Protein AF-A0A7W1BWZ9-F1 (afdb_monomer_lite)

Structure (mmCIF, N/CA/C/O backbone):
data_AF-A0A7W1BWZ9-F1
#
_entry.id   AF-A0A7W1BWZ9-F1
#
loop_
_atom_site.group_PDB
_atom_site.id
_atom_site.type_symbol
_atom_site.label_atom_id
_atom_site.label_alt_id
_atom_site.label_comp_id
_atom_site.label_asym_id
_atom_site.label_entity_id
_atom_site.label_seq_id
_atom_site.pdbx_PDB_ins_code
_atom_site.Cartn_x
_atom_site.Cartn_y
_atom_site.Cartn_z
_atom_site.occupancy
_atom_site.B_iso_or_equiv
_atom_site.auth_seq_id
_atom_site.auth_comp_id
_atom_site.auth_asym_id
_atom_site.auth_atom_id
_atom_site.pdbx_PDB_model_num
ATOM 1 N N . MET A 1 1 ? 26.162 -6.348 -38.426 1.00 57.53 1 MET A N 1
ATOM 2 C CA . MET A 1 1 ? 25.636 -4.967 -38.502 1.00 57.53 1 MET A CA 1
ATOM 3 C C . MET A 1 1 ? 26.524 -4.090 -37.637 1.00 57.53 1 MET A C 1
ATOM 5 O O . MET A 1 1 ? 26.933 -4.546 -36.577 1.00 57.53 1 MET A O 1
ATOM 9 N N . THR A 1 2 ? 26.899 -2.898 -38.096 1.00 75.94 2 THR A N 1
ATOM 10 C CA . THR A 1 2 ? 27.676 -1.943 -37.291 1.00 75.94 2 THR A CA 1
ATOM 11 C C . THR A 1 2 ? 26.792 -1.361 -36.195 1.00 75.94 2 THR A C 1
ATOM 13 O O . THR A 1 2 ? 25.717 -0.849 -36.499 1.00 75.94 2 THR A O 1
ATOM 16 N N . LYS A 1 3 ? 27.238 -1.450 -34.939 1.00 79.19 3 LYS A N 1
ATOM 17 C CA . LYS A 1 3 ? 26.547 -0.843 -33.796 1.00 79.19 3 LYS A CA 1
ATOM 18 C C . LYS A 1 3 ? 26.520 0.692 -33.938 1.00 79.19 3 LYS A C 1
ATOM 20 O O . LYS A 1 3 ? 27.533 1.252 -34.378 1.00 79.19 3 LYS A O 1
ATOM 25 N N . PRO A 1 4 ? 25.394 1.362 -33.628 1.00 82.81 4 PRO A N 1
ATOM 26 C CA . PRO A 1 4 ? 25.312 2.824 -33.615 1.00 82.81 4 PRO A CA 1
ATOM 27 C C . PRO A 1 4 ? 26.263 3.427 -32.571 1.00 82.81 4 PRO A C 1
ATOM 29 O O . PRO A 1 4 ? 26.694 2.743 -31.649 1.00 82.81 4 PRO A O 1
ATOM 32 N N . HIS A 1 5 ? 26.614 4.705 -32.736 1.00 83.88 5 HIS A N 1
ATOM 33 C CA . HIS A 1 5 ? 27.436 5.428 -31.761 1.00 83.88 5 HIS A CA 1
ATOM 34 C C . HIS A 1 5 ? 26.614 5.739 -30.491 1.00 83.88 5 HIS A C 1
ATOM 36 O O . HIS A 1 5 ? 25.438 6.074 -30.645 1.00 83.88 5 HIS A O 1
ATOM 42 N N . PRO A 1 6 ? 27.195 5.709 -29.273 1.00 82.12 6 PRO A N 1
ATOM 43 C CA . PRO A 1 6 ? 26.489 6.018 -28.018 1.00 82.12 6 PRO A CA 1
ATOM 44 C C . PRO A 1 6 ? 25.794 7.384 -27.970 1.00 82.12 6 PRO A C 1
ATOM 46 O O . PRO A 1 6 ? 24.805 7.552 -27.268 1.00 82.12 6 PRO A O 1
ATOM 49 N N . GLU A 1 7 ? 26.282 8.357 -28.739 1.00 85.75 7 GLU A N 1
ATOM 50 C CA . GLU A 1 7 ? 25.677 9.695 -28.839 1.00 85.75 7 GLU A CA 1
ATOM 51 C C . GLU A 1 7 ? 24.391 9.720 -29.682 1.00 85.75 7 GLU A C 1
ATOM 53 O O . GLU A 1 7 ? 23.628 10.683 -29.631 1.00 85.75 7 GLU A O 1
ATOM 58 N N . ILE A 1 8 ? 24.138 8.673 -30.474 1.00 90.00 8 ILE A N 1
ATOM 59 C CA . ILE A 1 8 ? 23.005 8.584 -31.397 1.00 90.00 8 ILE A CA 1
ATOM 60 C C . ILE A 1 8 ? 22.022 7.543 -30.854 1.00 90.00 8 ILE A C 1
ATOM 62 O O . ILE A 1 8 ? 21.956 6.406 -31.325 1.00 90.00 8 ILE A O 1
ATOM 66 N N . LEU A 1 9 ? 21.260 7.945 -29.836 1.00 94.12 9 LEU A N 1
ATOM 67 C CA . LEU A 1 9 ? 20.207 7.125 -29.237 1.00 94.12 9 LEU A CA 1
ATOM 68 C C . LEU A 1 9 ? 18.851 7.363 -29.931 1.00 94.12 9 LEU A C 1
ATOM 70 O O . LEU A 1 9 ? 18.511 8.513 -30.224 1.00 94.12 9 LEU A O 1
ATOM 74 N N . PRO A 1 10 ? 18.045 6.314 -30.170 1.00 95.44 10 PRO A N 1
ATOM 75 C CA . PRO A 1 10 ? 16.705 6.457 -30.741 1.00 95.44 10 PRO A CA 1
ATOM 76 C C . PRO A 1 10 ? 15.727 7.165 -29.783 1.00 95.44 10 PRO A C 1
ATOM 78 O O . PRO A 1 10 ? 15.871 7.085 -28.563 1.00 95.44 10 PRO A O 1
ATOM 81 N N . GLY A 1 11 ? 14.729 7.854 -30.346 1.00 95.25 11 GLY A N 1
ATOM 82 C CA . GLY A 1 11 ? 13.686 8.597 -29.618 1.00 95.25 11 GLY A CA 1
ATOM 83 C C . GLY A 1 11 ? 14.192 9.768 -28.778 1.00 95.25 11 GLY A C 1
ATOM 84 O O . GLY A 1 11 ? 15.311 10.243 -28.967 1.00 95.25 11 GLY A O 1
ATOM 85 N N . THR A 1 12 ? 13.363 10.245 -27.852 1.00 96.12 12 THR A N 1
ATOM 86 C CA . THR A 1 12 ? 13.671 11.322 -26.894 1.00 96.12 12 THR A CA 1
ATOM 87 C C . THR A 1 12 ? 14.001 10.763 -25.507 1.00 96.12 12 THR A C 1
ATOM 89 O O . THR A 1 12 ? 13.770 9.586 -25.234 1.00 96.12 12 THR A O 1
ATOM 92 N N . LYS A 1 13 ? 14.531 11.598 -24.598 1.00 95.00 13 LYS A N 1
ATOM 93 C CA . LYS A 1 13 ? 14.836 11.182 -23.214 1.00 95.00 13 LYS A CA 1
ATOM 94 C C . LYS A 1 13 ? 13.627 10.534 -22.527 1.00 95.00 13 LYS A C 1
ATOM 96 O O . LYS A 1 13 ? 13.782 9.466 -21.945 1.00 95.00 13 LYS A O 1
ATOM 101 N N . ASP A 1 14 ? 12.444 11.131 -22.667 1.00 94.56 14 ASP A N 1
ATOM 102 C CA . ASP A 1 14 ? 11.202 10.679 -22.020 1.00 94.56 14 ASP A CA 1
ATOM 103 C C . ASP A 1 14 ? 10.696 9.320 -22.521 1.00 94.56 14 ASP A C 1
ATOM 105 O O . ASP A 1 14 ? 9.980 8.625 -21.805 1.00 94.56 14 ASP A O 1
ATOM 109 N N . GLN A 1 15 ? 11.113 8.911 -23.720 1.00 96.12 15 GLN A N 1
ATOM 110 C CA . GLN A 1 15 ? 10.751 7.621 -24.309 1.00 96.12 15 GLN A CA 1
ATOM 111 C C . GLN A 1 15 ? 11.726 6.505 -23.917 1.00 96.12 15 GLN A C 1
ATOM 113 O O . GLN A 1 15 ? 11.396 5.325 -24.001 1.00 96.12 15 GLN A O 1
ATOM 118 N N . ARG A 1 16 ? 12.959 6.841 -23.532 1.00 97.81 16 ARG A N 1
ATOM 119 C CA . ARG A 1 16 ? 14.038 5.858 -23.386 1.00 97.81 16 ARG A CA 1
ATOM 120 C C . ARG A 1 16 ? 14.027 5.195 -22.012 1.00 97.81 16 ARG A C 1
ATOM 122 O O . ARG A 1 16 ? 13.988 5.867 -20.977 1.00 97.81 16 ARG A O 1
ATOM 129 N N . VAL A 1 17 ? 14.153 3.870 -22.031 1.00 97.88 17 VAL A N 1
ATOM 130 C CA . VAL A 1 17 ? 14.282 3.015 -20.849 1.00 97.88 17 VAL A CA 1
ATOM 131 C C . VAL A 1 17 ? 15.647 2.341 -20.882 1.00 97.88 17 VAL A C 1
ATOM 133 O O . VAL A 1 17 ? 15.885 1.457 -21.703 1.00 97.88 17 VAL A O 1
ATOM 136 N N . PHE A 1 18 ? 16.543 2.751 -19.993 1.00 97.94 18 PHE A N 1
ATOM 137 C CA . PHE A 1 18 ? 17.836 2.107 -19.799 1.00 97.94 18 PHE A CA 1
ATOM 138 C C . PHE A 1 18 ? 17.639 0.703 -19.221 1.00 97.94 18 PHE A C 1
ATOM 140 O O . PHE A 1 18 ? 16.903 0.533 -18.250 1.00 97.94 18 PHE A O 1
ATOM 147 N N . ILE A 1 19 ? 18.290 -0.305 -19.798 1.00 97.94 19 ILE A N 1
ATOM 148 C CA . ILE A 1 19 ? 18.244 -1.689 -19.316 1.00 97.94 19 ILE A CA 1
ATOM 149 C C . ILE A 1 19 ? 19.665 -2.113 -18.965 1.00 97.94 19 ILE A C 1
ATOM 151 O O . ILE A 1 19 ? 20.452 -2.483 -19.839 1.00 97.94 19 ILE A O 1
ATOM 155 N N . GLY A 1 20 ? 19.966 -2.023 -17.672 1.00 96.12 20 GLY A N 1
ATOM 156 C CA . GLY A 1 20 ? 21.257 -2.345 -17.081 1.00 96.12 20 GLY A CA 1
ATOM 157 C C . GLY A 1 20 ? 21.262 -3.712 -16.412 1.00 96.12 20 GLY A C 1
ATOM 158 O O . GLY A 1 20 ? 20.227 -4.243 -16.006 1.00 96.12 20 GLY A O 1
ATOM 159 N N . GLY A 1 21 ? 22.449 -4.283 -16.283 1.00 94.56 21 GLY A N 1
ATOM 160 C CA . GLY A 1 21 ? 22.674 -5.569 -15.637 1.00 94.56 21 GLY A CA 1
ATOM 161 C C . GLY A 1 21 ? 23.931 -6.234 -16.173 1.00 94.56 21 GLY A C 1
ATOM 162 O O . GLY A 1 21 ? 24.600 -5.724 -17.071 1.00 94.56 21 GLY A O 1
ATOM 163 N N . GLN A 1 22 ? 24.265 -7.398 -15.629 1.00 92.19 22 GLN A N 1
ATOM 164 C CA . GLN A 1 22 ? 25.461 -8.113 -16.053 1.00 92.19 22 GLN A CA 1
ATOM 165 C C . GLN A 1 22 ? 25.251 -8.758 -17.429 1.00 92.19 22 GLN A C 1
ATOM 167 O O . GLN A 1 22 ? 24.334 -9.558 -17.623 1.00 92.19 22 GLN A O 1
ATOM 172 N N . TYR A 1 23 ? 26.121 -8.436 -18.389 1.00 91.88 23 TYR A N 1
ATOM 173 C CA . TYR A 1 23 ? 25.973 -8.880 -19.780 1.00 91.88 23 TYR A CA 1
ATOM 174 C C . TYR A 1 23 ? 26.127 -10.397 -19.982 1.00 91.88 23 TYR A C 1
ATOM 176 O O . TYR A 1 23 ? 25.677 -10.921 -20.998 1.00 91.88 23 TYR A O 1
ATOM 184 N N . ASP A 1 24 ? 26.638 -11.147 -19.002 1.00 91.44 24 ASP A N 1
ATOM 185 C CA . ASP A 1 24 ? 26.559 -12.618 -19.025 1.00 91.44 24 ASP A CA 1
ATOM 186 C C . ASP A 1 24 ? 25.101 -13.118 -19.051 1.00 91.44 24 ASP A C 1
ATOM 188 O O . ASP A 1 24 ? 24.805 -14.190 -19.580 1.00 91.44 24 ASP A O 1
ATOM 192 N N . PHE A 1 25 ? 24.168 -12.303 -18.549 1.00 92.38 25 PHE A N 1
ATOM 193 C CA . PHE A 1 25 ? 22.728 -12.552 -18.538 1.00 92.38 25 PHE A CA 1
ATOM 194 C C . PHE A 1 25 ? 21.996 -11.785 -19.647 1.00 92.38 25 PHE A C 1
ATOM 196 O O . PHE A 1 25 ? 20.817 -11.448 -19.507 1.00 92.38 25 PHE A O 1
ATOM 203 N N . MET A 1 26 ? 22.654 -11.557 -20.793 1.00 94.81 26 MET A N 1
ATOM 204 C CA . MET A 1 26 ? 22.028 -10.940 -21.969 1.00 94.81 26 MET A CA 1
ATOM 205 C C . MET A 1 26 ? 20.629 -11.496 -22.310 1.00 94.81 26 MET A C 1
ATOM 207 O O . MET A 1 26 ? 19.775 -10.684 -22.660 1.00 94.81 26 MET A O 1
ATOM 211 N N . PRO A 1 27 ? 20.327 -12.810 -22.213 1.00 95.06 27 PRO A N 1
ATOM 212 C CA . PRO A 1 27 ? 18.971 -13.307 -22.459 1.00 95.06 27 PRO A CA 1
ATOM 213 C C . PRO A 1 27 ? 17.895 -12.615 -21.609 1.00 95.06 27 PRO A C 1
ATOM 215 O O . PRO A 1 27 ? 16.870 -12.207 -22.152 1.00 95.06 27 PRO A O 1
ATOM 218 N N . THR A 1 28 ? 18.151 -12.402 -20.316 1.00 94.25 28 THR A N 1
ATOM 219 C CA . THR A 1 28 ? 17.242 -11.687 -19.406 1.00 94.25 28 THR A CA 1
ATOM 220 C C . THR A 1 28 ? 17.101 -10.221 -19.809 1.00 94.25 28 THR A C 1
ATOM 222 O O . THR A 1 28 ? 15.986 -9.713 -19.901 1.00 94.25 28 THR A O 1
ATOM 225 N N . LEU A 1 29 ? 18.211 -9.549 -20.136 1.00 96.69 29 LEU A N 1
ATOM 226 C CA . LEU A 1 29 ? 18.191 -8.146 -20.573 1.00 96.69 29 LEU A CA 1
ATOM 227 C C . LEU A 1 29 ? 17.414 -7.964 -21.888 1.00 96.69 29 LEU A C 1
ATOM 229 O O . LEU A 1 29 ? 16.673 -6.998 -22.058 1.00 96.69 29 LEU A O 1
ATOM 233 N N . ARG A 1 30 ? 17.526 -8.919 -22.819 1.00 97.12 30 ARG A N 1
ATOM 234 C CA . ARG A 1 30 ? 16.735 -8.936 -24.062 1.00 97.12 30 ARG A CA 1
ATOM 235 C C . ARG A 1 30 ? 15.259 -9.183 -23.810 1.00 97.12 30 ARG A C 1
ATOM 237 O O . ARG A 1 30 ? 14.431 -8.610 -24.515 1.00 97.12 30 ARG A O 1
ATOM 244 N N . GLU A 1 31 ? 14.931 -10.035 -22.847 1.00 95.75 31 GLU A N 1
ATOM 245 C CA . GLU A 1 31 ? 13.549 -10.273 -22.445 1.00 95.75 31 GLU A CA 1
ATOM 246 C C . GLU A 1 31 ? 12.933 -8.996 -21.855 1.00 95.75 31 GLU A C 1
ATOM 248 O O . GLU A 1 31 ? 11.861 -8.581 -22.289 1.00 95.75 31 GLU A O 1
ATOM 253 N N . LEU A 1 32 ? 13.658 -8.303 -20.968 1.00 97.06 32 LEU A N 1
ATOM 254 C CA . LEU A 1 32 ? 13.272 -6.986 -20.455 1.00 97.06 32 LEU A CA 1
ATOM 255 C C . LEU A 1 32 ? 13.043 -5.981 -21.587 1.00 97.06 32 LEU A C 1
ATOM 257 O O . LEU A 1 32 ? 11.998 -5.334 -21.625 1.00 97.06 32 LEU A O 1
ATOM 261 N N . ALA A 1 33 ? 13.972 -5.888 -22.543 1.00 97.69 33 ALA A N 1
ATOM 262 C CA . ALA A 1 33 ? 13.829 -4.996 -23.692 1.00 97.69 33 ALA A CA 1
ATOM 263 C C . ALA A 1 33 ? 12.576 -5.310 -24.511 1.00 97.69 33 ALA A C 1
ATOM 265 O O . ALA A 1 33 ? 11.831 -4.404 -24.885 1.00 97.69 33 ALA A O 1
ATOM 266 N N . ARG A 1 34 ? 12.300 -6.597 -24.743 1.00 97.06 34 ARG A N 1
ATOM 267 C CA . ARG A 1 34 ? 11.080 -7.025 -25.427 1.00 97.06 34 ARG A CA 1
ATOM 268 C C . ARG A 1 34 ? 9.837 -6.601 -24.655 1.00 97.06 34 ARG A C 1
ATOM 270 O O . ARG A 1 34 ? 8.929 -6.054 -25.264 1.00 97.06 34 ARG A O 1
ATOM 277 N N . PHE A 1 35 ? 9.803 -6.791 -23.337 1.00 94.62 35 PHE A N 1
ATOM 278 C CA . PHE A 1 35 ? 8.660 -6.389 -22.517 1.00 94.62 35 PHE A CA 1
ATOM 279 C C . PHE A 1 35 ? 8.410 -4.891 -22.563 1.00 94.62 35 PHE A C 1
ATOM 281 O O . PHE A 1 35 ? 7.267 -4.497 -22.758 1.00 94.62 35 PHE A O 1
ATOM 288 N N . VAL A 1 36 ? 9.458 -4.071 -22.442 1.00 96.38 36 VAL A N 1
ATOM 289 C CA . VAL A 1 36 ? 9.359 -2.610 -22.580 1.00 96.38 36 VAL A CA 1
ATOM 290 C C . VAL A 1 36 ? 8.756 -2.233 -23.933 1.00 96.38 36 VAL A C 1
ATOM 292 O O . VAL A 1 36 ? 7.857 -1.400 -23.996 1.00 96.38 36 VAL A O 1
ATOM 295 N N . HIS A 1 37 ? 9.206 -2.881 -25.008 1.00 94.19 37 HIS A N 1
ATOM 296 C CA . HIS A 1 37 ? 8.663 -2.645 -26.340 1.00 94.19 37 HIS A CA 1
ATOM 297 C C . HIS A 1 37 ? 7.202 -3.107 -26.474 1.00 94.19 37 HIS A C 1
ATOM 299 O O . HIS A 1 37 ? 6.388 -2.396 -27.047 1.00 94.19 37 HIS A O 1
ATOM 305 N N . GLU A 1 38 ? 6.844 -4.267 -25.921 1.00 90.62 38 GLU A N 1
ATOM 306 C CA . GLU A 1 38 ? 5.486 -4.828 -25.980 1.00 90.62 38 GLU A CA 1
ATOM 307 C C . GLU A 1 38 ? 4.448 -4.007 -25.209 1.00 90.62 38 GLU A C 1
ATOM 309 O O . GLU A 1 38 ? 3.276 -4.011 -25.579 1.00 90.62 38 GLU A O 1
ATOM 314 N N . ILE A 1 39 ? 4.848 -3.355 -24.114 1.00 88.06 39 ILE A N 1
ATOM 315 C CA . ILE A 1 39 ? 3.943 -2.499 -23.334 1.00 88.06 39 ILE A CA 1
ATOM 316 C C . ILE A 1 39 ? 3.861 -1.075 -23.896 1.00 88.06 39 ILE A C 1
ATOM 318 O O . ILE A 1 39 ? 2.973 -0.325 -23.499 1.00 88.06 39 ILE A O 1
ATOM 322 N N . SER A 1 40 ? 4.772 -0.703 -24.799 1.00 89.06 40 SER A N 1
ATOM 323 C CA . SER A 1 40 ? 4.734 0.564 -25.528 1.00 89.06 40 SER A CA 1
ATOM 324 C C . SER A 1 40 ? 3.396 0.724 -26.255 1.00 89.06 40 SER A C 1
ATOM 326 O O . SER A 1 40 ? 2.839 -0.237 -26.788 1.00 89.06 40 SER A O 1
ATOM 328 N N . SER A 1 41 ? 2.868 1.943 -26.284 1.00 86.94 41 SER A N 1
ATOM 329 C CA . SER A 1 41 ? 1.606 2.265 -26.955 1.00 86.94 41 SER A CA 1
ATOM 330 C C . SER A 1 41 ? 1.754 3.525 -27.800 1.00 86.94 41 SER A C 1
ATOM 332 O O . SER A 1 41 ? 2.727 4.259 -27.654 1.00 86.94 41 SER A O 1
ATOM 334 N N . GLU A 1 42 ? 0.775 3.807 -28.660 1.00 84.62 42 GLU A N 1
ATOM 335 C CA . GLU A 1 42 ? 0.764 5.043 -29.457 1.00 84.62 42 GLU A CA 1
ATOM 336 C C . GLU A 1 42 ? 0.762 6.307 -28.577 1.00 84.62 42 GLU A C 1
ATOM 338 O O . GLU A 1 42 ? 1.346 7.320 -28.949 1.00 84.62 42 GLU A O 1
ATOM 343 N N . GLU A 1 43 ? 0.142 6.242 -27.393 1.00 83.62 43 GLU A N 1
ATOM 344 C CA . GLU A 1 43 ? 0.072 7.358 -26.437 1.00 83.62 43 GLU A CA 1
ATOM 345 C C . GLU A 1 43 ? 1.343 7.489 -25.585 1.00 83.62 43 GLU A C 1
ATOM 347 O O . GLU A 1 43 ? 1.658 8.573 -25.095 1.00 83.62 43 GLU A O 1
ATOM 352 N N . LYS A 1 44 ? 2.080 6.387 -25.410 1.00 87.06 44 LYS A N 1
ATOM 353 C CA . LYS A 1 44 ? 3.290 6.315 -24.592 1.00 87.06 44 LYS A CA 1
ATOM 354 C C . LYS A 1 44 ? 4.298 5.373 -25.231 1.00 87.06 44 LYS A C 1
ATOM 356 O O . LYS A 1 44 ? 4.342 4.179 -24.923 1.00 87.06 44 LYS A O 1
ATOM 361 N N . GLU A 1 45 ? 5.094 5.935 -26.135 1.00 95.44 45 GLU A N 1
ATOM 362 C CA . GLU A 1 45 ? 6.153 5.202 -26.816 1.00 95.44 45 GLU A CA 1
ATOM 363 C C . GLU A 1 45 ? 7.344 4.994 -25.872 1.00 95.44 45 GLU A C 1
ATOM 365 O O . GLU A 1 45 ? 7.929 5.953 -25.367 1.00 95.44 45 GLU A O 1
ATOM 370 N N . LEU A 1 46 ? 7.707 3.732 -25.648 1.00 96.69 46 LEU A N 1
ATOM 371 C CA . LEU A 1 46 ? 8.844 3.324 -24.833 1.00 96.69 46 LEU A CA 1
ATOM 372 C C . LEU A 1 46 ? 9.881 2.596 -25.684 1.00 96.69 46 LEU A C 1
ATOM 374 O O . LEU A 1 46 ? 9.571 1.659 -26.425 1.00 96.69 46 LEU A O 1
ATOM 378 N N . ILE A 1 47 ? 11.135 3.016 -25.542 1.00 97.69 47 ILE A N 1
ATOM 379 C CA . ILE A 1 47 ? 12.263 2.538 -26.333 1.00 97.69 47 ILE A CA 1
ATOM 380 C C . ILE A 1 47 ? 13.312 1.943 -25.390 1.00 97.69 47 ILE A C 1
ATOM 382 O O . ILE A 1 47 ? 13.974 2.688 -24.661 1.00 97.69 47 ILE A O 1
ATOM 386 N N . PRO A 1 48 ? 13.489 0.612 -25.382 1.00 98.19 48 PRO A N 1
ATOM 387 C CA . PRO A 1 48 ? 14.509 -0.023 -24.561 1.00 98.19 48 PRO A CA 1
ATOM 388 C C . PRO A 1 48 ? 15.913 0.273 -25.101 1.00 98.19 48 PRO A C 1
ATOM 390 O O . PRO A 1 48 ? 16.184 0.094 -26.289 1.00 98.19 48 PRO A O 1
ATOM 393 N N . ILE A 1 49 ? 16.823 0.669 -24.214 1.00 97.88 49 ILE A N 1
ATOM 394 C CA . ILE A 1 49 ? 18.229 0.942 -24.508 1.00 97.88 49 ILE A CA 1
ATOM 395 C C . ILE A 1 49 ? 19.089 -0.001 -23.668 1.00 97.88 49 ILE A C 1
ATOM 397 O O . ILE A 1 49 ? 19.214 0.176 -22.459 1.00 97.88 49 ILE A O 1
ATOM 401 N N . ILE A 1 50 ? 19.695 -1.000 -24.310 1.00 97.25 50 ILE A N 1
ATOM 402 C CA . ILE A 1 50 ? 20.740 -1.823 -23.691 1.00 97.25 50 ILE A CA 1
ATOM 403 C C . ILE A 1 50 ? 22.087 -1.217 -24.107 1.00 97.25 50 ILE A C 1
ATOM 405 O O . ILE A 1 50 ? 22.400 -1.256 -25.301 1.00 97.25 50 ILE A O 1
ATOM 409 N N . PRO A 1 51 ? 22.903 -0.675 -23.186 1.00 95.25 51 PRO A N 1
ATOM 410 C CA . PRO A 1 51 ? 24.115 0.070 -23.553 1.00 95.25 51 PRO A CA 1
ATOM 411 C C . PRO A 1 51 ? 25.097 -0.741 -24.399 1.00 95.25 51 PRO A C 1
ATOM 413 O O . PRO A 1 51 ? 25.667 -0.230 -25.366 1.00 95.25 51 PRO A O 1
ATOM 416 N N . TYR A 1 52 ? 25.188 -2.048 -24.133 1.00 93.44 52 TYR A N 1
ATOM 417 C CA . TYR A 1 52 ? 25.956 -2.999 -24.935 1.00 93.44 52 TYR A CA 1
ATOM 418 C C . TYR A 1 52 ? 25.708 -2.884 -26.450 1.00 93.44 52 TYR A C 1
ATOM 420 O O . TYR A 1 52 ? 26.631 -3.103 -27.239 1.00 93.44 52 TYR A O 1
ATOM 428 N N . ASP A 1 53 ? 24.502 -2.523 -26.895 1.00 93.44 53 ASP A N 1
ATOM 429 C CA . ASP A 1 53 ? 24.168 -2.394 -28.322 1.00 93.44 53 ASP A CA 1
ATOM 430 C C . ASP A 1 53 ? 24.750 -1.161 -28.998 1.00 93.44 53 ASP A C 1
ATOM 432 O O . ASP A 1 53 ? 24.873 -1.138 -30.222 1.00 93.44 53 ASP A O 1
ATOM 436 N N . PHE A 1 54 ? 25.146 -0.170 -28.210 1.00 88.81 54 PHE A N 1
ATOM 437 C CA . PHE A 1 54 ? 25.708 1.096 -28.667 1.00 88.81 54 PHE A CA 1
ATOM 438 C C . PHE A 1 54 ? 27.228 1.139 -28.482 1.00 88.81 54 PHE A C 1
ATOM 440 O O . PHE A 1 54 ? 27.912 2.011 -29.015 1.00 88.81 54 PHE A O 1
ATOM 447 N N . MET A 1 55 ? 27.797 0.154 -27.786 1.00 83.12 55 MET A N 1
ATOM 448 C CA . MET A 1 55 ? 29.241 0.023 -27.656 1.00 83.12 55 MET A CA 1
ATOM 449 C C . MET A 1 55 ? 29.870 -0.476 -28.957 1.00 83.12 55 MET A C 1
ATOM 451 O O . MET A 1 55 ? 29.895 -1.676 -29.257 1.00 83.12 55 MET A O 1
ATOM 455 N N . LYS A 1 56 ? 30.377 0.460 -29.760 1.00 75.62 56 LYS A N 1
ATOM 456 C CA . LYS A 1 56 ? 31.097 0.172 -31.002 1.00 75.62 56 LYS A CA 1
ATOM 457 C C . LYS A 1 56 ? 32.389 -0.602 -30.717 1.00 75.62 56 LYS A C 1
ATOM 459 O O . LYS A 1 56 ? 33.128 -0.294 -29.786 1.00 75.62 56 LYS A O 1
ATOM 464 N N . SER A 1 57 ? 32.715 -1.561 -31.586 1.00 66.06 57 SER A N 1
ATOM 465 C CA . SER A 1 57 ? 34.039 -2.189 -31.606 1.00 66.06 57 SER A CA 1
ATOM 466 C C . SER A 1 57 ? 35.123 -1.112 -31.753 1.00 66.06 57 SER A C 1
ATOM 468 O O . SER A 1 57 ? 35.144 -0.396 -32.756 1.00 66.06 57 SER A O 1
ATOM 470 N N . GLY A 1 58 ? 35.995 -0.987 -30.749 1.00 71.31 58 GLY A N 1
ATOM 471 C CA . GLY A 1 58 ? 37.072 0.009 -30.707 1.00 71.31 58 GLY A CA 1
ATOM 472 C C . GLY A 1 58 ? 36.943 1.072 -29.611 1.00 71.31 58 GLY A C 1
ATOM 473 O O . GLY A 1 58 ? 37.875 1.856 -29.456 1.00 71.31 58 GLY A O 1
ATOM 474 N N . ILE A 1 59 ? 35.848 1.098 -28.841 1.00 77.81 59 ILE A N 1
ATOM 475 C CA . ILE A 1 59 ? 35.810 1.855 -27.580 1.00 77.81 59 ILE A CA 1
ATOM 476 C C . ILE A 1 59 ? 36.736 1.142 -26.577 1.00 77.81 59 ILE A C 1
ATOM 478 O O . ILE A 1 59 ? 36.569 -0.063 -26.372 1.00 77.81 59 ILE A O 1
ATOM 482 N N . PRO A 1 60 ? 37.724 1.831 -25.974 1.00 83.88 60 PRO A N 1
ATOM 483 C CA . PRO A 1 60 ? 38.551 1.242 -24.926 1.00 83.88 60 PRO A CA 1
ATOM 484 C C . PRO A 1 60 ? 37.693 0.783 -23.743 1.00 83.88 60 PRO A C 1
ATOM 486 O O . PRO A 1 60 ? 36.785 1.502 -23.326 1.00 83.88 60 PRO A O 1
ATOM 489 N N . GLU A 1 61 ? 38.011 -0.369 -23.148 1.00 81.31 61 GLU A N 1
ATOM 490 C CA . GLU A 1 61 ? 37.299 -0.872 -21.957 1.00 81.31 61 GLU A CA 1
ATOM 491 C C . GLU A 1 61 ? 37.259 0.172 -20.830 1.00 81.31 61 GLU A C 1
ATOM 493 O O . GLU A 1 61 ? 36.246 0.327 -20.154 1.00 81.31 61 GLU A O 1
ATOM 498 N N . THR A 1 62 ? 38.318 0.977 -20.698 1.00 84.19 62 THR A N 1
ATOM 499 C CA . THR A 1 62 ? 38.416 2.062 -19.710 1.00 84.19 62 THR A CA 1
ATOM 500 C C . THR A 1 62 ? 37.371 3.167 -19.878 1.00 84.19 62 THR A C 1
ATOM 502 O O . THR A 1 62 ? 37.110 3.883 -18.919 1.00 84.19 62 THR A O 1
ATOM 505 N N . GLN A 1 63 ? 36.768 3.309 -21.062 1.00 88.25 63 GLN A N 1
ATOM 506 C CA . GLN A 1 63 ? 35.736 4.313 -21.353 1.00 88.25 63 GLN A CA 1
ATOM 507 C C . GLN A 1 63 ? 34.318 3.735 -21.325 1.00 88.25 63 GLN A C 1
ATOM 509 O O . GLN A 1 63 ? 33.351 4.482 -21.426 1.00 88.25 63 GLN A O 1
ATOM 514 N N . THR A 1 64 ? 34.170 2.415 -21.189 1.00 88.44 64 THR A N 1
ATOM 515 C CA . THR A 1 64 ? 32.863 1.742 -21.259 1.00 88.44 64 THR A CA 1
ATOM 516 C C . THR A 1 64 ? 31.892 2.279 -20.206 1.00 88.44 64 THR A C 1
ATOM 518 O O . THR A 1 64 ? 30.788 2.686 -20.547 1.00 88.44 64 THR A O 1
ATOM 521 N N . MET A 1 65 ? 32.345 2.405 -18.956 1.00 92.00 65 MET A N 1
ATOM 522 C CA . MET A 1 65 ? 31.529 2.948 -17.864 1.00 92.00 65 MET A CA 1
ATOM 523 C C . MET A 1 65 ? 31.090 4.397 -18.119 1.00 92.00 65 MET A C 1
ATOM 525 O O . MET A 1 65 ? 29.946 4.752 -17.865 1.00 92.00 65 MET A O 1
ATOM 529 N N . GLU A 1 66 ? 31.981 5.251 -18.630 1.00 92.31 66 GLU A N 1
ATOM 530 C CA . GLU A 1 66 ? 31.648 6.652 -18.921 1.00 92.31 66 GLU A CA 1
ATOM 531 C C . GLU A 1 66 ? 30.543 6.747 -19.983 1.00 92.31 66 GLU A C 1
ATOM 533 O O . GLU A 1 66 ? 29.600 7.532 -19.847 1.00 92.31 66 GLU A O 1
ATOM 538 N N . TRP A 1 67 ? 30.610 5.885 -21.000 1.00 92.56 67 TRP A N 1
ATOM 539 C CA . TRP A 1 67 ? 29.572 5.788 -22.018 1.00 92.56 67 TRP A CA 1
ATOM 540 C C . TRP A 1 67 ? 28.258 5.234 -21.472 1.00 92.56 67 TRP A C 1
ATOM 542 O O . TRP A 1 67 ? 27.213 5.820 -21.753 1.00 92.56 67 TRP A O 1
ATOM 552 N N . ASP A 1 68 ? 28.289 4.182 -20.655 1.00 93.75 68 ASP A N 1
ATOM 553 C CA . ASP A 1 68 ? 27.088 3.621 -20.024 1.00 93.75 68 ASP A CA 1
ATOM 554 C C . ASP A 1 68 ? 26.384 4.680 -19.158 1.00 93.75 68 ASP A C 1
ATOM 556 O O . ASP A 1 68 ? 25.177 4.908 -19.280 1.00 93.75 68 ASP A O 1
ATOM 560 N N . LEU A 1 69 ? 27.155 5.442 -18.378 1.00 94.69 69 LEU A N 1
ATOM 561 C CA . LEU A 1 69 ? 26.660 6.550 -17.563 1.00 94.69 69 LEU A CA 1
ATOM 562 C C . LEU A 1 69 ? 26.116 7.726 -18.387 1.00 94.69 69 LEU A C 1
ATOM 564 O O . LEU A 1 69 ? 25.187 8.403 -17.926 1.00 94.69 69 LEU A O 1
ATOM 568 N N . SER A 1 70 ? 26.680 7.984 -19.568 1.00 94.25 70 SER A N 1
ATOM 569 C CA . SER A 1 70 ? 26.187 8.988 -20.517 1.00 94.25 70 SER A CA 1
ATOM 570 C C . SER A 1 70 ? 24.864 8.552 -21.153 1.00 94.25 70 SER A C 1
ATOM 572 O O . SER A 1 70 ? 23.915 9.338 -21.228 1.00 94.25 70 SER A O 1
ATOM 574 N N . ILE A 1 71 ? 24.751 7.279 -21.538 1.00 95.94 71 ILE A N 1
ATOM 575 C CA . ILE A 1 71 ? 23.510 6.693 -22.055 1.00 95.94 71 ILE A CA 1
ATOM 576 C C . ILE A 1 71 ? 22.417 6.736 -20.978 1.00 95.94 71 ILE A C 1
ATOM 578 O O . ILE A 1 71 ? 21.304 7.185 -21.260 1.00 95.94 71 ILE A O 1
ATOM 582 N N . LEU A 1 72 ? 22.742 6.351 -19.739 1.00 96.31 72 LEU A N 1
ATOM 583 C CA . LEU A 1 72 ? 21.832 6.416 -18.594 1.00 96.31 72 LEU A CA 1
ATOM 584 C C . LEU A 1 72 ? 21.276 7.831 -18.386 1.00 96.31 72 LEU A C 1
ATOM 586 O O . LEU A 1 72 ? 20.066 8.004 -18.289 1.00 96.31 72 LEU A O 1
ATOM 590 N N . ALA A 1 73 ? 22.134 8.860 -18.413 1.00 95.44 73 ALA A N 1
ATOM 591 C CA . ALA A 1 73 ? 21.722 10.263 -18.253 1.00 95.44 73 ALA A CA 1
ATOM 592 C C . ALA A 1 73 ? 20.709 10.738 -19.316 1.00 95.44 73 ALA A C 1
ATOM 594 O O . ALA A 1 73 ? 19.953 11.696 -19.101 1.00 95.44 73 ALA A O 1
ATOM 595 N N . ASN A 1 74 ? 20.714 10.073 -20.472 1.00 96.50 74 ASN A N 1
ATOM 596 C CA . ASN A 1 74 ? 19.867 10.345 -21.625 1.00 96.50 74 ASN A CA 1
ATOM 597 C C . ASN A 1 74 ? 18.592 9.488 -21.668 1.00 96.50 74 ASN A C 1
ATOM 599 O O . ASN A 1 74 ? 17.868 9.552 -22.667 1.00 96.50 74 ASN A O 1
ATOM 603 N N . CYS A 1 75 ? 18.309 8.727 -20.610 1.00 96.69 75 CYS A N 1
ATOM 604 C CA . CYS A 1 75 ? 17.079 7.964 -20.425 1.00 96.69 75 CYS A CA 1
ATOM 605 C C . CYS A 1 75 ? 16.209 8.596 -19.331 1.00 96.69 75 CYS A C 1
ATOM 607 O O . CYS A 1 75 ? 16.714 9.268 -18.432 1.00 96.69 75 CYS A O 1
ATOM 609 N N . ARG A 1 76 ? 14.887 8.417 -19.416 1.00 95.56 76 ARG A N 1
ATOM 610 C CA . ARG A 1 76 ? 13.951 8.834 -18.359 1.00 95.56 76 ARG A CA 1
ATOM 611 C C . ARG A 1 76 ? 13.795 7.762 -17.293 1.00 95.56 76 ARG A C 1
ATOM 613 O O . ARG A 1 76 ? 13.680 8.092 -16.116 1.00 95.56 76 ARG A O 1
ATOM 620 N N . TYR A 1 77 ? 13.799 6.507 -17.727 1.00 96.75 77 TYR A N 1
ATOM 621 C CA . TYR A 1 77 ? 13.624 5.340 -16.876 1.00 96.75 77 TYR A CA 1
ATOM 622 C C . TYR A 1 77 ? 14.869 4.455 -16.923 1.00 96.75 77 TYR A C 1
ATOM 624 O O . TYR A 1 77 ? 15.532 4.382 -17.959 1.00 96.75 77 TYR A O 1
ATOM 632 N N . ALA A 1 78 ? 15.143 3.730 -15.843 1.00 97.31 78 ALA A N 1
ATOM 633 C CA . ALA A 1 78 ? 16.164 2.696 -15.782 1.00 97.31 78 ALA A CA 1
ATOM 634 C C . ALA A 1 78 ? 15.647 1.442 -15.071 1.00 97.31 78 ALA A C 1
ATOM 636 O O . ALA A 1 78 ? 14.985 1.516 -14.039 1.00 97.31 78 ALA A O 1
ATOM 637 N N . ILE A 1 79 ? 15.959 0.278 -15.631 1.00 97.06 79 ILE A N 1
ATOM 638 C CA . ILE A 1 79 ? 15.681 -1.032 -15.050 1.00 97.06 79 ILE A CA 1
ATOM 639 C C . ILE A 1 79 ? 17.013 -1.758 -14.916 1.00 97.06 79 ILE A C 1
ATOM 641 O O . ILE A 1 79 ? 17.694 -1.992 -15.913 1.00 97.06 79 ILE A O 1
ATOM 645 N N . PHE A 1 80 ? 17.365 -2.124 -13.689 1.00 95.50 80 PHE A N 1
ATOM 646 C CA . PHE A 1 80 ? 18.594 -2.830 -13.357 1.00 95.50 80 PHE A CA 1
ATOM 647 C C . PHE A 1 80 ? 18.275 -4.268 -12.959 1.00 95.50 80 PHE A C 1
ATOM 649 O O . PHE A 1 80 ? 17.654 -4.504 -11.921 1.00 95.50 80 PHE A O 1
ATOM 656 N N . ASP A 1 81 ? 18.703 -5.233 -13.769 1.00 94.50 81 ASP A N 1
ATOM 657 C CA . ASP A 1 81 ? 18.665 -6.643 -13.391 1.00 94.50 81 ASP A CA 1
ATOM 658 C C . ASP A 1 81 ? 19.898 -7.008 -12.551 1.00 94.50 81 ASP A C 1
ATOM 660 O O . ASP A 1 81 ? 21.046 -6.868 -12.980 1.00 94.50 81 ASP A O 1
ATOM 664 N N . LEU A 1 82 ? 19.643 -7.491 -11.337 1.00 90.94 82 LEU A N 1
ATOM 665 C CA . LEU A 1 82 ? 20.639 -7.961 -10.379 1.00 90.94 82 LEU A CA 1
ATOM 666 C C . LEU A 1 82 ? 20.621 -9.487 -10.261 1.00 90.94 82 LEU A C 1
ATOM 668 O O . LEU A 1 82 ? 20.622 -10.038 -9.158 1.00 90.94 82 LEU A O 1
ATOM 672 N N . SER A 1 83 ? 20.625 -10.185 -11.400 1.00 86.88 83 SER A N 1
ATOM 673 C CA . SER A 1 83 ? 20.920 -11.626 -11.426 1.00 86.88 83 SER A CA 1
ATOM 674 C C . SER A 1 83 ? 22.309 -11.952 -10.869 1.00 86.88 83 SER A C 1
ATOM 676 O O . SER A 1 83 ? 22.507 -13.026 -10.300 1.00 86.88 83 SER A O 1
ATOM 678 N N . ASP A 1 84 ? 23.251 -11.015 -10.990 1.00 86.88 84 ASP A N 1
ATOM 679 C CA . ASP A 1 84 ? 24.557 -11.030 -10.331 1.00 86.88 84 ASP A CA 1
ATOM 680 C C . ASP A 1 84 ? 25.009 -9.582 -10.054 1.00 86.88 84 ASP A C 1
ATOM 682 O O . ASP A 1 84 ? 24.370 -8.641 -10.528 1.00 86.88 84 ASP A O 1
ATOM 686 N N . LEU A 1 85 ? 26.055 -9.382 -9.244 1.00 83.31 85 LEU A N 1
ATOM 687 C CA . LEU A 1 85 ? 26.572 -8.050 -8.892 1.00 83.31 85 LEU A CA 1
ATOM 688 C C . LEU A 1 85 ? 27.756 -7.659 -9.781 1.00 83.31 85 LEU A C 1
ATOM 690 O O . LEU A 1 85 ? 28.717 -8.413 -9.896 1.00 83.31 85 LEU A O 1
ATOM 694 N N . GLY A 1 86 ? 27.740 -6.437 -10.312 1.00 87.12 86 GLY A N 1
ATOM 695 C CA . GLY A 1 86 ? 28.789 -5.949 -11.204 1.00 87.12 86 GLY A CA 1
ATOM 696 C C . GLY A 1 86 ? 28.794 -4.431 -11.382 1.00 87.12 86 GLY A C 1
ATOM 697 O O . GLY A 1 86 ? 28.442 -3.675 -10.473 1.00 87.12 86 GLY A O 1
ATOM 698 N N . ALA A 1 87 ? 29.213 -3.999 -12.572 1.00 85.44 87 ALA A N 1
ATOM 699 C CA . ALA A 1 87 ? 29.348 -2.598 -12.975 1.00 85.44 87 ALA A CA 1
ATOM 700 C C . ALA A 1 87 ? 28.058 -1.774 -12.786 1.00 85.44 87 ALA A C 1
ATOM 702 O O . ALA A 1 87 ? 28.127 -0.596 -12.439 1.00 85.44 87 ALA A O 1
ATOM 703 N N . GLN A 1 88 ? 26.893 -2.414 -12.896 1.00 87.94 88 GLN A N 1
ATOM 704 C CA . GLN A 1 88 ? 25.585 -1.787 -12.721 1.00 87.94 88 GLN A CA 1
ATOM 705 C C . GLN A 1 88 ? 25.367 -1.160 -11.337 1.00 87.94 88 GLN A C 1
ATOM 707 O O . GLN A 1 88 ? 24.524 -0.285 -11.191 1.00 87.94 88 GLN A O 1
ATOM 712 N N . LEU A 1 89 ? 26.145 -1.533 -10.312 1.00 90.06 89 LEU A N 1
ATOM 713 C CA . LEU A 1 89 ? 26.080 -0.864 -9.007 1.00 90.06 89 LEU A CA 1
ATOM 714 C C . LEU A 1 89 ? 26.479 0.616 -9.087 1.00 90.06 89 LEU A C 1
ATOM 716 O O . LEU A 1 89 ? 25.914 1.437 -8.367 1.00 90.06 89 LEU A O 1
ATOM 720 N N . VAL A 1 90 ? 27.431 0.954 -9.961 1.00 91.38 90 VAL A N 1
ATOM 721 C CA . VAL A 1 90 ? 27.833 2.345 -10.213 1.00 91.38 90 VAL A CA 1
ATOM 722 C C . VAL A 1 90 ? 26.732 3.068 -10.986 1.00 91.38 90 VAL A C 1
ATOM 724 O O . VAL A 1 90 ? 26.365 4.184 -10.639 1.00 91.38 90 VAL A O 1
ATOM 727 N N . GLU A 1 91 ? 26.140 2.410 -11.983 1.00 94.12 91 GLU A N 1
ATOM 728 C CA . GLU A 1 91 ? 25.004 2.957 -12.736 1.00 94.12 91 GLU A CA 1
ATOM 729 C C . GLU A 1 91 ? 23.822 3.285 -11.813 1.00 94.12 91 GLU A C 1
ATOM 731 O O . GLU A 1 91 ? 23.233 4.358 -11.915 1.00 94.12 91 GLU A O 1
ATOM 736 N N . MET A 1 92 ? 23.520 2.400 -10.859 1.00 90.69 92 MET A N 1
ATOM 737 C CA . MET A 1 92 ? 22.463 2.593 -9.866 1.00 90.69 92 MET A CA 1
ATOM 738 C C . MET A 1 92 ? 22.736 3.778 -8.930 1.00 90.69 92 MET A C 1
ATOM 740 O O . MET A 1 92 ? 21.813 4.531 -8.630 1.00 90.69 92 MET A O 1
ATOM 744 N N . GLN A 1 93 ? 23.985 3.965 -8.487 1.00 88.56 93 GLN A N 1
ATOM 745 C CA . GLN A 1 93 ? 24.391 5.129 -7.682 1.00 88.56 93 GLN A CA 1
ATOM 746 C C . GLN A 1 93 ? 24.190 6.445 -8.433 1.00 88.56 93 GLN A C 1
ATOM 748 O O . GLN A 1 93 ? 23.789 7.449 -7.851 1.00 88.56 93 GLN A O 1
ATOM 753 N N . GLU A 1 94 ? 24.458 6.422 -9.733 1.00 91.69 94 GLU A N 1
ATOM 754 C CA . GLU A 1 94 ? 24.426 7.597 -10.593 1.00 91.69 94 GLU A CA 1
ATOM 755 C C . GLU A 1 94 ? 23.027 7.916 -11.141 1.00 91.69 94 GLU A C 1
ATOM 757 O O . GLU A 1 94 ? 22.823 8.992 -11.703 1.00 91.69 94 GLU A O 1
ATOM 762 N N . ALA A 1 95 ? 22.055 7.013 -11.000 1.00 87.50 95 ALA A N 1
ATOM 763 C CA . ALA A 1 95 ? 20.728 7.182 -11.586 1.00 87.50 95 ALA A CA 1
ATOM 764 C C . ALA A 1 95 ? 19.901 8.298 -10.914 1.00 87.50 95 ALA A C 1
ATOM 766 O O . ALA A 1 95 ? 19.251 9.085 -11.611 1.00 87.50 95 ALA A O 1
ATOM 767 N N . ASP A 1 96 ? 19.966 8.409 -9.581 1.00 77.69 96 ASP A N 1
ATOM 768 C CA . ASP A 1 96 ? 19.206 9.400 -8.802 1.00 77.69 96 ASP A CA 1
ATOM 769 C C . ASP A 1 96 ? 19.661 10.853 -9.075 1.00 77.69 96 ASP A C 1
ATOM 771 O O . ASP A 1 96 ? 18.830 11.660 -9.508 1.00 77.69 96 ASP A O 1
ATOM 775 N N . PRO A 1 97 ? 20.970 11.199 -9.017 1.00 77.00 97 PRO A N 1
ATOM 776 C CA . PRO A 1 97 ? 21.452 12.533 -9.404 1.00 77.00 97 PRO A CA 1
ATOM 777 C C . PRO A 1 97 ? 21.094 12.949 -10.839 1.00 77.00 97 PRO A C 1
ATOM 779 O O . PRO A 1 97 ? 21.081 14.137 -11.164 1.00 77.00 97 PRO A O 1
ATOM 782 N N . LYS A 1 98 ? 20.815 11.980 -11.719 1.00 78.50 98 LYS A N 1
ATOM 783 C CA . LYS A 1 98 ? 20.485 12.201 -13.135 1.00 78.50 98 LYS A CA 1
ATOM 784 C C . LYS A 1 98 ? 18.983 12.329 -13.398 1.00 78.50 98 LYS A C 1
ATOM 786 O O . LYS A 1 98 ? 18.588 12.440 -14.566 1.00 78.50 98 LYS A O 1
ATOM 791 N N . TYR A 1 99 ? 18.158 12.336 -12.346 1.00 82.88 99 TYR A N 1
ATOM 792 C CA . TYR A 1 99 ? 16.694 12.360 -12.425 1.00 82.88 99 TYR A CA 1
ATOM 793 C C . TYR A 1 99 ? 16.140 11.220 -13.291 1.00 82.88 99 TYR A C 1
ATOM 795 O O . TYR A 1 99 ? 15.243 11.430 -14.112 1.00 82.88 99 TYR A O 1
ATOM 803 N N . THR A 1 100 ? 16.730 10.029 -13.152 1.00 89.81 100 THR A N 1
ATOM 804 C CA . THR A 1 100 ? 16.301 8.823 -13.864 1.00 89.81 100 THR A CA 1
ATOM 805 C C . THR A 1 100 ? 15.474 7.964 -12.919 1.00 89.81 100 THR A C 1
ATOM 807 O O . THR A 1 100 ? 16.002 7.400 -11.957 1.00 89.81 100 THR A O 1
ATOM 810 N N . ASP A 1 101 ? 14.175 7.847 -13.193 1.00 91.06 101 ASP A N 1
ATOM 811 C CA . ASP A 1 101 ? 13.298 6.969 -12.421 1.00 91.06 101 ASP A CA 1
ATOM 812 C C . ASP A 1 101 ? 13.840 5.545 -12.553 1.00 91.06 101 ASP A C 1
ATOM 814 O O . ASP A 1 101 ? 14.091 5.091 -13.668 1.00 91.06 101 ASP A O 1
ATOM 818 N N . SER A 1 102 ? 14.075 4.851 -11.439 1.00 93.19 102 SER A N 1
ATOM 819 C CA . SER A 1 102 ? 14.847 3.605 -11.449 1.00 93.19 102 SER A CA 1
ATOM 820 C C . SER A 1 102 ? 14.130 2.458 -10.749 1.00 93.19 102 SER A C 1
ATOM 822 O O . SER A 1 102 ? 13.453 2.647 -9.740 1.00 93.19 102 SER A O 1
ATOM 824 N N . LEU A 1 103 ? 14.314 1.256 -11.288 1.00 92.75 103 LEU A N 1
ATOM 825 C CA . LEU A 1 103 ? 13.761 0.001 -10.800 1.00 92.75 103 LEU A CA 1
ATOM 826 C C . LEU A 1 103 ? 14.866 -1.048 -10.726 1.00 92.75 103 LEU A C 1
ATOM 828 O O . LEU A 1 103 ? 15.608 -1.239 -11.685 1.00 92.75 103 LEU A O 1
ATOM 832 N N . ILE A 1 104 ? 14.917 -1.794 -9.631 1.00 91.12 104 ILE A N 1
ATOM 833 C CA . ILE A 1 104 ? 15.784 -2.960 -9.493 1.00 91.12 104 ILE A CA 1
ATOM 834 C C . ILE A 1 104 ? 14.932 -4.228 -9.574 1.00 91.12 104 ILE A C 1
ATOM 836 O O . ILE A 1 104 ? 13.892 -4.348 -8.924 1.00 91.12 104 ILE A O 1
ATOM 840 N N . VAL A 1 105 ? 15.388 -5.214 -10.334 1.00 92.06 105 VAL A N 1
ATOM 841 C CA . VAL A 1 105 ? 14.767 -6.540 -10.411 1.00 92.06 105 VAL A CA 1
ATOM 842 C C . VAL A 1 105 ? 15.812 -7.616 -10.158 1.00 92.06 105 VAL A C 1
ATOM 844 O O . VAL A 1 105 ? 16.973 -7.445 -10.510 1.00 92.06 105 VAL A O 1
ATOM 847 N N . TYR A 1 106 ? 15.438 -8.717 -9.514 1.00 90.81 106 TYR A N 1
ATOM 848 C CA . TYR A 1 106 ? 16.367 -9.821 -9.257 1.00 90.81 106 TYR A CA 1
ATOM 849 C C . TYR A 1 106 ? 15.654 -11.176 -9.241 1.00 90.81 106 TYR A C 1
ATOM 851 O O . TYR A 1 106 ? 14.522 -11.273 -8.760 1.00 90.81 106 TYR A O 1
ATOM 859 N N . PRO A 1 107 ? 16.292 -12.248 -9.733 1.00 88.62 107 PRO A N 1
ATOM 860 C CA . PRO A 1 107 ? 15.722 -13.581 -9.669 1.00 88.62 107 PRO A CA 1
ATOM 861 C C . PRO A 1 107 ? 15.700 -14.090 -8.222 1.00 88.62 107 PRO A C 1
ATOM 863 O O . PRO A 1 107 ? 16.673 -13.964 -7.477 1.00 88.62 107 PRO A O 1
ATOM 866 N N . VAL A 1 108 ? 14.594 -14.711 -7.824 1.00 84.62 108 VAL A N 1
ATOM 867 C CA . VAL A 1 108 ? 14.408 -15.299 -6.493 1.00 84.62 108 VAL A CA 1
ATOM 868 C C . VAL A 1 108 ? 14.542 -16.816 -6.580 1.00 84.62 108 VAL A C 1
ATOM 870 O O . VAL A 1 108 ? 13.792 -17.466 -7.307 1.00 84.62 108 VAL A O 1
ATOM 873 N N . ARG A 1 109 ? 15.480 -17.393 -5.817 1.00 71.25 109 ARG A N 1
ATOM 874 C CA . ARG A 1 109 ? 15.735 -18.848 -5.799 1.00 71.25 109 ARG A CA 1
ATOM 875 C C . ARG A 1 109 ? 14.983 -19.610 -4.702 1.00 71.25 109 ARG A C 1
ATOM 877 O O . ARG A 1 109 ? 14.742 -20.802 -4.859 1.00 71.25 109 ARG A O 1
ATOM 884 N N . GLU A 1 110 ? 14.578 -18.941 -3.620 1.00 66.25 110 GLU A N 1
ATOM 885 C CA . GLU A 1 110 ? 13.915 -19.557 -2.457 1.00 66.25 110 GLU A CA 1
ATOM 886 C C . GLU A 1 110 ? 12.590 -18.855 -2.084 1.00 66.25 110 GLU A C 1
ATOM 888 O O . GLU A 1 110 ? 12.109 -17.970 -2.786 1.00 66.25 110 GLU A O 1
ATOM 893 N N . ARG A 1 111 ? 11.950 -19.235 -0.966 1.00 54.34 111 ARG A N 1
ATOM 894 C CA . ARG A 1 111 ? 10.707 -18.585 -0.497 1.00 54.34 111 ARG A CA 1
ATOM 895 C C . ARG A 1 111 ? 10.890 -17.122 -0.072 1.00 54.34 111 ARG A C 1
ATOM 897 O O . ARG A 1 111 ? 9.892 -16.418 0.040 1.00 54.34 111 ARG A O 1
ATOM 904 N N . ARG A 1 112 ? 12.122 -16.666 0.169 1.00 57.53 112 ARG A N 1
ATOM 905 C CA . ARG A 1 112 ? 12.415 -15.273 0.533 1.00 57.53 112 ARG A CA 1
ATOM 906 C C . ARG A 1 112 ? 12.543 -14.432 -0.731 1.00 57.53 112 ARG A C 1
ATOM 908 O O . ARG A 1 112 ? 13.446 -14.662 -1.524 1.00 57.53 112 ARG A O 1
ATOM 915 N N . ASN A 1 113 ? 11.662 -13.454 -0.907 1.00 64.06 113 ASN A N 1
ATOM 916 C CA . ASN A 1 113 ? 11.762 -12.465 -1.984 1.00 64.06 113 ASN A CA 1
ATOM 917 C C . ASN A 1 113 ? 12.776 -11.374 -1.609 1.00 64.06 113 ASN A C 1
ATOM 919 O O . ASN A 1 113 ? 12.431 -10.212 -1.419 1.00 64.06 113 ASN A O 1
ATOM 923 N N . GLU A 1 114 ? 14.028 -11.776 -1.469 1.00 66.19 114 GLU A N 1
ATOM 924 C CA . GLU A 1 114 ? 15.160 -10.882 -1.258 1.00 66.19 114 GLU A CA 1
ATOM 925 C C . GLU A 1 114 ? 16.286 -11.321 -2.199 1.00 66.19 114 GLU A C 1
ATOM 927 O O . GLU A 1 114 ? 16.371 -12.510 -2.526 1.00 66.19 114 GLU A O 1
ATOM 932 N N . PRO A 1 115 ? 17.153 -10.402 -2.653 1.00 70.00 115 PRO A N 1
ATOM 933 C CA . PRO A 1 115 ? 18.261 -10.779 -3.514 1.00 70.00 115 PRO A CA 1
ATOM 934 C C . PRO A 1 115 ? 19.252 -11.628 -2.710 1.00 70.00 115 PRO A C 1
ATOM 936 O O . PRO A 1 115 ? 19.673 -11.251 -1.614 1.00 70.00 115 PRO A O 1
ATOM 939 N N . GLU A 1 116 ? 19.636 -12.783 -3.260 1.00 68.00 116 GLU A N 1
ATOM 940 C CA . GLU A 1 116 ? 20.541 -13.739 -2.601 1.00 68.00 116 GLU A CA 1
ATOM 941 C C . GLU A 1 116 ? 21.918 -13.111 -2.316 1.00 68.00 116 GLU A C 1
ATOM 943 O O . GLU A 1 116 ? 22.549 -13.377 -1.292 1.00 68.00 116 GLU A O 1
ATOM 948 N N . ARG A 1 117 ? 22.371 -12.226 -3.212 1.00 67.75 117 ARG A N 1
ATOM 949 C CA . ARG A 1 117 ? 23.639 -11.501 -3.115 1.00 67.75 117 ARG A CA 1
ATOM 950 C C . ARG A 1 117 ? 23.396 -10.002 -3.053 1.00 67.75 117 ARG A C 1
ATOM 952 O O . ARG A 1 117 ? 22.519 -9.471 -3.720 1.00 67.75 117 ARG A O 1
ATOM 959 N N . GLY A 1 118 ? 24.204 -9.310 -2.252 1.00 67.31 118 GLY A N 1
ATOM 960 C CA . GLY A 1 118 ? 24.184 -7.848 -2.209 1.00 67.31 118 GLY A CA 1
ATOM 961 C C . GLY A 1 118 ? 22.956 -7.244 -1.537 1.00 67.31 118 GLY A C 1
ATOM 962 O O . GLY A 1 118 ? 22.756 -6.049 -1.683 1.00 67.31 118 GLY A O 1
ATOM 963 N N . ARG A 1 119 ? 22.166 -8.008 -0.764 1.00 70.88 119 ARG A N 1
ATOM 964 C CA . ARG A 1 119 ? 20.968 -7.511 -0.055 1.00 70.88 119 ARG A CA 1
ATOM 965 C C . ARG A 1 119 ? 21.175 -6.157 0.621 1.00 70.88 119 ARG A C 1
ATOM 967 O O . ARG A 1 119 ? 20.412 -5.236 0.370 1.00 70.88 119 ARG A O 1
ATOM 974 N N . ARG A 1 120 ? 22.215 -6.013 1.448 1.00 69.25 120 ARG A N 1
ATOM 975 C CA . ARG A 1 120 ? 22.510 -4.733 2.123 1.00 69.25 120 ARG A CA 1
ATOM 976 C C . ARG A 1 120 ? 22.803 -3.607 1.132 1.00 69.25 120 ARG A C 1
ATOM 978 O O . ARG A 1 120 ? 22.359 -2.490 1.347 1.00 69.25 120 ARG A O 1
ATOM 985 N N . THR A 1 121 ? 23.515 -3.916 0.054 1.00 71.69 121 THR A N 1
ATOM 986 C CA . THR A 1 121 ? 23.858 -2.971 -1.011 1.00 71.69 121 THR A CA 1
ATOM 987 C C . THR A 1 121 ? 22.606 -2.527 -1.770 1.00 71.69 121 THR A C 1
ATOM 989 O O . THR A 1 121 ? 22.360 -1.334 -1.874 1.00 71.69 121 THR A O 1
ATOM 992 N N . VAL A 1 122 ? 21.758 -3.466 -2.198 1.00 69.38 122 VAL A N 1
ATOM 993 C CA . VAL A 1 122 ? 20.483 -3.184 -2.881 1.00 69.38 122 VAL A CA 1
ATOM 994 C C . VAL A 1 122 ? 19.568 -2.318 -2.020 1.00 69.38 122 VAL A C 1
ATOM 996 O O . VAL A 1 122 ? 19.069 -1.301 -2.492 1.00 69.38 122 VAL A O 1
ATOM 999 N N . LEU A 1 123 ? 19.407 -2.678 -0.743 1.00 68.38 123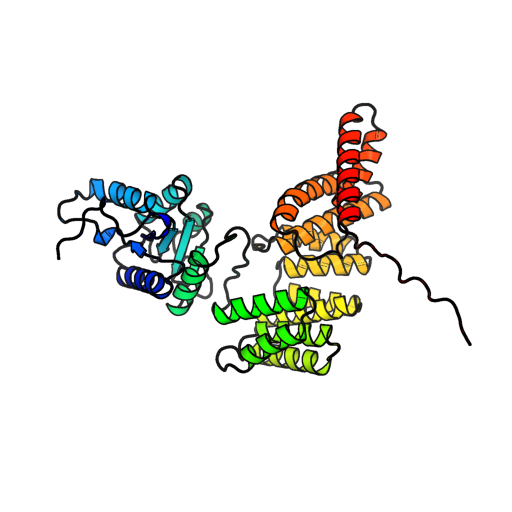 LEU A N 1
ATOM 1000 C CA . LEU A 1 123 ? 18.583 -1.921 0.201 1.00 68.38 123 LEU A CA 1
ATOM 1001 C C . LEU A 1 123 ? 19.135 -0.512 0.460 1.00 68.38 123 LEU A C 1
ATOM 1003 O O . LEU A 1 123 ? 18.358 0.418 0.651 1.00 68.38 123 LEU A O 1
ATOM 1007 N N . SER A 1 124 ? 20.460 -0.334 0.438 1.00 72.12 124 SER A N 1
ATOM 1008 C CA . SER A 1 124 ? 21.088 0.959 0.736 1.00 72.12 124 SER A CA 1
ATOM 1009 C C . SER A 1 124 ? 20.856 2.042 -0.320 1.00 72.12 124 SER A C 1
ATOM 1011 O O . SER A 1 124 ? 21.012 3.216 -0.002 1.00 72.12 124 SER A O 1
ATOM 1013 N N . PHE A 1 125 ? 20.459 1.682 -1.546 1.00 69.94 125 PHE A N 1
ATOM 1014 C CA . PHE A 1 125 ? 20.201 2.664 -2.606 1.00 69.94 125 PHE A CA 1
ATOM 1015 C C . PHE A 1 125 ? 18.844 3.359 -2.490 1.00 69.94 125 PHE A C 1
ATOM 1017 O O . PHE A 1 125 ? 18.614 4.338 -3.189 1.00 69.94 125 PHE A O 1
ATOM 1024 N N . GLY A 1 126 ? 17.925 2.849 -1.663 1.00 72.50 126 GLY A N 1
ATOM 1025 C CA . GLY A 1 126 ? 16.578 3.419 -1.539 1.00 72.50 126 GLY A CA 1
ATOM 1026 C C . GLY A 1 126 ? 15.731 3.334 -2.817 1.00 72.50 126 GLY A C 1
ATOM 1027 O O . GLY A 1 126 ? 14.668 3.945 -2.887 1.00 72.50 126 GLY A O 1
ATOM 1028 N N . LEU A 1 127 ? 16.178 2.577 -3.826 1.00 79.06 127 LEU A N 1
ATOM 1029 C CA . LEU A 1 127 ? 15.454 2.387 -5.079 1.00 79.06 127 LEU A CA 1
ATOM 1030 C C . LEU A 1 127 ? 14.372 1.295 -4.935 1.00 79.06 127 LEU A C 1
ATOM 1032 O O . LEU A 1 127 ? 14.587 0.297 -4.230 1.00 79.06 127 LEU A O 1
ATOM 1036 N N . PRO A 1 128 ? 13.228 1.427 -5.636 1.00 82.06 128 PRO A N 1
ATOM 1037 C CA . PRO A 1 128 ? 12.238 0.360 -5.753 1.00 82.06 128 PRO A CA 1
ATOM 1038 C C . PRO A 1 128 ? 12.875 -0.930 -6.276 1.00 82.06 128 PRO A C 1
ATOM 1040 O O . PRO A 1 128 ? 13.552 -0.915 -7.305 1.00 82.06 128 PRO A O 1
ATOM 1043 N N . HIS A 1 129 ? 12.662 -2.052 -5.585 1.00 83.25 129 HIS A N 1
ATOM 1044 C CA . HIS A 1 129 ? 13.308 -3.316 -5.931 1.00 83.25 129 HIS A CA 1
ATOM 1045 C C . HIS A 1 129 ? 12.382 -4.521 -5.751 1.00 83.25 129 HIS A C 1
ATOM 1047 O O . HIS A 1 129 ? 11.696 -4.635 -4.736 1.00 83.25 129 HIS A O 1
ATOM 1053 N N . PHE A 1 130 ? 12.385 -5.447 -6.716 1.00 83.56 130 PHE A N 1
ATOM 1054 C CA . PHE A 1 130 ? 11.476 -6.596 -6.712 1.00 83.56 130 PHE A CA 1
ATOM 1055 C C . PHE A 1 130 ? 12.136 -7.897 -7.148 1.00 83.56 130 PHE A C 1
ATOM 1057 O O . PHE A 1 130 ? 12.812 -7.980 -8.173 1.00 83.56 130 PHE A O 1
ATOM 1064 N N . GLY A 1 131 ? 11.849 -8.943 -6.381 1.00 84.69 131 GLY A N 1
ATOM 1065 C CA . GLY A 1 131 ? 12.178 -10.305 -6.748 1.00 84.69 131 GLY A CA 1
ATOM 1066 C C . GLY A 1 131 ? 11.196 -10.881 -7.770 1.00 84.69 131 GLY A C 1
ATOM 1067 O O . GLY A 1 131 ? 9.990 -10.673 -7.638 1.00 84.69 131 GLY A O 1
ATOM 1068 N N . TYR A 1 132 ? 11.687 -11.641 -8.746 1.00 84.62 132 TYR A N 1
ATOM 1069 C CA . TYR A 1 132 ? 10.863 -12.404 -9.686 1.00 84.62 132 TYR A CA 1
ATOM 1070 C C . TYR A 1 132 ? 11.289 -13.875 -9.735 1.00 84.62 132 TYR A C 1
ATOM 1072 O O . TYR A 1 132 ? 12.466 -14.209 -9.631 1.00 84.62 132 TYR A O 1
ATOM 1080 N N . ARG A 1 133 ? 10.326 -14.779 -9.902 1.00 81.69 133 ARG A N 1
ATOM 1081 C CA . ARG A 1 133 ? 10.542 -16.224 -10.105 1.00 81.69 133 ARG A CA 1
ATOM 1082 C C . ARG A 1 133 ? 10.266 -16.642 -11.538 1.00 81.69 133 ARG A C 1
ATOM 1084 O O . ARG A 1 133 ? 10.794 -17.645 -12.009 1.00 81.69 133 ARG A O 1
ATOM 1091 N N . THR A 1 134 ? 9.417 -15.885 -12.229 1.00 82.19 134 THR A N 1
ATOM 1092 C CA . THR A 1 134 ? 9.040 -16.143 -13.618 1.00 82.19 134 THR A CA 1
ATOM 1093 C C . THR A 1 134 ? 9.127 -14.872 -14.452 1.00 82.19 134 THR A C 1
ATOM 1095 O O . THR A 1 134 ? 8.987 -13.760 -13.944 1.00 82.19 134 THR A O 1
ATOM 1098 N N . PHE A 1 135 ? 9.298 -15.029 -15.763 1.00 85.25 135 PHE A N 1
ATOM 1099 C CA . PHE A 1 135 ? 9.285 -13.896 -16.687 1.00 85.25 135 PHE A CA 1
ATOM 1100 C C . PHE A 1 135 ? 7.934 -13.169 -16.737 1.00 85.25 135 PHE A C 1
ATOM 1102 O O . PHE A 1 135 ? 7.900 -11.966 -16.976 1.00 85.25 135 PHE A O 1
ATOM 1109 N N . ASN A 1 136 ? 6.827 -13.857 -16.444 1.00 80.06 136 ASN A N 1
ATOM 1110 C CA . ASN A 1 136 ? 5.513 -13.218 -16.346 1.00 80.06 136 ASN A CA 1
ATOM 1111 C C . ASN A 1 136 ? 5.438 -12.258 -15.150 1.00 80.06 136 ASN A C 1
ATOM 1113 O O . ASN A 1 136 ? 4.927 -11.148 -15.289 1.00 80.06 136 ASN A O 1
ATOM 1117 N N . GLU A 1 137 ? 5.986 -12.656 -13.997 1.00 79.69 137 GLU A N 1
ATOM 1118 C CA . GLU A 1 137 ? 6.104 -11.770 -12.832 1.00 79.69 137 GLU A CA 1
ATOM 1119 C C . GLU A 1 137 ? 6.995 -10.569 -13.153 1.00 79.69 137 GLU A C 1
ATOM 1121 O O . GLU A 1 137 ? 6.605 -9.430 -12.893 1.00 79.69 137 GLU A O 1
ATOM 1126 N N . LEU A 1 138 ? 8.150 -10.813 -13.788 1.00 87.50 138 LEU A N 1
ATOM 1127 C CA . LEU A 1 138 ? 9.061 -9.754 -14.221 1.00 87.50 138 LEU A CA 1
ATOM 1128 C C . LEU A 1 138 ? 8.363 -8.749 -15.147 1.00 87.50 138 LEU A C 1
ATOM 1130 O O . LEU A 1 138 ? 8.423 -7.544 -14.911 1.00 87.50 138 LEU A O 1
ATOM 1134 N N . LYS A 1 139 ? 7.630 -9.236 -16.152 1.00 86.88 139 LYS A N 1
ATOM 1135 C CA . LYS A 1 139 ? 6.840 -8.403 -17.067 1.00 86.88 139 LYS A CA 1
ATOM 1136 C C . LYS A 1 139 ? 5.819 -7.541 -16.322 1.00 86.88 139 LYS A C 1
ATOM 1138 O O . LYS A 1 139 ? 5.684 -6.358 -16.624 1.00 86.88 139 LYS A O 1
ATOM 1143 N N . GLY A 1 140 ? 5.125 -8.103 -15.331 1.00 78.50 140 GLY A N 1
ATOM 1144 C CA . GLY A 1 140 ? 4.167 -7.362 -14.505 1.00 78.50 140 GLY A CA 1
ATOM 1145 C C . GLY A 1 140 ? 4.821 -6.280 -13.637 1.00 78.50 140 GLY A C 1
ATOM 1146 O O . GLY A 1 140 ? 4.273 -5.184 -13.496 1.00 78.50 140 GLY A O 1
ATOM 1147 N N . ILE A 1 141 ? 6.005 -6.556 -13.080 1.00 84.25 141 ILE A N 1
ATOM 1148 C CA . ILE A 1 141 ? 6.807 -5.576 -12.332 1.00 84.25 141 ILE A CA 1
ATOM 1149 C C . ILE A 1 141 ? 7.207 -4.405 -13.245 1.00 84.25 141 ILE A C 1
ATOM 1151 O O . ILE A 1 141 ? 6.936 -3.252 -12.911 1.00 84.25 141 ILE A O 1
ATOM 1155 N N . VAL A 1 142 ? 7.781 -4.702 -14.414 1.00 90.31 142 VAL A N 1
ATOM 1156 C CA . VAL A 1 142 ? 8.216 -3.696 -15.399 1.00 90.31 142 VAL A CA 1
ATOM 1157 C C . VAL A 1 142 ? 7.040 -2.864 -15.913 1.00 90.31 142 VAL A C 1
ATOM 1159 O O . VAL A 1 142 ? 7.134 -1.640 -15.990 1.00 90.31 142 VAL A O 1
ATOM 1162 N N . GLY A 1 143 ? 5.909 -3.510 -16.208 1.00 86.12 143 GLY A N 1
ATOM 1163 C CA . GLY A 1 143 ? 4.697 -2.836 -16.670 1.00 86.12 143 GLY A CA 1
ATOM 1164 C C . GLY A 1 143 ? 4.193 -1.782 -15.685 1.00 86.12 143 GLY A C 1
ATOM 1165 O O . GLY A 1 143 ? 3.931 -0.652 -16.086 1.00 86.12 143 GLY A O 1
ATOM 1166 N N . ARG A 1 144 ? 4.121 -2.112 -14.387 1.00 78.00 144 ARG A N 1
ATOM 1167 C CA . ARG A 1 144 ? 3.759 -1.140 -13.337 1.00 78.00 144 ARG A CA 1
ATOM 1168 C C . ARG A 1 144 ? 4.709 0.041 -13.296 1.00 78.00 144 ARG A C 1
ATOM 1170 O O . ARG A 1 144 ? 4.264 1.181 -13.213 1.00 78.00 144 ARG A O 1
ATOM 1177 N N . PHE A 1 145 ? 6.004 -0.257 -13.310 1.00 88.06 145 PHE A N 1
ATOM 1178 C CA . PHE A 1 145 ? 7.042 0.751 -13.193 1.00 88.06 145 PHE A CA 1
ATOM 1179 C C . PHE A 1 145 ? 6.945 1.819 -14.280 1.00 88.06 145 PHE A C 1
ATOM 1181 O O . PHE A 1 145 ? 7.019 3.006 -13.980 1.00 88.06 145 PHE A O 1
ATOM 1188 N N . LEU A 1 146 ? 6.697 1.399 -15.519 1.00 89.75 146 LEU A N 1
ATOM 1189 C CA . LEU A 1 146 ? 6.690 2.300 -16.668 1.00 89.75 146 LEU A CA 1
ATOM 1190 C C . LEU A 1 146 ? 5.319 2.944 -16.942 1.00 89.75 146 LEU A C 1
ATOM 1192 O O . LEU A 1 146 ? 5.262 4.019 -17.541 1.00 89.75 146 LEU A O 1
ATOM 1196 N N . MET A 1 147 ? 4.213 2.327 -16.509 1.00 83.19 147 MET A N 1
ATOM 1197 C CA . MET A 1 147 ? 2.855 2.789 -16.851 1.00 83.19 147 MET A CA 1
ATOM 1198 C C . MET A 1 147 ? 2.142 3.572 -15.750 1.00 83.19 147 MET A C 1
ATOM 1200 O O . MET A 1 147 ? 1.268 4.379 -16.060 1.00 83.19 147 MET A O 1
ATOM 1204 N N . ASP A 1 148 ? 2.500 3.391 -14.479 1.00 74.56 148 ASP A N 1
ATOM 1205 C CA . ASP A 1 148 ? 1.863 4.139 -13.396 1.00 74.56 148 ASP A CA 1
ATOM 1206 C C . ASP A 1 148 ? 2.443 5.569 -13.318 1.00 74.56 148 ASP A C 1
ATOM 1208 O O . ASP A 1 148 ? 3.435 5.815 -12.639 1.00 74.56 148 ASP A O 1
ATOM 1212 N N . GLU A 1 149 ? 1.802 6.535 -13.985 1.00 55.31 149 GLU A N 1
ATOM 1213 C CA . GLU A 1 149 ? 2.277 7.931 -14.119 1.00 55.31 149 GLU A CA 1
ATOM 1214 C C . GLU A 1 149 ? 2.300 8.790 -12.843 1.00 55.31 149 GLU A C 1
ATOM 1216 O O . GLU A 1 149 ? 2.649 9.966 -12.890 1.00 55.31 149 GLU A O 1
ATOM 1221 N N . ALA A 1 150 ? 1.985 8.243 -11.673 1.00 42.34 150 ALA A N 1
ATOM 1222 C CA . ALA A 1 150 ? 2.088 8.997 -10.432 1.00 42.34 150 ALA A CA 1
ATOM 1223 C C . ALA A 1 150 ? 2.334 8.076 -9.232 1.00 42.34 150 ALA A C 1
ATOM 1225 O O . ALA A 1 150 ? 1.642 7.073 -9.037 1.00 42.34 150 ALA A O 1
ATOM 1226 N N . SER A 1 151 ? 3.324 8.474 -8.430 1.00 42.84 151 SER A N 1
ATOM 1227 C CA . SER A 1 151 ? 3.724 7.940 -7.123 1.00 42.84 151 SER A CA 1
ATOM 1228 C C . SER A 1 151 ? 4.203 6.477 -7.103 1.00 42.84 151 SER A C 1
ATOM 1230 O O . SER A 1 151 ? 3.460 5.550 -6.767 1.00 42.84 151 SER A O 1
ATOM 1232 N N . MET A 1 152 ? 5.494 6.287 -7.393 1.00 43.00 152 MET A N 1
ATOM 1233 C CA . MET A 1 152 ? 6.292 5.153 -6.888 1.00 43.00 152 MET A CA 1
ATOM 1234 C C . MET A 1 152 ? 6.588 5.284 -5.378 1.00 43.00 152 MET A C 1
ATOM 1236 O O . MET A 1 152 ? 6.855 4.287 -4.716 1.00 43.00 152 MET A O 1
ATOM 1240 N N . LEU A 1 153 ? 6.471 6.494 -4.816 1.00 39.94 153 LEU A N 1
ATOM 1241 C CA . LEU A 1 153 ? 6.515 6.768 -3.378 1.00 39.94 153 LEU A CA 1
ATOM 1242 C C . LEU A 1 153 ? 5.167 6.384 -2.738 1.00 39.94 153 LEU A C 1
ATOM 1244 O O . LEU A 1 153 ? 4.229 7.179 -2.761 1.00 39.94 153 LEU A O 1
ATOM 1248 N N . GLY A 1 154 ? 5.051 5.162 -2.208 1.00 41.81 154 GLY A N 1
ATOM 1249 C CA . GLY A 1 154 ? 3.919 4.760 -1.355 1.00 41.81 154 GLY A CA 1
ATOM 1250 C C . GLY A 1 154 ? 3.006 3.652 -1.889 1.00 41.81 154 GLY A C 1
ATOM 1251 O O . GLY A 1 154 ? 1.788 3.748 -1.746 1.00 41.81 154 GLY A O 1
ATOM 1252 N N . LYS A 1 155 ? 3.548 2.617 -2.542 1.00 44.53 155 LYS A N 1
ATOM 1253 C CA . LYS A 1 155 ? 2.760 1.445 -2.959 1.00 44.53 155 LYS A CA 1
ATOM 1254 C C . LYS A 1 155 ? 3.203 0.197 -2.197 1.00 44.53 155 LYS A C 1
ATOM 1256 O O . LYS A 1 155 ? 4.394 -0.077 -2.098 1.00 44.53 155 LYS A O 1
ATOM 1261 N N . ASP A 1 156 ? 2.218 -0.532 -1.674 1.00 41.66 156 ASP A N 1
ATOM 1262 C CA . ASP A 1 156 ? 2.370 -1.813 -0.982 1.00 41.66 156 ASP A CA 1
ATOM 1263 C C . ASP A 1 156 ? 2.850 -2.892 -1.962 1.00 41.66 156 ASP A C 1
ATOM 1265 O O . ASP A 1 156 ? 2.176 -3.203 -2.949 1.00 41.66 156 ASP A O 1
ATOM 1269 N N . TYR A 1 157 ? 4.042 -3.428 -1.711 1.00 47.88 157 TYR A N 1
ATOM 1270 C CA . TYR A 1 157 ? 4.653 -4.472 -2.527 1.00 47.88 157 TYR A CA 1
ATOM 1271 C C . TYR A 1 157 ? 5.092 -5.649 -1.663 1.00 47.88 157 TYR A C 1
ATOM 1273 O O . TYR A 1 157 ? 6.248 -6.080 -1.697 1.00 47.88 157 TYR A O 1
ATOM 1281 N N . THR A 1 158 ? 4.157 -6.175 -0.871 1.00 38.72 158 THR A N 1
ATOM 1282 C CA . THR A 1 158 ? 4.453 -7.320 -0.018 1.00 38.72 158 THR A CA 1
ATOM 1283 C C . THR A 1 158 ? 4.853 -8.541 -0.859 1.00 38.72 158 THR A C 1
ATOM 1285 O O . THR A 1 158 ? 4.184 -8.883 -1.844 1.00 38.72 158 THR A O 1
ATOM 1288 N N . PRO A 1 159 ? 5.939 -9.239 -0.501 1.00 33.53 159 PRO A N 1
ATOM 1289 C CA . PRO A 1 159 ? 6.522 -10.235 -1.374 1.00 33.53 159 PRO A CA 1
ATOM 1290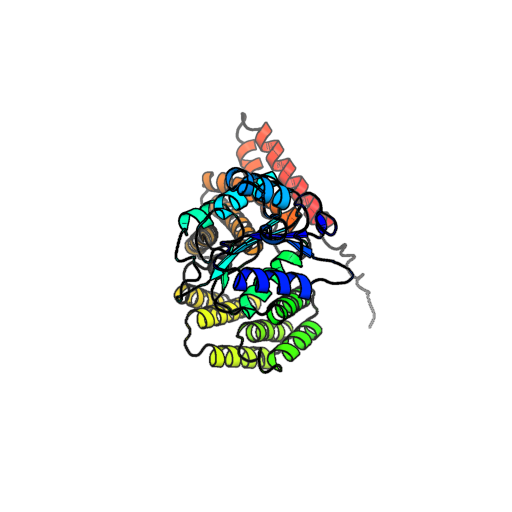 C C . PRO A 1 159 ? 5.868 -11.610 -1.140 1.00 33.53 159 PRO A C 1
ATOM 1292 O O . PRO A 1 159 ? 6.232 -12.335 -0.220 1.00 33.53 159 PRO A O 1
ATOM 1295 N N . GLY A 1 160 ? 4.887 -11.992 -1.960 1.00 36.97 160 GLY A N 1
ATOM 1296 C CA . GLY A 1 160 ? 4.244 -13.311 -1.813 1.00 36.97 160 GLY A CA 1
ATOM 1297 C C . GLY A 1 160 ? 3.117 -13.638 -2.789 1.00 36.97 160 GLY A C 1
ATOM 1298 O O . GLY A 1 160 ? 2.782 -14.807 -2.965 1.00 36.97 160 GLY A O 1
ATOM 1299 N N . ILE A 1 161 ? 2.562 -12.637 -3.469 1.00 44.94 161 ILE A N 1
ATOM 1300 C CA . ILE A 1 161 ? 1.462 -12.821 -4.416 1.00 44.94 161 ILE A CA 1
ATOM 1301 C C . ILE A 1 161 ? 2.044 -12.766 -5.830 1.00 44.94 161 ILE A C 1
ATOM 1303 O O . ILE A 1 161 ? 2.694 -11.782 -6.181 1.00 44.94 161 ILE A O 1
ATOM 1307 N N . ILE A 1 162 ? 1.819 -13.813 -6.636 1.00 44.22 162 ILE A N 1
ATOM 1308 C CA . ILE A 1 162 ? 2.062 -13.773 -8.087 1.00 44.22 162 ILE A CA 1
ATOM 1309 C C . ILE A 1 162 ? 1.339 -12.533 -8.610 1.00 44.22 162 ILE A C 1
ATOM 1311 O O . ILE A 1 162 ? 0.108 -12.463 -8.587 1.00 44.22 162 ILE A O 1
ATOM 1315 N N . TYR A 1 163 ? 2.111 -11.525 -9.000 1.00 53.97 163 TYR A N 1
ATOM 1316 C CA . TYR A 1 163 ? 1.556 -10.245 -9.389 1.00 53.97 163 TYR A CA 1
ATOM 1317 C C . TYR A 1 163 ? 0.957 -10.351 -10.790 1.00 53.97 163 TYR A C 1
ATOM 1319 O O . TYR A 1 163 ? 1.688 -10.423 -11.777 1.00 53.97 163 TYR A O 1
ATOM 1327 N N . ASP A 1 164 ? -0.372 -10.338 -10.872 1.00 64.31 164 ASP A N 1
ATOM 1328 C CA . ASP A 1 164 ? -1.092 -10.163 -12.129 1.00 64.31 164 ASP A CA 1
ATOM 1329 C C . ASP A 1 164 ? -1.602 -8.708 -12.229 1.00 64.31 164 ASP A C 1
ATOM 1331 O O . ASP A 1 164 ? -2.406 -8.278 -11.392 1.00 64.31 164 ASP A O 1
ATOM 1335 N N . PRO A 1 165 ? -1.161 -7.931 -13.238 1.00 61.34 165 PRO A N 1
ATOM 1336 C CA . PRO A 1 165 ? -1.523 -6.520 -13.372 1.00 61.34 165 PRO A CA 1
ATOM 1337 C C . PRO A 1 165 ? -3.014 -6.305 -13.647 1.00 61.34 165 PRO A C 1
ATOM 1339 O O . PRO A 1 165 ? -3.569 -5.280 -13.254 1.00 61.34 165 PRO A O 1
ATOM 1342 N N . THR A 1 166 ? -3.686 -7.258 -14.293 1.00 74.44 166 THR A N 1
ATOM 1343 C CA . THR A 1 166 ? -5.132 -7.193 -14.529 1.00 74.44 166 THR A CA 1
ATOM 1344 C C . THR A 1 166 ? -5.880 -7.413 -13.223 1.00 74.44 166 THR A C 1
ATOM 1346 O O . THR A 1 166 ? -6.771 -6.630 -12.893 1.00 74.44 166 THR A O 1
ATOM 1349 N N . LEU A 1 167 ? -5.495 -8.439 -12.459 1.00 79.44 167 LEU A N 1
ATOM 1350 C CA . LEU A 1 167 ? -6.072 -8.728 -11.148 1.00 79.44 167 LEU A CA 1
ATOM 1351 C C . LEU A 1 167 ? -5.959 -7.516 -10.216 1.00 79.44 167 LEU A C 1
ATOM 1353 O O . LEU A 1 167 ? -6.959 -7.086 -9.642 1.00 79.44 167 LEU A O 1
ATOM 1357 N N . ASP A 1 168 ? -4.763 -6.943 -10.099 1.00 75.62 168 ASP A N 1
ATOM 1358 C CA . ASP A 1 168 ? -4.494 -5.779 -9.253 1.00 75.62 168 ASP A CA 1
ATOM 1359 C C . ASP A 1 168 ? -5.263 -4.536 -9.728 1.00 75.62 168 ASP A C 1
ATOM 1361 O O . ASP A 1 168 ? -5.996 -3.927 -8.945 1.00 75.62 168 ASP A O 1
ATOM 1365 N N . ARG A 1 169 ? -5.190 -4.194 -11.024 1.00 80.56 169 ARG A N 1
ATOM 1366 C CA . ARG A 1 169 ? -5.906 -3.039 -11.591 1.00 80.56 169 ARG A CA 1
ATOM 1367 C C . ARG A 1 169 ? -7.409 -3.128 -11.355 1.00 80.56 169 ARG A C 1
ATOM 1369 O O . ARG A 1 169 ? -8.014 -2.159 -10.893 1.00 80.56 169 ARG A O 1
ATOM 1376 N N . GLU A 1 170 ? -8.023 -4.265 -11.665 1.00 88.19 170 GLU A N 1
ATOM 1377 C CA . GLU A 1 170 ? -9.471 -4.429 -11.526 1.00 88.19 170 GLU A CA 1
ATOM 1378 C C . GLU A 1 170 ? -9.899 -4.508 -10.049 1.00 88.19 170 GLU A C 1
ATOM 1380 O O . GLU A 1 170 ? -10.929 -3.939 -9.685 1.00 88.19 170 GLU A O 1
ATOM 1385 N N . THR A 1 171 ? -9.088 -5.100 -9.165 1.00 86.56 171 THR A N 1
ATOM 1386 C CA . THR A 1 171 ? -9.334 -5.086 -7.710 1.00 86.56 171 THR A CA 1
ATOM 1387 C C . THR A 1 171 ? -9.266 -3.660 -7.155 1.00 86.56 171 THR A C 1
ATOM 1389 O O . THR A 1 171 ? -10.170 -3.224 -6.437 1.00 86.56 171 THR A O 1
ATOM 1392 N N . ARG A 1 172 ? -8.245 -2.873 -7.527 1.00 79.00 172 ARG A N 1
ATOM 1393 C CA . ARG A 1 172 ? -8.142 -1.451 -7.149 1.00 79.00 172 ARG A CA 1
ATOM 1394 C C . ARG A 1 172 ? -9.317 -0.645 -7.683 1.00 79.00 172 ARG A C 1
ATOM 1396 O O . ARG A 1 172 ? -9.901 0.156 -6.952 1.00 79.00 172 ARG A O 1
ATOM 1403 N N . ARG A 1 173 ? -9.691 -0.867 -8.945 1.00 84.44 173 ARG A N 1
ATOM 1404 C CA . ARG A 1 173 ? -10.863 -0.237 -9.558 1.00 84.44 173 ARG A CA 1
ATOM 1405 C C . ARG A 1 173 ? -12.126 -0.549 -8.758 1.00 84.44 173 ARG A C 1
ATOM 1407 O O . ARG A 1 173 ? -12.877 0.377 -8.462 1.00 84.44 173 ARG A O 1
ATOM 1414 N N . ALA A 1 174 ? -12.333 -1.801 -8.351 1.00 87.50 174 ALA A N 1
ATOM 1415 C CA . ALA A 1 174 ? -13.459 -2.193 -7.507 1.00 87.50 174 ALA A CA 1
ATOM 1416 C C . ALA A 1 174 ? -13.438 -1.489 -6.138 1.00 87.50 174 ALA A C 1
ATOM 1418 O O . ALA A 1 174 ? -14.457 -0.935 -5.734 1.00 87.50 174 ALA A O 1
ATOM 1419 N N . ARG A 1 175 ? -12.279 -1.398 -5.466 1.00 84.12 175 ARG A N 1
ATOM 1420 C CA . ARG A 1 175 ? -12.129 -0.641 -4.203 1.00 84.12 175 ARG A CA 1
ATOM 1421 C C . ARG A 1 175 ? -12.494 0.837 -4.361 1.00 84.12 175 ARG A C 1
ATOM 1423 O O . ARG A 1 175 ? -13.166 1.406 -3.504 1.00 84.12 175 ARG A O 1
ATOM 1430 N N . VAL A 1 176 ? -12.076 1.469 -5.461 1.00 76.94 176 VAL A N 1
ATOM 1431 C CA . VAL A 1 176 ? -12.432 2.865 -5.762 1.00 76.94 176 VAL A CA 1
ATOM 1432 C C . VAL A 1 176 ? -13.933 3.017 -6.008 1.00 76.94 176 VAL A C 1
ATOM 1434 O O . VAL A 1 176 ? -14.530 3.977 -5.524 1.00 76.94 176 VAL A O 1
ATOM 1437 N N . LEU A 1 177 ? -14.545 2.082 -6.735 1.00 82.44 177 LEU A N 1
ATOM 1438 C CA . LEU A 1 177 ? -15.988 2.069 -6.971 1.00 82.44 177 LEU A CA 1
ATOM 1439 C C . LEU A 1 177 ? -16.764 1.911 -5.654 1.00 82.44 177 LEU A C 1
ATOM 1441 O O . LEU A 1 177 ? -17.663 2.702 -5.394 1.00 82.44 177 LEU A O 1
ATOM 1445 N N . LEU A 1 178 ? -16.350 0.995 -4.774 1.00 83.38 178 LEU A N 1
ATOM 1446 C CA . LEU A 1 178 ? -16.931 0.850 -3.432 1.00 83.38 178 LEU A CA 1
ATOM 1447 C C . LEU A 1 178 ? -16.807 2.133 -2.611 1.00 83.38 178 LEU A C 1
ATOM 1449 O O . LEU A 1 178 ? -17.787 2.625 -2.068 1.00 83.38 178 LEU A O 1
ATOM 1453 N N . ALA A 1 179 ? -15.617 2.736 -2.576 1.00 75.44 179 ALA A N 1
ATOM 1454 C CA . ALA A 1 179 ? -15.391 3.981 -1.846 1.00 75.44 179 ALA A CA 1
ATOM 1455 C C . ALA A 1 179 ? -16.205 5.175 -2.384 1.00 75.44 179 ALA A C 1
ATOM 1457 O O . ALA A 1 179 ? -16.278 6.202 -1.716 1.00 75.44 179 ALA A O 1
ATOM 1458 N N . THR A 1 180 ? -16.781 5.062 -3.584 1.00 78.38 180 THR A N 1
ATOM 1459 C CA . THR A 1 180 ? -17.594 6.106 -4.226 1.00 78.38 180 THR A CA 1
ATOM 1460 C C . THR A 1 180 ? -19.084 5.759 -4.285 1.00 78.38 180 THR A C 1
ATOM 1462 O O . THR A 1 180 ? -19.820 6.435 -4.999 1.00 78.38 180 THR A O 1
ATOM 1465 N N . GLY A 1 181 ? -19.537 4.740 -3.542 1.00 83.56 181 GLY A N 1
ATOM 1466 C CA . GLY A 1 181 ? -20.951 4.345 -3.498 1.00 83.56 181 GLY A CA 1
ATOM 1467 C C . GLY A 1 181 ? -21.449 3.723 -4.805 1.00 83.56 181 GLY A C 1
ATOM 1468 O O . GLY A 1 181 ? -22.572 3.973 -5.234 1.00 83.56 181 GLY A O 1
ATOM 1469 N N . ARG A 1 182 ? -20.565 3.022 -5.530 1.00 90.00 182 ARG A N 1
ATOM 1470 C CA . ARG A 1 182 ? -20.866 2.347 -6.804 1.00 90.00 182 ARG A CA 1
ATOM 1471 C C . ARG A 1 182 ? -20.749 0.834 -6.657 1.00 90.00 182 ARG A C 1
ATOM 1473 O O . ARG A 1 182 ? -20.027 0.181 -7.417 1.00 90.00 182 ARG A O 1
ATOM 1480 N N . GLU A 1 183 ? -21.447 0.286 -5.671 1.00 95.12 183 GLU A N 1
ATOM 1481 C CA . GLU A 1 183 ? -21.385 -1.118 -5.263 1.00 95.12 183 GLU A CA 1
ATOM 1482 C C . GLU A 1 183 ? -21.738 -2.065 -6.416 1.00 95.12 183 GLU A C 1
ATOM 1484 O O . GLU A 1 183 ? -21.013 -3.029 -6.636 1.00 95.12 183 GLU A O 1
ATOM 1489 N N . ASP A 1 184 ? -22.771 -1.760 -7.213 1.00 95.38 184 ASP A N 1
ATOM 1490 C CA . ASP A 1 184 ? -23.172 -2.583 -8.368 1.00 95.38 184 ASP A CA 1
ATOM 1491 C C . ASP A 1 184 ? -22.043 -2.716 -9.402 1.00 95.38 184 ASP A C 1
ATOM 1493 O O . ASP A 1 184 ? -21.721 -3.808 -9.868 1.00 95.38 184 ASP A O 1
ATOM 1497 N N . THR A 1 185 ? -21.384 -1.598 -9.735 1.00 95.69 185 THR A N 1
ATOM 1498 C CA . THR A 1 185 ? -20.271 -1.614 -10.698 1.00 95.69 185 THR A CA 1
ATOM 1499 C C . THR A 1 185 ? -19.058 -2.346 -10.121 1.00 95.69 185 THR A C 1
ATOM 1501 O O . THR A 1 185 ? -18.357 -3.044 -10.853 1.00 95.69 185 THR A O 1
ATOM 1504 N N . ALA A 1 186 ? -18.788 -2.183 -8.821 1.00 94.62 186 ALA A N 1
ATOM 1505 C CA . ALA A 1 186 ? -17.714 -2.908 -8.150 1.00 94.62 186 ALA A CA 1
ATOM 1506 C C . ALA A 1 186 ? -17.973 -4.421 -8.169 1.00 94.62 186 ALA A C 1
ATOM 1508 O O . ALA A 1 186 ? -17.069 -5.196 -8.489 1.00 94.62 186 ALA A O 1
ATOM 1509 N N . GLU A 1 187 ? -19.214 -4.832 -7.895 1.00 97.38 187 GLU A N 1
ATOM 1510 C CA . GLU A 1 187 ? -19.635 -6.228 -7.947 1.00 97.38 187 GLU A CA 1
ATOM 1511 C C . GLU A 1 187 ? -19.419 -6.833 -9.331 1.00 97.38 187 GLU A C 1
ATOM 1513 O O . GLU A 1 187 ? -18.847 -7.914 -9.440 1.00 97.38 187 GLU A O 1
ATOM 1518 N N . ASP A 1 188 ? -19.829 -6.134 -10.392 1.00 97.62 188 ASP A N 1
ATOM 1519 C CA . ASP A 1 188 ? -19.678 -6.611 -11.767 1.00 97.62 188 ASP A CA 1
ATOM 1520 C C . ASP A 1 188 ? -18.211 -6.822 -12.153 1.00 97.62 188 ASP A C 1
ATOM 1522 O O . ASP A 1 188 ? -17.872 -7.818 -12.802 1.00 97.62 188 ASP A O 1
ATOM 1526 N N . VAL A 1 189 ? -17.326 -5.903 -11.752 1.00 96.19 189 VAL A N 1
ATOM 1527 C CA . VAL A 1 189 ? -15.876 -6.024 -11.976 1.00 96.19 189 VAL A CA 1
ATOM 1528 C C . VAL A 1 189 ? -15.332 -7.263 -11.262 1.00 96.19 189 VAL A C 1
ATOM 1530 O O . VAL A 1 189 ? -14.660 -8.091 -11.880 1.00 96.19 189 VAL A O 1
ATOM 1533 N N . LEU A 1 190 ? -15.679 -7.445 -9.988 1.00 97.25 190 LEU A N 1
ATOM 1534 C CA . LEU A 1 190 ? -15.199 -8.569 -9.182 1.00 97.25 190 LEU A CA 1
ATOM 1535 C C . LEU A 1 190 ? -15.785 -9.907 -9.648 1.00 97.25 190 LEU A C 1
ATOM 1537 O O . LEU A 1 190 ? -15.053 -10.888 -9.756 1.00 97.25 190 LEU A O 1
ATOM 1541 N N . LYS A 1 191 ? -17.070 -9.951 -10.020 1.00 97.44 191 LYS A N 1
ATOM 1542 C CA . LYS A 1 191 ? -17.723 -11.132 -10.608 1.00 97.44 191 LYS A CA 1
ATOM 1543 C C . LYS A 1 191 ? -17.062 -11.560 -11.914 1.00 97.44 191 LYS A C 1
ATOM 1545 O O . LYS A 1 191 ? -16.947 -12.759 -12.160 1.00 97.44 191 LYS A O 1
ATOM 1550 N N . LYS A 1 192 ? -16.615 -10.615 -12.749 1.00 96.62 192 LYS A N 1
ATOM 1551 C CA . LYS A 1 192 ? -15.839 -10.930 -13.961 1.00 96.62 192 LYS A CA 1
ATOM 1552 C C . LYS A 1 192 ? -14.492 -11.562 -13.614 1.00 96.62 192 LYS A C 1
ATOM 1554 O O . LYS A 1 192 ? -14.142 -12.562 -14.235 1.00 96.62 192 LYS A O 1
ATOM 1559 N N . LEU A 1 193 ? -13.787 -11.039 -12.607 1.00 93.00 193 LEU A N 1
ATOM 1560 C CA . LEU A 1 193 ? -12.535 -11.633 -12.131 1.00 93.00 193 LEU A CA 1
ATOM 1561 C C . LEU A 1 193 ? -12.755 -13.058 -11.616 1.00 93.00 193 LEU A C 1
ATOM 1563 O O . LEU A 1 193 ? -12.138 -13.983 -12.124 1.00 93.00 193 LEU A O 1
ATOM 1567 N N . VAL A 1 194 ? -13.684 -13.282 -10.683 1.00 95.50 194 VAL A N 1
ATOM 1568 C CA . VAL A 1 194 ? -13.861 -14.619 -10.078 1.00 95.50 194 VAL A CA 1
ATOM 1569 C C . VAL A 1 194 ? -14.472 -15.668 -11.020 1.00 95.50 194 VAL A C 1
ATOM 1571 O O . VAL A 1 194 ? -14.468 -16.858 -10.702 1.00 95.50 194 VAL A O 1
ATOM 1574 N N . ARG A 1 195 ? -15.008 -15.255 -12.177 1.00 95.94 195 ARG A N 1
ATOM 1575 C CA . ARG A 1 195 ? -15.420 -16.159 -13.267 1.00 95.94 195 ARG A CA 1
ATOM 1576 C C . ARG A 1 195 ? -14.259 -16.576 -14.166 1.00 95.94 195 ARG A C 1
ATOM 1578 O O . ARG A 1 195 ? -14.384 -17.583 -14.852 1.00 95.94 195 ARG A O 1
ATOM 1585 N N . ASN A 1 196 ? -13.168 -15.816 -14.186 1.00 92.00 196 ASN A N 1
ATOM 1586 C CA . ASN A 1 196 ? -11.969 -16.172 -14.929 1.00 92.00 196 ASN A CA 1
ATOM 1587 C C . ASN A 1 196 ? -11.220 -17.285 -14.181 1.00 92.00 196 ASN A C 1
ATOM 1589 O O . ASN A 1 196 ? -10.900 -17.127 -13.003 1.00 92.00 196 ASN A O 1
ATOM 1593 N N . ASP A 1 197 ? -10.918 -18.393 -14.859 1.00 85.06 197 ASP A N 1
ATOM 1594 C CA . ASP A 1 197 ? -10.272 -19.565 -14.252 1.00 85.06 197 ASP A CA 1
ATOM 1595 C C . ASP A 1 197 ? -8.911 -19.256 -13.613 1.00 85.06 197 ASP A C 1
ATOM 1597 O O . ASP A 1 197 ? -8.538 -19.892 -12.624 1.00 85.06 197 ASP A O 1
ATOM 1601 N N . ILE A 1 198 ? -8.198 -18.251 -14.132 1.00 81.19 198 ILE A N 1
ATOM 1602 C CA . ILE A 1 198 ? -6.913 -17.793 -13.596 1.00 81.19 198 ILE A CA 1
ATOM 1603 C C . ILE A 1 198 ? -7.130 -17.114 -12.237 1.00 81.19 198 ILE A C 1
ATOM 1605 O O . ILE A 1 198 ? -6.473 -17.452 -11.254 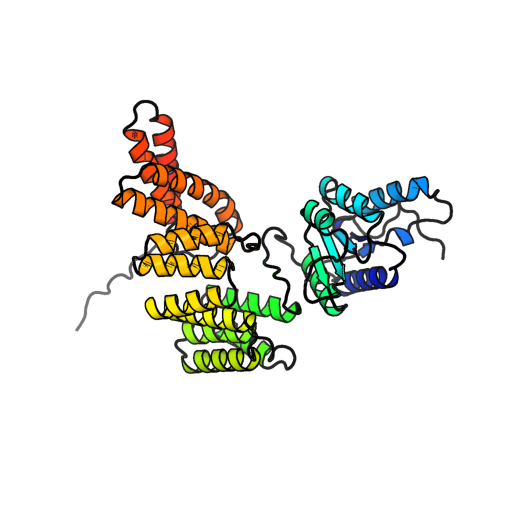1.00 81.19 198 ILE A O 1
ATOM 1609 N N . TYR A 1 199 ? -8.087 -16.185 -12.153 1.00 85.00 199 TYR A N 1
ATOM 1610 C CA . TYR A 1 199 ? -8.285 -15.333 -10.971 1.00 85.00 199 TYR A CA 1
ATOM 1611 C C . TYR A 1 199 ? -9.220 -15.924 -9.928 1.00 85.00 199 TYR A C 1
ATOM 1613 O O . TYR A 1 199 ? -9.194 -15.507 -8.773 1.00 85.00 199 TYR A O 1
ATOM 1621 N N . ARG A 1 200 ? -10.015 -16.932 -10.289 1.00 89.50 200 ARG A N 1
ATOM 1622 C CA . ARG A 1 200 ? -10.927 -17.615 -9.367 1.00 89.50 200 ARG A CA 1
ATOM 1623 C C . ARG A 1 200 ? -10.222 -18.215 -8.151 1.00 89.50 200 ARG A C 1
ATOM 1625 O O . ARG A 1 200 ? -10.868 -18.410 -7.124 1.00 89.50 200 ARG A O 1
ATOM 1632 N N . ARG A 1 201 ? -8.926 -18.517 -8.279 1.00 87.12 201 ARG A N 1
ATOM 1633 C CA . ARG A 1 201 ? -8.063 -19.065 -7.222 1.00 87.12 201 ARG A CA 1
ATOM 1634 C C . ARG A 1 201 ? -7.309 -17.997 -6.425 1.00 87.12 201 ARG A C 1
ATOM 1636 O O . ARG A 1 201 ? -6.570 -18.354 -5.520 1.00 87.12 201 ARG A O 1
ATOM 1643 N N . ALA A 1 202 ? -7.461 -16.714 -6.744 1.00 87.75 202 ALA A N 1
ATOM 1644 C CA . ALA A 1 202 ? -6.916 -15.634 -5.930 1.00 87.75 202 ALA A CA 1
ATOM 1645 C C . ALA A 1 202 ? -7.911 -15.283 -4.818 1.00 87.75 202 ALA A C 1
ATOM 1647 O O . ALA A 1 202 ? -9.098 -15.126 -5.092 1.00 87.75 202 ALA A O 1
ATOM 1648 N N . ILE A 1 203 ? -7.441 -15.131 -3.577 1.00 91.81 203 ILE A N 1
ATOM 1649 C CA . ILE A 1 203 ? -8.309 -14.775 -2.439 1.00 91.81 203 ILE A CA 1
ATOM 1650 C C . ILE A 1 203 ? -8.837 -13.338 -2.538 1.00 91.81 203 ILE A C 1
ATOM 1652 O O . ILE A 1 203 ? -9.974 -13.065 -2.167 1.00 91.81 203 ILE A O 1
ATOM 1656 N N . GLU A 1 204 ? -8.031 -12.426 -3.081 1.00 90.75 204 GLU A N 1
ATOM 1657 C CA . GLU A 1 204 ? -8.269 -10.984 -3.002 1.00 90.75 204 GLU A CA 1
ATOM 1658 C C . GLU A 1 204 ? -9.609 -10.543 -3.634 1.00 90.75 204 GLU A C 1
ATOM 1660 O O . GLU A 1 204 ? -10.379 -9.856 -2.957 1.00 90.75 204 GLU A O 1
ATOM 1665 N N . PRO A 1 205 ? -9.988 -10.972 -4.858 1.00 94.12 205 PRO A N 1
ATOM 1666 C CA . PRO A 1 205 ? -11.295 -10.626 -5.420 1.00 94.12 205 PRO A CA 1
ATOM 1667 C C . PRO A 1 205 ? -12.471 -11.120 -4.578 1.00 94.12 205 PRO A C 1
ATOM 1669 O O . PRO A 1 205 ? -13.502 -10.451 -4.525 1.00 94.12 205 PRO A O 1
ATOM 1672 N N . TRP A 1 206 ? -12.331 -12.271 -3.914 1.00 97.31 206 TRP A N 1
ATOM 1673 C CA . TRP A 1 206 ? -13.367 -12.805 -3.032 1.00 97.31 206 TRP A CA 1
ATOM 1674 C C . TRP A 1 206 ? -13.500 -11.966 -1.761 1.00 97.31 206 TRP A C 1
ATOM 1676 O O . TRP A 1 206 ? -14.618 -11.642 -1.370 1.00 97.31 206 TRP A O 1
ATOM 1686 N N . LEU A 1 207 ? -12.392 -11.527 -1.159 1.00 96.19 207 LEU A N 1
ATOM 1687 C CA . LEU A 1 207 ? -12.437 -10.629 0.001 1.00 96.19 207 LEU A CA 1
ATOM 1688 C C . LEU A 1 207 ? -13.083 -9.279 -0.346 1.00 96.19 207 LEU A C 1
ATOM 1690 O O . LEU A 1 207 ? -13.928 -8.784 0.401 1.00 96.19 207 LEU A O 1
ATOM 1694 N N . GLN A 1 208 ? -12.771 -8.710 -1.515 1.00 94.88 208 GLN A N 1
ATOM 1695 C CA . GLN A 1 208 ? -13.445 -7.492 -1.980 1.00 94.88 208 GLN A CA 1
ATOM 1696 C C . GLN A 1 208 ? -14.933 -7.726 -2.267 1.00 94.88 208 GLN A C 1
ATOM 1698 O O . GLN A 1 208 ? -15.763 -6.874 -1.951 1.00 94.88 208 GLN A O 1
ATOM 1703 N N . LEU A 1 209 ? -15.299 -8.888 -2.814 1.00 97.38 209 LEU A N 1
ATOM 1704 C CA . LEU A 1 209 ? -16.697 -9.249 -3.050 1.00 97.38 209 LEU A CA 1
ATOM 1705 C C . LEU A 1 209 ? -17.470 -9.421 -1.733 1.00 97.38 209 LEU A C 1
ATOM 1707 O O . LEU A 1 209 ? -18.645 -9.063 -1.664 1.00 97.38 209 LEU A O 1
ATOM 1711 N N . ALA A 1 210 ? -16.810 -9.891 -0.671 1.00 97.69 210 ALA A N 1
ATOM 1712 C CA . ALA A 1 210 ? -17.405 -9.972 0.657 1.00 97.69 210 ALA A CA 1
ATOM 1713 C C . ALA A 1 210 ? -17.759 -8.586 1.222 1.00 97.69 210 ALA A C 1
ATOM 1715 O O . ALA A 1 210 ? -18.851 -8.408 1.773 1.00 97.69 210 ALA A O 1
ATOM 1716 N N . LEU A 1 211 ? -16.871 -7.601 1.032 1.00 94.69 211 LEU A N 1
ATOM 1717 C CA . LEU A 1 211 ? -17.120 -6.199 1.382 1.00 94.69 211 LEU A CA 1
ATOM 1718 C C . LEU A 1 211 ? -18.263 -5.601 0.554 1.00 94.69 211 LEU A C 1
ATOM 1720 O O . LEU A 1 211 ? -19.122 -4.928 1.117 1.00 94.69 211 LEU A O 1
ATOM 1724 N N . VAL A 1 212 ? -18.325 -5.885 -0.753 1.00 96.12 212 VAL A N 1
ATOM 1725 C CA . VAL A 1 212 ? -19.451 -5.471 -1.615 1.00 96.12 212 VAL A CA 1
ATOM 1726 C C . VAL A 1 212 ? -20.767 -6.021 -1.076 1.00 96.12 212 VAL A C 1
ATOM 1728 O O . VAL A 1 212 ? -21.718 -5.263 -0.905 1.00 96.12 212 VAL A O 1
ATOM 1731 N N . GLY A 1 213 ? -20.808 -7.320 -0.760 1.00 96.19 213 GLY A N 1
ATOM 1732 C CA . GLY A 1 213 ? -21.978 -7.951 -0.154 1.00 96.19 213 GLY A CA 1
ATOM 1733 C C . GLY A 1 213 ? -22.418 -7.232 1.117 1.00 96.19 213 GLY A C 1
ATOM 1734 O O . GLY A 1 213 ? -23.605 -6.973 1.285 1.00 96.19 213 GLY A O 1
ATOM 1735 N N . HIS A 1 214 ? -21.470 -6.799 1.952 1.00 95.12 214 HIS A N 1
ATOM 1736 C CA . HIS A 1 214 ? -21.791 -6.062 3.166 1.00 95.12 214 HIS A CA 1
ATOM 1737 C C . HIS A 1 214 ? -22.395 -4.682 2.871 1.00 95.12 214 HIS A C 1
ATOM 1739 O O . HIS A 1 214 ? -23.449 -4.376 3.426 1.00 95.12 214 HIS A O 1
ATOM 1745 N N . TYR A 1 215 ? -21.775 -3.875 2.001 1.00 91.19 215 TYR A N 1
ATOM 1746 C CA . TYR A 1 215 ? -22.291 -2.546 1.639 1.00 91.19 215 TYR A CA 1
ATOM 1747 C C . TYR A 1 215 ? -23.672 -2.603 0.972 1.00 91.19 215 TYR A C 1
ATOM 1749 O O . TYR A 1 215 ? -24.454 -1.666 1.090 1.00 91.19 215 TYR A O 1
ATOM 1757 N N . ARG A 1 216 ? -23.988 -3.717 0.306 1.00 94.25 216 ARG A N 1
ATOM 1758 C CA . ARG A 1 216 ? -25.295 -3.976 -0.311 1.00 94.25 216 ARG A CA 1
ATOM 1759 C C . ARG A 1 216 ? -26.322 -4.621 0.618 1.00 94.25 216 ARG A C 1
ATOM 1761 O O . ARG A 1 216 ? -27.395 -4.982 0.144 1.00 94.25 216 ARG A O 1
ATOM 1768 N N . GLU A 1 217 ? -25.976 -4.857 1.883 1.00 94.62 217 GLU A N 1
ATOM 1769 C CA . GLU A 1 217 ? -26.805 -5.621 2.826 1.00 94.62 217 GLU A CA 1
ATOM 1770 C C . GLU A 1 217 ? -27.164 -7.034 2.310 1.00 94.62 217 GLU A C 1
ATOM 1772 O O . GLU A 1 217 ? -28.179 -7.628 2.665 1.00 94.62 217 GLU A O 1
ATOM 1777 N N . ASN A 1 218 ? -26.300 -7.609 1.468 1.00 95.88 218 ASN A N 1
ATOM 1778 C CA . ASN A 1 218 ? -26.426 -8.949 0.911 1.00 95.88 218 ASN A CA 1
ATOM 1779 C C . ASN A 1 218 ? -25.536 -9.934 1.684 1.00 95.88 218 ASN A C 1
ATOM 1781 O O . ASN A 1 218 ? -24.449 -10.319 1.240 1.00 95.88 218 ASN A O 1
ATOM 1785 N N . ASP A 1 219 ? -26.027 -10.369 2.846 1.00 95.12 219 ASP A N 1
ATOM 1786 C CA . ASP A 1 219 ? -25.315 -11.305 3.725 1.00 95.12 219 ASP A CA 1
ATOM 1787 C C . ASP A 1 219 ? -25.003 -12.654 3.050 1.00 95.12 219 ASP A C 1
ATOM 1789 O O . ASP A 1 219 ? -24.001 -13.291 3.386 1.00 95.12 219 ASP A O 1
ATOM 1793 N N . GLY A 1 220 ? -25.820 -13.079 2.077 1.00 97.12 220 GLY A N 1
ATOM 1794 C CA . GLY A 1 220 ? -25.565 -14.280 1.277 1.00 97.12 220 GLY A CA 1
ATOM 1795 C C . GLY A 1 220 ? -24.279 -14.152 0.462 1.00 97.12 220 GLY A C 1
ATOM 1796 O O . GLY A 1 220 ? -23.391 -14.994 0.577 1.00 97.12 220 GLY A O 1
ATOM 1797 N N . LEU A 1 221 ? -24.130 -13.046 -0.276 1.00 96.81 221 LEU A N 1
ATOM 1798 C CA . LEU A 1 221 ? -22.920 -12.761 -1.049 1.00 96.81 221 LEU A CA 1
ATOM 1799 C C .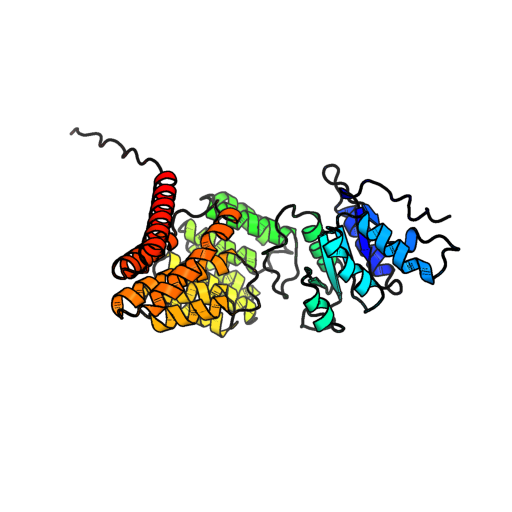 LEU A 1 221 ? -21.682 -12.655 -0.151 1.00 96.81 221 LEU A C 1
ATOM 1801 O O . LEU A 1 221 ? -20.638 -13.217 -0.482 1.00 96.81 221 LEU A O 1
ATOM 1805 N N . THR A 1 222 ? -21.798 -11.974 0.995 1.00 97.44 222 THR A N 1
ATOM 1806 C CA . THR A 1 222 ? -20.698 -11.870 1.962 1.00 97.44 222 THR A CA 1
ATOM 1807 C C . THR A 1 222 ? -20.253 -13.241 2.455 1.00 97.44 222 THR A C 1
ATOM 1809 O O . THR A 1 222 ? -19.059 -13.542 2.445 1.00 97.44 222 THR A O 1
ATOM 1812 N N . LYS A 1 223 ? -21.201 -14.088 2.865 1.00 97.88 223 LYS A N 1
ATOM 1813 C CA . LYS A 1 223 ? -20.905 -15.424 3.386 1.00 97.88 223 LYS A CA 1
ATOM 1814 C C . LYS A 1 223 ? -20.289 -16.327 2.319 1.00 97.88 223 LYS A C 1
ATOM 1816 O O . LYS A 1 223 ? -19.282 -16.975 2.593 1.00 97.88 223 LYS A O 1
ATOM 1821 N N . ASP A 1 224 ? -20.852 -16.340 1.115 1.00 98.00 224 ASP A N 1
ATOM 1822 C CA . ASP A 1 224 ? -20.362 -17.169 0.012 1.00 98.00 224 ASP A CA 1
ATOM 1823 C C . ASP A 1 224 ? -18.939 -16.779 -0.396 1.00 98.00 224 ASP A C 1
ATOM 1825 O O . ASP A 1 224 ? -18.086 -17.646 -0.595 1.00 98.00 224 ASP A O 1
ATOM 1829 N N . ALA A 1 225 ? -18.656 -15.476 -0.466 1.00 97.94 225 ALA A N 1
ATOM 1830 C CA . ALA A 1 225 ? -17.336 -14.981 -0.824 1.00 97.94 225 ALA A CA 1
ATOM 1831 C C . ALA A 1 225 ? -16.276 -15.311 0.242 1.00 97.94 225 ALA A C 1
ATOM 1833 O O . ALA A 1 225 ? -15.184 -15.765 -0.104 1.00 97.94 225 ALA A O 1
ATOM 1834 N N . ILE A 1 226 ? -16.609 -15.171 1.531 1.00 98.06 226 ILE A N 1
ATOM 1835 C CA . ILE A 1 226 ? -15.724 -15.574 2.635 1.00 98.06 226 ILE A CA 1
ATOM 1836 C C . ILE A 1 226 ? -15.472 -17.083 2.618 1.00 98.06 226 ILE A C 1
ATOM 1838 O O . ILE A 1 226 ? -14.317 -17.494 2.676 1.00 98.06 226 ILE A O 1
ATOM 1842 N N . ASN A 1 227 ? -16.518 -17.905 2.477 1.00 98.00 227 ASN A N 1
ATOM 1843 C CA . ASN A 1 227 ? -16.366 -19.360 2.388 1.00 98.00 227 ASN A CA 1
ATOM 1844 C C . ASN A 1 227 ? -15.434 -19.741 1.238 1.00 98.00 227 ASN A C 1
ATOM 1846 O O . ASN A 1 227 ? -14.549 -20.581 1.404 1.00 98.00 227 ASN A O 1
ATOM 1850 N N . LYS A 1 228 ? -15.585 -19.081 0.083 1.00 97.81 228 LYS A N 1
ATOM 1851 C CA . LYS A 1 228 ? -14.741 -19.364 -1.071 1.00 97.81 228 LYS A CA 1
ATOM 1852 C C . LYS A 1 228 ? -13.288 -18.950 -0.856 1.00 97.81 228 LYS A C 1
ATOM 1854 O O . LYS A 1 228 ? -12.393 -19.698 -1.240 1.00 97.81 228 LYS A O 1
ATOM 1859 N N . ALA A 1 229 ? -13.046 -17.807 -0.216 1.00 95.88 229 ALA A N 1
ATOM 1860 C CA . ALA A 1 229 ? -11.701 -17.398 0.178 1.00 95.88 229 ALA A CA 1
ATOM 1861 C C . ALA A 1 229 ? -11.068 -18.413 1.148 1.00 95.88 229 ALA A C 1
ATOM 1863 O O . ALA A 1 229 ? -9.916 -18.793 0.959 1.00 95.88 229 ALA A O 1
ATOM 1864 N N . THR A 1 230 ? -11.828 -18.920 2.124 1.00 96.44 230 THR A N 1
ATOM 1865 C CA . THR A 1 230 ? -11.369 -19.963 3.058 1.00 96.44 230 THR A CA 1
ATOM 1866 C C . THR A 1 230 ? -11.027 -21.276 2.349 1.00 96.44 230 THR A C 1
ATOM 1868 O O . THR A 1 230 ? -9.985 -21.862 2.630 1.00 96.44 230 THR A O 1
ATOM 1871 N N . GLU A 1 231 ? -11.846 -21.721 1.390 1.00 95.88 231 GLU A N 1
ATOM 1872 C CA . GLU A 1 231 ? -11.538 -22.902 0.566 1.00 95.88 231 GLU A CA 1
ATOM 1873 C C . GLU A 1 231 ? -10.228 -22.745 -0.220 1.00 95.88 231 GLU A C 1
ATOM 1875 O O . GLU A 1 231 ? -9.498 -23.718 -0.401 1.00 95.88 231 GLU A O 1
ATOM 1880 N N . ILE A 1 232 ? -9.947 -21.534 -0.711 1.00 92.69 232 ILE A N 1
ATOM 1881 C CA . ILE A 1 232 ? -8.729 -21.213 -1.465 1.00 92.69 232 ILE A CA 1
ATOM 1882 C C . ILE A 1 232 ? -7.508 -21.141 -0.544 1.00 92.69 232 ILE A C 1
ATOM 1884 O O . ILE A 1 232 ? -6.432 -21.571 -0.951 1.00 92.69 232 ILE A O 1
ATOM 1888 N N . ALA A 1 233 ? -7.665 -20.618 0.676 1.00 92.00 233 ALA A N 1
ATOM 1889 C CA . ALA A 1 233 ? -6.570 -20.453 1.630 1.00 92.00 233 ALA A CA 1
ATOM 1890 C C . ALA A 1 233 ? -5.914 -21.788 2.013 1.00 92.00 233 ALA A C 1
ATOM 1892 O O . ALA A 1 233 ? -4.705 -21.829 2.197 1.00 92.00 233 ALA A O 1
ATOM 1893 N N . GLN A 1 234 ? -6.682 -22.883 2.104 1.00 91.69 234 GLN A N 1
ATOM 1894 C CA . GLN A 1 234 ? -6.163 -24.242 2.351 1.00 91.69 234 GLN A CA 1
ATOM 1895 C C . GLN A 1 234 ? -5.188 -24.357 3.544 1.00 91.69 234 GLN A C 1
ATOM 1897 O O . GLN A 1 234 ? -4.269 -25.176 3.516 1.00 91.69 234 GLN A O 1
ATOM 1902 N N . GLY A 1 235 ? -5.379 -23.561 4.600 1.00 87.31 235 GLY A N 1
ATOM 1903 C CA . GLY A 1 235 ? -4.491 -23.559 5.766 1.00 87.31 235 GLY A CA 1
ATOM 1904 C C . GLY A 1 235 ? -3.257 -22.662 5.642 1.00 87.31 235 GLY A C 1
ATOM 1905 O O . GLY A 1 235 ? -2.395 -22.717 6.517 1.00 87.31 235 GLY A O 1
ATOM 1906 N N . ASP A 1 236 ? -3.128 -21.864 4.576 1.00 87.94 236 ASP A N 1
ATOM 1907 C CA . ASP A 1 236 ? -2.077 -20.853 4.457 1.00 87.94 236 ASP A CA 1
ATOM 1908 C C . ASP A 1 236 ? -2.288 -19.734 5.499 1.00 87.94 236 ASP A C 1
ATOM 1910 O O . ASP A 1 236 ? -3.288 -19.011 5.420 1.00 87.94 236 ASP A O 1
ATOM 1914 N N . PRO A 1 237 ? -1.366 -19.549 6.466 1.00 86.25 237 PRO A N 1
ATOM 1915 C CA . PRO A 1 237 ? -1.570 -18.602 7.561 1.00 86.25 237 PRO A CA 1
ATOM 1916 C C . PRO A 1 237 ? -1.710 -17.148 7.104 1.00 86.25 237 PRO A C 1
ATOM 1918 O O . PRO A 1 237 ? -2.441 -16.381 7.727 1.00 86.25 237 PRO A O 1
ATOM 1921 N N . HIS A 1 238 ? -1.048 -16.754 6.011 1.00 85.44 238 HIS A N 1
ATOM 1922 C CA . HIS A 1 238 ? -1.137 -15.387 5.498 1.00 85.44 238 HIS A CA 1
ATOM 1923 C C . HIS A 1 238 ? -2.504 -15.132 4.857 1.00 85.44 238 HIS A C 1
ATOM 1925 O O . HIS A 1 238 ? -3.146 -14.127 5.158 1.00 85.44 238 HIS A O 1
ATOM 1931 N N . ALA A 1 239 ? -2.994 -16.060 4.034 1.00 87.94 239 ALA A N 1
ATOM 1932 C CA . ALA A 1 239 ? -4.335 -15.987 3.465 1.00 87.94 239 ALA A CA 1
ATOM 1933 C C . ALA A 1 239 ? -5.423 -16.015 4.552 1.00 87.94 239 ALA A C 1
ATOM 1935 O O . ALA A 1 239 ? -6.391 -15.255 4.484 1.00 87.94 239 ALA A O 1
ATOM 1936 N N . GLU A 1 240 ? -5.259 -16.851 5.579 1.00 95.12 240 GLU A N 1
ATOM 1937 C CA . GLU A 1 240 ? -6.166 -16.886 6.729 1.00 95.12 240 GLU A CA 1
ATOM 1938 C C . GLU A 1 240 ? -6.151 -15.578 7.527 1.00 95.12 240 GLU A C 1
ATOM 1940 O O . GLU A 1 240 ? -7.210 -15.126 7.975 1.00 95.12 240 GLU A O 1
ATOM 1945 N N . ALA A 1 241 ? -4.987 -14.933 7.662 1.00 93.62 241 ALA A N 1
ATOM 1946 C CA . ALA A 1 241 ? -4.880 -13.621 8.287 1.00 93.62 241 ALA A CA 1
ATOM 1947 C C . ALA A 1 241 ? -5.670 -12.554 7.508 1.00 93.62 241 ALA A C 1
ATOM 1949 O O . ALA A 1 241 ? -6.416 -11.787 8.116 1.00 93.62 241 ALA A O 1
ATOM 1950 N N . GLU A 1 242 ? -5.594 -12.546 6.172 1.00 93.56 242 GLU A N 1
ATOM 1951 C CA . GLU A 1 242 ? -6.374 -11.626 5.326 1.00 93.56 242 GLU A CA 1
ATOM 1952 C C . GLU A 1 242 ? -7.885 -11.857 5.429 1.00 93.56 242 GLU A C 1
ATOM 1954 O O . GLU A 1 242 ? -8.671 -10.908 5.508 1.00 93.56 242 GLU A O 1
ATOM 1959 N N . ILE A 1 243 ? -8.311 -13.121 5.482 1.00 97.00 243 ILE A N 1
ATOM 1960 C CA . ILE A 1 243 ? -9.718 -13.472 5.701 1.00 97.00 243 ILE A CA 1
ATOM 1961 C C . ILE A 1 243 ? -10.180 -12.956 7.067 1.00 97.00 243 ILE A C 1
ATOM 1963 O O . ILE A 1 243 ? -11.238 -12.327 7.161 1.00 97.00 243 ILE A O 1
ATOM 1967 N N . ALA A 1 244 ? -9.392 -13.186 8.120 1.00 97.75 244 ALA A N 1
ATOM 1968 C CA . ALA A 1 244 ? -9.700 -12.717 9.466 1.00 97.75 244 ALA A CA 1
ATOM 1969 C C . ALA A 1 244 ? -9.764 -11.181 9.530 1.00 97.75 244 ALA A C 1
ATOM 1971 O O . ALA A 1 244 ? -10.704 -10.631 10.106 1.00 97.75 244 ALA A O 1
ATOM 1972 N N . TYR A 1 245 ? -8.843 -10.481 8.863 1.00 96.06 245 TYR A N 1
ATOM 1973 C CA . TYR A 1 245 ? -8.864 -9.024 8.748 1.00 96.06 245 TYR A CA 1
ATOM 1974 C C . TYR A 1 245 ? -10.114 -8.507 8.019 1.00 96.06 245 TYR A C 1
ATOM 1976 O O . TYR A 1 245 ? -10.762 -7.562 8.482 1.00 96.06 245 TYR A O 1
ATOM 1984 N N . CYS A 1 246 ? -10.501 -9.144 6.909 1.00 96.44 246 CYS A N 1
ATOM 1985 C CA . CYS A 1 246 ? -11.714 -8.805 6.165 1.00 96.44 246 CYS A CA 1
ATOM 1986 C C . CYS A 1 246 ? -12.972 -8.992 7.031 1.00 96.44 246 CYS A C 1
ATOM 1988 O O . CYS A 1 246 ? -13.799 -8.083 7.134 1.00 96.44 246 CYS A O 1
ATOM 1990 N N . GLN A 1 247 ? -13.086 -10.129 7.727 1.00 98.00 247 GLN A N 1
ATOM 1991 C CA . GLN A 1 247 ? -14.177 -10.393 8.672 1.00 98.00 247 GLN A CA 1
ATOM 1992 C C . GLN A 1 247 ? -14.215 -9.363 9.808 1.00 98.00 247 GLN A C 1
ATOM 1994 O O . GLN A 1 247 ? -15.286 -8.848 10.132 1.00 98.00 247 GLN A O 1
ATOM 1999 N N . GLY A 1 248 ? -13.057 -9.032 10.387 1.00 97.06 248 GLY A N 1
ATOM 2000 C CA . GLY A 1 248 ? -12.936 -8.009 11.424 1.00 97.06 248 GLY A CA 1
ATOM 2001 C C . GLY A 1 248 ? -13.392 -6.635 10.938 1.00 97.06 248 GLY A C 1
ATOM 2002 O O . GLY A 1 248 ? -14.155 -5.957 11.622 1.00 97.06 248 GLY A O 1
ATOM 2003 N N . SER A 1 249 ? -13.021 -6.265 9.712 1.00 94.19 249 SER A N 1
ATOM 2004 C CA . SER A 1 249 ? -13.444 -5.013 9.077 1.00 94.19 249 SER A CA 1
ATOM 2005 C C . SER A 1 249 ? -14.957 -4.961 8.832 1.00 94.19 249 SER A C 1
ATOM 2007 O O . SER A 1 249 ? -15.587 -3.945 9.116 1.00 94.19 249 SER A O 1
ATOM 2009 N N . ILE A 1 250 ? -15.565 -6.057 8.365 1.00 95.69 250 ILE A N 1
ATOM 2010 C CA . ILE A 1 250 ? -17.024 -6.153 8.191 1.00 95.69 250 ILE A CA 1
ATOM 2011 C C . ILE A 1 250 ? -17.742 -6.039 9.542 1.00 95.69 250 ILE A C 1
ATOM 2013 O O . ILE A 1 250 ? -18.719 -5.302 9.658 1.00 95.69 250 ILE A O 1
ATOM 2017 N N . ASN A 1 251 ? -17.259 -6.727 10.579 1.00 96.81 251 ASN A N 1
ATOM 2018 C CA . ASN A 1 251 ? -17.847 -6.646 11.918 1.00 96.81 251 ASN A CA 1
ATOM 2019 C C . ASN A 1 251 ? -17.732 -5.238 12.508 1.00 96.81 251 ASN A C 1
ATOM 2021 O O . ASN A 1 251 ? -18.699 -4.741 13.084 1.00 96.81 251 ASN A O 1
ATOM 2025 N N . PHE A 1 252 ? -16.598 -4.569 12.298 1.00 94.50 252 PHE A N 1
ATOM 2026 C CA . PHE A 1 252 ? -16.403 -3.177 12.687 1.00 94.50 252 PHE A CA 1
ATOM 2027 C C . PHE A 1 252 ? -17.429 -2.256 12.011 1.00 94.50 252 PHE A C 1
ATOM 2029 O O . PHE A 1 252 ? -18.084 -1.470 12.692 1.00 94.50 252 PHE A O 1
ATOM 2036 N N . LEU A 1 253 ? -17.640 -2.395 10.697 1.00 91.00 253 LEU A N 1
ATOM 2037 C CA . LEU A 1 253 ? -18.640 -1.613 9.959 1.00 91.00 253 LEU A CA 1
ATOM 2038 C C . LEU A 1 253 ? -20.082 -1.909 10.412 1.00 91.00 253 LEU A C 1
ATOM 2040 O O . LEU A 1 253 ? -20.918 -1.010 10.427 1.00 91.00 253 LEU A O 1
ATOM 2044 N N . LYS A 1 254 ? -20.361 -3.142 10.854 1.00 92.75 254 LYS A N 1
ATOM 2045 C CA . LYS A 1 254 ? -21.630 -3.540 11.490 1.00 92.75 254 LYS A CA 1
ATOM 2046 C C . LYS A 1 254 ? -21.737 -3.126 12.969 1.00 92.75 254 LYS A C 1
ATOM 2048 O O . LYS A 1 254 ? -22.701 -3.514 13.626 1.00 92.75 254 LYS A O 1
ATOM 2053 N N . ASN A 1 255 ? -20.766 -2.378 13.499 1.00 93.31 255 ASN A N 1
ATOM 2054 C CA . ASN A 1 255 ? -20.673 -1.974 14.905 1.00 93.31 255 ASN A CA 1
ATOM 2055 C C . ASN A 1 255 ? -20.701 -3.157 15.903 1.00 93.31 255 ASN A C 1
ATOM 2057 O O . ASN A 1 255 ? -21.219 -3.039 17.011 1.00 93.31 255 ASN A O 1
ATOM 2061 N N . LYS A 1 256 ? -20.151 -4.312 15.510 1.00 96.94 256 LYS A N 1
ATOM 2062 C CA . LYS A 1 256 ? -19.941 -5.488 16.370 1.00 96.94 256 LYS A CA 1
ATOM 2063 C C . LYS A 1 256 ? -18.497 -5.491 16.861 1.00 96.94 256 LYS A C 1
ATOM 2065 O O . LYS A 1 256 ? -17.650 -6.193 16.308 1.00 96.94 256 LYS A O 1
ATOM 2070 N N . LEU A 1 257 ? -18.195 -4.620 17.818 1.00 96.44 257 LEU A N 1
ATOM 2071 C CA . LEU A 1 257 ? -16.818 -4.266 18.167 1.00 96.44 257 LEU A CA 1
ATOM 2072 C C . LEU A 1 257 ? -16.038 -5.429 18.793 1.00 96.44 257 LEU A C 1
ATOM 2074 O O . LEU A 1 257 ? -14.879 -5.624 18.447 1.00 96.44 257 LEU A O 1
ATOM 2078 N N . GLU A 1 258 ? -16.667 -6.241 19.639 1.00 97.94 258 GLU A N 1
ATOM 2079 C CA . GLU A 1 258 ? -16.041 -7.407 20.272 1.00 97.94 258 GLU A CA 1
ATOM 2080 C C . GLU A 1 258 ? -15.696 -8.484 19.233 1.00 97.94 258 GLU A C 1
ATOM 2082 O O . GLU A 1 258 ? -14.579 -9.008 19.206 1.00 97.94 258 GLU A O 1
ATOM 2087 N N . ASP A 1 259 ? -16.628 -8.756 18.312 1.00 97.94 259 ASP A N 1
ATOM 2088 C CA . ASP A 1 259 ? -16.400 -9.673 17.194 1.00 97.94 259 ASP A CA 1
ATOM 2089 C C . ASP A 1 259 ? -15.324 -9.132 16.243 1.00 97.94 259 ASP A C 1
ATOM 2091 O O . ASP A 1 259 ? -14.534 -9.899 15.694 1.00 97.94 259 ASP A O 1
ATOM 2095 N N . ALA A 1 260 ? -15.292 -7.816 16.012 1.00 97.62 260 ALA A N 1
ATOM 2096 C CA . ALA A 1 260 ? -14.256 -7.178 15.209 1.00 97.62 260 ALA A CA 1
ATOM 2097 C C . ALA A 1 260 ? -12.881 -7.341 15.864 1.00 97.62 260 ALA A C 1
ATOM 2099 O O . ALA A 1 260 ? -11.944 -7.774 15.194 1.00 97.62 260 ALA A O 1
ATOM 2100 N N . ASN A 1 261 ? -12.785 -7.070 17.169 1.00 98.19 261 ASN A N 1
ATOM 2101 C CA . ASN A 1 261 ? -11.554 -7.195 17.940 1.00 98.19 261 ASN A CA 1
ATOM 2102 C C . ASN A 1 261 ? -10.994 -8.615 17.867 1.00 98.19 261 ASN A C 1
ATOM 2104 O O . ASN A 1 261 ? -9.870 -8.811 17.418 1.00 98.19 261 ASN A O 1
ATOM 2108 N N . SER A 1 262 ? -11.820 -9.617 18.185 1.00 98.31 262 SER A N 1
ATOM 2109 C CA . SER A 1 262 ? -11.412 -11.026 18.161 1.00 98.31 262 SER A CA 1
ATOM 2110 C C . SER A 1 262 ? -10.880 -11.465 16.788 1.00 98.31 262 SER A C 1
ATOM 2112 O O . SER A 1 262 ? -9.893 -12.198 16.689 1.00 98.31 262 SER A O 1
ATOM 2114 N N . ARG A 1 263 ? -11.500 -10.996 15.695 1.00 98.25 263 ARG A N 1
ATOM 2115 C CA . ARG A 1 263 ? -11.056 -11.317 14.329 1.00 98.25 263 ARG A CA 1
ATOM 2116 C C . ARG A 1 263 ? -9.747 -10.622 13.960 1.00 98.25 263 ARG A C 1
ATOM 2118 O O . ARG A 1 263 ? -8.902 -11.245 13.321 1.00 98.25 263 ARG A O 1
ATOM 2125 N N . LEU A 1 264 ? -9.564 -9.371 14.371 1.00 97.75 264 LEU A N 1
ATOM 2126 C CA . LEU A 1 264 ? -8.343 -8.602 14.118 1.00 97.75 264 LEU A CA 1
ATOM 2127 C C . LEU A 1 264 ? -7.157 -9.117 14.943 1.00 97.75 264 LEU A C 1
ATOM 2129 O O . LEU A 1 264 ? -6.060 -9.249 14.405 1.00 97.75 264 LEU A O 1
ATOM 2133 N N . GLU A 1 265 ? -7.378 -9.498 16.202 1.00 97.75 265 GLU A N 1
ATOM 2134 C CA . GLU A 1 265 ? -6.378 -10.200 17.015 1.00 97.75 265 GLU A CA 1
ATOM 2135 C C . GLU A 1 265 ? -5.962 -11.515 16.359 1.00 97.75 265 GLU A C 1
ATOM 2137 O O . GLU A 1 265 ? -4.774 -11.825 16.280 1.00 97.75 265 GLU A O 1
ATOM 2142 N N . ASN A 1 266 ? -6.926 -12.275 15.828 1.00 98.06 266 ASN A N 1
ATOM 2143 C CA . ASN A 1 266 ? -6.619 -13.497 15.098 1.00 98.06 266 ASN A CA 1
ATOM 2144 C C . ASN A 1 266 ? -5.789 -13.226 13.832 1.00 98.06 266 ASN A C 1
ATOM 2146 O O . ASN A 1 266 ? -4.841 -13.963 13.575 1.00 98.06 266 ASN A O 1
ATOM 2150 N N . ALA A 1 267 ? -6.103 -12.169 13.075 1.00 96.38 267 ALA A N 1
ATOM 2151 C CA . ALA A 1 267 ? -5.313 -11.760 11.913 1.00 96.38 267 ALA A CA 1
ATOM 2152 C C . ALA A 1 267 ? -3.862 -11.427 12.302 1.00 96.38 267 ALA A C 1
ATOM 2154 O O . ALA A 1 267 ? -2.930 -11.969 11.712 1.00 96.38 267 ALA A O 1
ATOM 2155 N N . ASN A 1 268 ? -3.668 -10.618 13.350 1.00 95.31 268 ASN A N 1
ATOM 2156 C CA . ASN A 1 268 ? -2.338 -10.275 13.859 1.00 95.31 268 ASN A CA 1
ATOM 2157 C C . ASN A 1 268 ? -1.596 -11.496 14.431 1.00 95.31 268 ASN A C 1
ATOM 2159 O O . ASN A 1 268 ? -0.391 -11.622 14.276 1.00 95.31 268 ASN A O 1
ATOM 2163 N N . ARG A 1 269 ? -2.293 -12.450 15.054 1.00 96.94 269 ARG A N 1
ATOM 2164 C CA . ARG A 1 269 ? -1.674 -13.695 15.535 1.00 96.94 269 ARG A CA 1
ATOM 2165 C C . ARG A 1 269 ? -1.169 -14.573 14.387 1.00 96.94 269 ARG A C 1
ATOM 2167 O O . ARG A 1 269 ? -0.135 -15.219 14.529 1.00 96.94 269 ARG A O 1
ATOM 2174 N N . LEU A 1 270 ? -1.918 -14.634 13.286 1.00 93.75 270 LEU A N 1
ATOM 2175 C CA . LEU A 1 270 ? -1.576 -15.435 12.107 1.00 93.75 270 LEU A CA 1
ATOM 2176 C C . LEU A 1 270 ? -0.468 -14.790 11.265 1.00 93.75 270 LEU A C 1
ATOM 2178 O O . LEU A 1 270 ? 0.358 -15.504 10.701 1.00 93.75 270 LEU A O 1
ATOM 2182 N N . ASN A 1 271 ? -0.437 -13.458 11.200 1.00 90.81 271 ASN A N 1
ATOM 2183 C CA . ASN A 1 271 ? 0.583 -12.698 10.487 1.00 90.81 271 ASN A CA 1
ATOM 2184 C C . ASN A 1 271 ? 0.962 -11.438 11.296 1.00 90.81 271 ASN A C 1
ATOM 2186 O O . ASN A 1 271 ? 0.367 -10.373 11.094 1.00 90.81 271 ASN A O 1
ATOM 2190 N N . PRO A 1 272 ? 1.886 -11.572 12.265 1.00 90.50 272 PRO A N 1
ATOM 2191 C CA . PRO A 1 272 ? 2.198 -10.515 13.218 1.00 90.50 272 PRO A CA 1
ATOM 2192 C C . PRO A 1 272 ? 2.974 -9.370 12.589 1.00 90.50 272 PRO A C 1
ATOM 2194 O O . PRO A 1 272 ? 3.794 -9.564 11.696 1.00 90.50 272 PRO A O 1
ATOM 2197 N N . GLY A 1 273 ? 2.743 -8.172 13.123 1.00 83.38 273 GLY A N 1
ATOM 2198 C CA . GLY A 1 273 ? 3.475 -6.972 12.728 1.00 83.38 273 GLY A CA 1
ATOM 2199 C C . GLY A 1 273 ? 2.913 -6.274 11.496 1.00 83.38 273 GLY A C 1
ATOM 2200 O O . GLY A 1 273 ? 3.420 -5.224 11.148 1.00 83.38 273 GLY A O 1
ATOM 2201 N N . VAL A 1 274 ? 1.850 -6.790 10.871 1.00 86.00 274 VAL A N 1
ATOM 2202 C CA . VAL A 1 274 ? 1.220 -6.140 9.713 1.00 86.00 274 VAL A CA 1
ATOM 2203 C C . VAL A 1 274 ? 0.528 -4.842 10.146 1.00 86.00 274 VAL A C 1
ATOM 2205 O O . VAL A 1 274 ? -0.521 -4.866 10.801 1.00 86.00 274 VAL A O 1
ATOM 2208 N N . GLY A 1 275 ? 1.068 -3.697 9.723 1.00 87.06 275 GLY A N 1
ATOM 2209 C CA . GLY A 1 275 ? 0.636 -2.369 10.161 1.00 87.06 275 GLY A CA 1
ATOM 2210 C C . GLY A 1 275 ? -0.853 -2.094 9.949 1.00 87.06 275 GLY A C 1
ATOM 2211 O O . GLY A 1 275 ? -1.513 -1.551 10.832 1.00 87.06 275 GLY A O 1
ATOM 2212 N N . ARG A 1 276 ? -1.450 -2.551 8.836 1.00 88.12 276 ARG A N 1
ATOM 2213 C CA . ARG A 1 276 ? -2.897 -2.367 8.584 1.00 88.12 276 ARG A CA 1
ATOM 2214 C C . ARG A 1 276 ? -3.803 -3.135 9.549 1.00 88.12 276 ARG A C 1
ATOM 2216 O O . ARG A 1 276 ? -4.944 -2.723 9.769 1.00 88.12 276 ARG A O 1
ATOM 2223 N N . PHE A 1 277 ? -3.330 -4.254 10.102 1.00 92.81 277 PHE A N 1
ATOM 2224 C CA . PHE A 1 277 ? -4.081 -5.017 11.101 1.00 92.81 277 PHE A CA 1
ATOM 2225 C C . PHE A 1 277 ? -4.033 -4.284 12.433 1.00 92.81 277 PHE A C 1
ATOM 2227 O O . PHE A 1 277 ? -5.076 -4.052 13.042 1.00 92.81 277 PHE A O 1
ATOM 2234 N N . LEU A 1 278 ? -2.830 -3.864 12.823 1.00 93.88 278 LEU A N 1
ATOM 2235 C CA . LEU A 1 278 ? -2.559 -3.137 14.056 1.00 93.88 278 LEU A CA 1
ATOM 2236 C C . LEU A 1 278 ? -3.251 -1.763 14.091 1.00 93.88 278 LEU A C 1
ATOM 2238 O O . LEU A 1 278 ? -3.844 -1.425 15.110 1.00 93.88 278 LEU A O 1
ATOM 2242 N N . GLU A 1 279 ? -3.282 -1.016 12.979 1.00 92.31 279 GLU A N 1
ATOM 2243 C CA . GLU A 1 279 ? -4.021 0.257 12.858 1.00 92.31 279 GLU A CA 1
ATOM 2244 C C . GLU A 1 279 ? -5.507 0.072 13.173 1.00 92.31 279 GLU A C 1
ATOM 2246 O O . GLU A 1 279 ? -6.077 0.777 14.011 1.00 92.31 279 GLU A O 1
ATOM 2251 N N . ARG A 1 280 ? -6.140 -0.909 12.521 1.00 93.38 280 ARG A N 1
ATOM 2252 C CA . ARG A 1 280 ? -7.563 -1.193 12.712 1.00 93.38 280 ARG A CA 1
ATOM 2253 C C . ARG A 1 280 ? -7.838 -1.713 14.120 1.00 93.38 280 ARG A C 1
ATOM 2255 O O . ARG A 1 280 ? -8.820 -1.297 14.731 1.00 93.38 280 ARG A O 1
ATOM 2262 N N . LEU A 1 281 ? -6.987 -2.609 14.619 1.00 95.81 281 LEU A N 1
ATOM 2263 C CA . LEU A 1 281 ? -7.084 -3.184 15.959 1.00 95.81 281 LEU A CA 1
ATOM 2264 C C . LEU A 1 281 ? -6.955 -2.100 17.035 1.00 95.81 281 LEU A C 1
ATOM 2266 O O . LEU A 1 281 ? -7.771 -2.052 17.950 1.00 95.81 281 LEU A O 1
ATOM 2270 N N . GLY A 1 282 ? -6.006 -1.173 16.880 1.00 95.50 282 GLY A N 1
ATOM 2271 C CA . GLY A 1 282 ? -5.842 -0.020 17.762 1.00 95.50 282 GLY A CA 1
ATOM 2272 C C . GLY A 1 282 ? -7.107 0.838 17.832 1.00 95.50 282 GLY A C 1
ATOM 2273 O O . GLY A 1 282 ? -7.580 1.173 18.919 1.00 95.50 282 GLY A O 1
ATOM 2274 N N . TYR A 1 283 ? -7.731 1.113 16.683 1.00 93.88 283 TYR A N 1
ATOM 2275 C CA . TYR A 1 283 ? -8.991 1.856 16.639 1.00 93.88 283 TYR A CA 1
ATOM 2276 C C . TYR A 1 283 ? -10.166 1.109 17.287 1.00 93.88 283 TYR A C 1
ATOM 2278 O O . TYR A 1 283 ? -10.962 1.714 18.007 1.00 93.88 283 TYR A O 1
ATOM 2286 N N . VAL A 1 284 ? -10.280 -0.204 17.075 1.00 95.69 284 VAL A N 1
ATOM 2287 C CA . VAL A 1 284 ? -11.323 -1.026 17.711 1.00 95.69 284 VAL A CA 1
ATOM 2288 C C . VAL A 1 284 ? -11.146 -1.066 19.232 1.00 95.69 284 VAL A C 1
ATOM 2290 O O . VAL A 1 284 ? -12.110 -0.803 19.953 1.00 95.69 284 VAL A O 1
ATOM 2293 N N . ASN A 1 285 ? -9.923 -1.288 19.720 1.00 97.75 285 ASN A N 1
ATOM 2294 C CA . ASN A 1 285 ? -9.596 -1.254 21.149 1.00 97.75 285 ASN A CA 1
ATOM 2295 C C . ASN A 1 285 ? -9.956 0.090 21.788 1.00 97.75 285 ASN A C 1
ATOM 2297 O O . ASN A 1 285 ? -10.544 0.141 22.871 1.00 97.75 285 ASN A O 1
ATOM 2301 N N . TRP A 1 286 ? -9.716 1.192 21.072 1.00 95.56 286 TRP A N 1
ATOM 2302 C CA . TRP A 1 286 ? -10.096 2.517 21.548 1.00 95.56 286 TRP A CA 1
ATOM 2303 C C . TRP A 1 286 ? -11.605 2.643 21.780 1.00 95.56 286 TRP A C 1
ATOM 2305 O O . TRP A 1 286 ? -12.041 3.201 22.795 1.00 95.56 286 TRP A O 1
ATOM 2315 N N . LEU A 1 287 ? -12.417 2.134 20.848 1.00 93.31 287 LEU A N 1
ATOM 2316 C CA . LEU A 1 287 ? -13.876 2.154 20.967 1.00 93.31 287 LEU A CA 1
ATOM 2317 C C . LEU A 1 287 ? -14.372 1.245 22.099 1.00 93.31 287 LEU A C 1
ATOM 2319 O O . LEU A 1 287 ? -15.286 1.645 22.823 1.00 93.31 287 LEU A O 1
ATOM 2323 N N . LEU A 1 288 ? -13.713 0.102 22.307 1.00 96.44 288 LEU A N 1
ATOM 2324 C CA . LEU A 1 288 ? -13.946 -0.826 23.423 1.00 96.44 288 LEU A CA 1
ATOM 2325 C C . LEU A 1 288 ? -13.426 -0.323 24.780 1.00 96.44 288 LEU A C 1
ATOM 2327 O O . LEU A 1 288 ? -13.613 -0.992 25.791 1.00 96.44 288 LEU A O 1
ATOM 2331 N N . LYS A 1 289 ? -12.839 0.881 24.827 1.00 96.25 289 LYS A N 1
ATOM 2332 C CA . LYS A 1 289 ? -12.272 1.516 26.031 1.00 96.25 289 LYS A CA 1
ATOM 2333 C C . LYS A 1 289 ? -11.011 0.845 26.578 1.00 96.25 289 LYS A C 1
ATOM 2335 O O . LYS A 1 289 ? -10.580 1.213 27.668 1.00 96.25 289 LYS A O 1
ATOM 2340 N N . ASP A 1 290 ? -10.366 -0.026 25.808 1.00 96.81 290 ASP A N 1
ATOM 2341 C CA . ASP A 1 290 ? -9.015 -0.496 26.113 1.00 96.81 290 ASP A CA 1
ATOM 2342 C C . ASP A 1 290 ? -7.985 0.509 25.576 1.00 96.81 290 ASP A C 1
ATOM 2344 O O . ASP A 1 290 ? -7.502 0.432 24.445 1.00 96.81 290 ASP A O 1
ATOM 2348 N N . ARG A 1 291 ? -7.714 1.536 26.387 1.00 95.06 291 ARG A N 1
ATOM 2349 C CA . ARG A 1 291 ? -6.848 2.666 26.017 1.00 95.06 291 ARG A CA 1
ATOM 2350 C C . ARG A 1 291 ? -5.400 2.251 25.801 1.00 95.06 291 ARG A C 1
ATOM 2352 O O . ARG A 1 291 ? -4.765 2.722 24.861 1.00 95.06 291 ARG A O 1
ATOM 2359 N N . GLN A 1 292 ? -4.905 1.364 26.659 1.00 95.56 292 GLN A N 1
ATOM 2360 C CA . GLN A 1 292 ? -3.523 0.912 26.618 1.00 95.56 292 GLN A CA 1
ATOM 2361 C C . GLN A 1 292 ? -3.276 0.079 25.361 1.00 95.56 292 GLN A C 1
ATOM 2363 O O . GLN A 1 292 ? -2.374 0.410 24.590 1.00 95.56 292 GLN A O 1
ATOM 2368 N N . ALA A 1 293 ? -4.126 -0.919 25.092 1.00 96.56 293 ALA A N 1
ATOM 2369 C CA . ALA A 1 293 ? -4.002 -1.722 23.882 1.00 96.56 293 ALA A CA 1
ATOM 2370 C C . ALA A 1 293 ? -4.209 -0.880 22.614 1.00 96.56 293 ALA A C 1
ATOM 2372 O O . ALA A 1 293 ? -3.574 -1.140 21.592 1.00 96.56 293 ALA A O 1
ATOM 2373 N N . ALA A 1 294 ? -5.077 0.137 22.648 1.00 96.44 294 ALA A N 1
ATOM 2374 C CA . ALA A 1 294 ? -5.279 1.034 21.513 1.00 96.44 294 ALA A CA 1
ATOM 2375 C C . ALA A 1 294 ? -4.001 1.788 21.119 1.00 96.44 294 ALA A C 1
ATOM 2377 O O . ALA A 1 294 ? -3.635 1.800 19.940 1.00 96.44 294 ALA A O 1
ATOM 2378 N N . ILE A 1 295 ? -3.324 2.392 22.100 1.00 95.56 295 ILE A N 1
ATOM 2379 C CA . ILE A 1 295 ? -2.071 3.127 21.892 1.00 95.56 295 ILE A CA 1
ATOM 2380 C C . ILE A 1 295 ? -0.972 2.169 21.442 1.00 95.56 295 ILE A C 1
ATOM 2382 O O . ILE A 1 295 ? -0.406 2.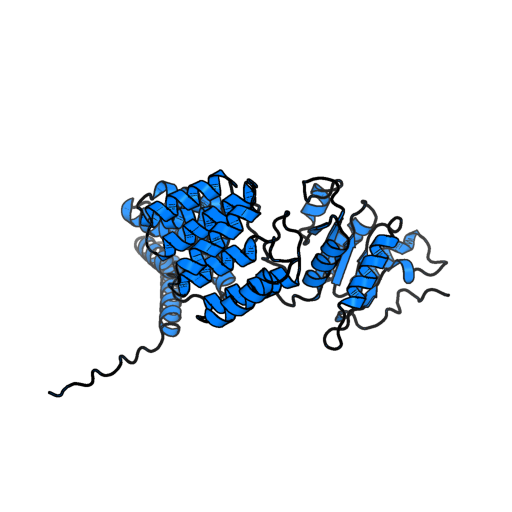378 20.373 1.00 95.56 295 ILE A O 1
ATOM 2386 N N . GLU A 1 296 ? -0.741 1.080 22.181 1.00 96.00 296 GLU A N 1
ATOM 2387 C CA . GLU A 1 296 ? 0.334 0.125 21.888 1.00 96.00 296 GLU A CA 1
ATOM 2388 C C . GLU A 1 296 ? 0.213 -0.460 20.475 1.00 96.00 296 GLU A C 1
ATOM 2390 O O . GLU A 1 296 ? 1.179 -0.469 19.710 1.00 96.00 296 GLU A O 1
ATOM 2395 N N . ASN A 1 297 ? -0.988 -0.898 20.080 1.00 95.81 297 ASN A N 1
ATOM 2396 C CA . ASN A 1 297 ? -1.202 -1.415 18.731 1.00 95.81 297 ASN A CA 1
ATOM 2397 C C . ASN A 1 297 ? -0.972 -0.335 17.668 1.00 95.81 297 ASN A C 1
ATOM 2399 O O . ASN A 1 297 ? -0.374 -0.624 16.637 1.00 95.81 297 ASN A O 1
ATOM 2403 N N . THR A 1 298 ? -1.396 0.908 17.906 1.00 93.94 298 THR A N 1
ATOM 2404 C CA . THR A 1 298 ? -1.232 1.990 16.921 1.00 93.94 298 THR A CA 1
ATOM 2405 C C . THR A 1 298 ? 0.225 2.441 16.796 1.00 93.94 298 THR A C 1
ATOM 2407 O O . THR A 1 298 ? 0.683 2.710 15.689 1.00 93.94 298 THR A O 1
ATOM 2410 N N . GLU A 1 299 ? 0.991 2.465 17.887 1.00 92.94 299 GLU A N 1
ATOM 2411 C CA . GLU A 1 299 ? 2.438 2.699 17.838 1.00 92.94 299 GLU A CA 1
ATOM 2412 C C . GLU A 1 299 ? 3.165 1.578 17.094 1.00 92.94 299 GLU A C 1
ATOM 2414 O O . GLU A 1 299 ? 4.018 1.836 16.246 1.00 92.94 299 GLU A O 1
ATOM 2419 N N . ASN A 1 300 ? 2.822 0.322 17.388 1.00 91.38 300 ASN A N 1
ATOM 2420 C CA . ASN A 1 300 ? 3.397 -0.826 16.692 1.00 91.38 300 ASN A CA 1
ATOM 2421 C C . ASN A 1 300 ? 3.030 -0.812 15.203 1.00 91.38 300 ASN A C 1
ATOM 2423 O O . ASN A 1 300 ? 3.862 -1.165 14.372 1.00 91.38 300 ASN A O 1
ATOM 2427 N N . ALA A 1 301 ? 1.840 -0.310 14.855 1.00 89.12 301 ALA A N 1
ATOM 2428 C CA . ALA A 1 301 ? 1.431 -0.091 13.474 1.00 89.12 301 ALA A CA 1
ATOM 2429 C C . ALA A 1 301 ? 2.286 0.942 12.732 1.00 89.12 301 ALA A C 1
ATOM 2431 O O . ALA A 1 301 ? 2.232 0.936 11.513 1.00 89.12 301 ALA A O 1
ATOM 2432 N N . LEU A 1 302 ? 3.025 1.822 13.426 1.00 85.00 302 LEU A N 1
ATOM 2433 C CA . LEU A 1 302 ? 3.959 2.800 12.840 1.00 85.00 302 LEU A CA 1
ATOM 2434 C C . LEU A 1 302 ? 5.412 2.304 12.812 1.00 85.00 302 LEU A C 1
ATOM 2436 O O . LEU A 1 302 ? 6.225 2.837 12.062 1.00 85.00 302 LEU A O 1
ATOM 2440 N N . LYS A 1 303 ? 5.743 1.305 13.636 1.00 83.81 303 LYS A N 1
ATOM 2441 C CA . LYS A 1 303 ? 7.075 0.679 13.707 1.00 83.81 303 LYS A CA 1
ATOM 2442 C C . LYS A 1 303 ? 7.265 -0.441 12.692 1.00 83.81 303 LYS A C 1
ATOM 2444 O O . LYS A 1 303 ? 8.372 -0.953 12.560 1.00 83.81 303 LYS A O 1
ATOM 2449 N N . ASP A 1 304 ? 6.195 -0.856 12.026 1.00 74.44 304 ASP A N 1
ATOM 2450 C CA . ASP A 1 304 ? 6.267 -1.871 10.991 1.00 74.44 304 ASP A CA 1
ATOM 2451 C C . ASP A 1 304 ? 7.138 -1.358 9.823 1.00 74.44 304 ASP A C 1
ATOM 2453 O O . ASP A 1 304 ? 6.760 -0.494 9.037 1.00 74.44 304 ASP A O 1
ATOM 2457 N N . GLU A 1 305 ? 8.360 -1.889 9.721 1.00 54.94 305 GLU A N 1
ATOM 2458 C CA . GLU A 1 305 ? 9.311 -1.565 8.645 1.00 54.94 305 GLU A CA 1
ATOM 2459 C C . GLU A 1 305 ? 8.750 -1.913 7.261 1.00 54.94 305 GLU A C 1
ATOM 2461 O O . GLU A 1 305 ? 9.250 -1.440 6.239 1.00 54.94 305 GLU A O 1
ATOM 2466 N N . SER A 1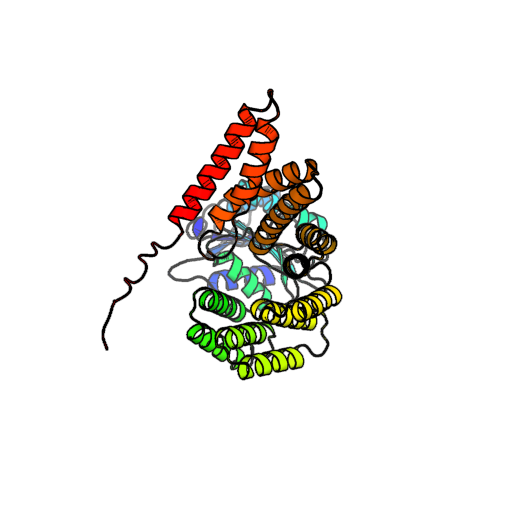 306 ? 7.711 -2.749 7.229 1.00 50.41 306 SER A N 1
ATOM 2467 C CA . SER A 1 306 ? 7.013 -3.147 6.027 1.00 50.41 306 SER A CA 1
ATOM 2468 C C . SER A 1 306 ? 5.800 -2.286 5.707 1.00 50.41 306 SER A C 1
ATOM 2470 O O . SER A 1 306 ? 5.125 -2.675 4.769 1.00 50.41 306 SER A O 1
ATOM 2472 N N . ILE A 1 307 ? 5.527 -1.152 6.386 1.00 53.34 307 ILE A N 1
ATOM 2473 C CA . ILE A 1 307 ? 4.426 -0.227 6.028 1.00 53.34 307 ILE A CA 1
ATOM 2474 C C . ILE A 1 307 ? 4.800 0.575 4.775 1.00 53.34 307 ILE A C 1
ATOM 2476 O O . ILE A 1 307 ? 5.519 1.573 4.873 1.00 53.34 307 ILE A O 1
ATOM 2480 N N . PRO A 1 308 ? 4.264 0.250 3.586 1.00 53.41 308 PRO A N 1
ATOM 2481 C CA . PRO A 1 308 ? 4.518 1.019 2.385 1.00 53.41 308 PRO A CA 1
ATOM 2482 C C . PRO A 1 308 ? 3.254 1.806 2.008 1.00 53.41 308 PRO A C 1
ATOM 2484 O O . PRO A 1 308 ? 3.286 2.520 1.013 1.00 53.41 308 PRO A O 1
ATOM 2487 N N . ASP A 1 309 ? 2.144 1.633 2.754 1.00 64.31 309 ASP A N 1
ATOM 2488 C CA . ASP A 1 309 ? 0.822 2.202 2.499 1.00 64.31 309 ASP A CA 1
ATOM 2489 C C . ASP A 1 309 ? 0.675 3.521 3.273 1.00 64.31 309 ASP A C 1
ATOM 2491 O O . ASP A 1 309 ? 0.402 3.511 4.482 1.00 64.31 309 ASP A O 1
ATOM 2495 N N . PRO A 1 310 ? 0.801 4.674 2.590 1.00 67.94 310 PRO A N 1
ATOM 2496 C CA . PRO A 1 310 ? 0.729 5.981 3.224 1.00 67.94 310 PRO A CA 1
ATOM 2497 C C . PRO A 1 310 ? -0.623 6.229 3.890 1.00 67.94 310 PRO A C 1
ATOM 2499 O O . PRO A 1 310 ? -0.704 7.040 4.808 1.00 67.94 310 PRO A O 1
ATOM 2502 N N . LEU A 1 311 ? -1.689 5.542 3.457 1.00 71.69 311 LEU A N 1
ATOM 2503 C CA . LEU A 1 311 ? -3.005 5.674 4.068 1.00 71.69 311 LEU A CA 1
ATOM 2504 C C . LEU A 1 311 ? -3.050 5.013 5.446 1.00 71.69 311 LEU A C 1
ATOM 2506 O O . LEU A 1 311 ? -3.676 5.558 6.352 1.00 71.69 311 LEU A O 1
ATOM 2510 N N . VAL A 1 312 ? -2.399 3.861 5.617 1.00 77.00 312 VAL A N 1
ATOM 2511 C CA . VAL A 1 312 ? -2.313 3.177 6.915 1.00 77.00 312 VAL A CA 1
ATOM 2512 C C . VAL A 1 312 ? -1.486 4.013 7.879 1.00 77.00 312 VAL A C 1
ATOM 2514 O O . VAL A 1 312 ? -1.956 4.289 8.980 1.00 77.00 312 VAL A O 1
ATOM 2517 N N . THR A 1 313 ? -0.320 4.498 7.441 1.00 79.25 313 THR A N 1
ATOM 2518 C CA . THR A 1 313 ? 0.519 5.406 8.235 1.00 79.25 313 THR A CA 1
ATOM 2519 C C . THR A 1 313 ? -0.259 6.651 8.641 1.00 79.25 313 THR A C 1
ATOM 2521 O O . THR A 1 313 ? -0.275 7.017 9.811 1.00 79.25 313 THR A O 1
ATOM 2524 N N . LEU A 1 314 ? -0.964 7.280 7.697 1.00 77.94 314 LEU A N 1
ATOM 2525 C CA . LEU A 1 314 ? -1.757 8.474 7.966 1.00 77.94 314 LEU A CA 1
ATOM 2526 C C . LEU A 1 314 ? -2.865 8.205 8.988 1.00 77.94 314 LEU A C 1
ATOM 2528 O O . LEU A 1 314 ? -3.052 8.982 9.927 1.00 77.94 314 LEU A O 1
ATOM 2532 N N . ASN A 1 315 ? -3.581 7.095 8.814 1.00 80.44 315 ASN A N 1
ATOM 2533 C CA . ASN A 1 315 ? -4.633 6.682 9.728 1.00 80.44 315 ASN A CA 1
ATOM 2534 C C . ASN A 1 315 ? -4.074 6.424 11.133 1.00 80.44 315 ASN A C 1
ATOM 2536 O O . ASN A 1 315 ? -4.635 6.913 12.112 1.00 80.44 315 ASN A O 1
ATOM 2540 N N . ALA A 1 316 ? -2.945 5.722 11.231 1.00 86.62 316 ALA A N 1
ATOM 2541 C CA . ALA A 1 316 ? -2.275 5.438 12.492 1.00 86.62 316 ALA A CA 1
ATOM 2542 C C . ALA A 1 316 ? -1.761 6.717 13.176 1.00 86.62 316 ALA A C 1
ATOM 2544 O O . ALA A 1 316 ? -2.048 6.911 14.353 1.00 86.62 316 ALA A O 1
ATOM 2545 N N . ILE A 1 317 ? -1.110 7.641 12.454 1.00 86.62 317 ILE A N 1
ATOM 2546 C CA . ILE A 1 317 ? -0.668 8.941 12.999 1.00 86.62 317 ILE A CA 1
ATOM 2547 C C . ILE A 1 317 ? -1.867 9.740 13.519 1.00 86.62 317 ILE A C 1
ATOM 2549 O O . ILE A 1 317 ? -1.843 10.241 14.644 1.00 86.62 317 ILE A O 1
ATOM 2553 N N . ASN A 1 318 ? -2.935 9.858 12.723 1.00 84.62 318 ASN A N 1
ATOM 2554 C CA . ASN A 1 318 ? -4.114 10.627 13.115 1.00 84.62 318 ASN A CA 1
ATOM 2555 C C . ASN A 1 318 ? -4.834 9.994 14.320 1.00 84.62 318 ASN A C 1
ATOM 2557 O O . ASN A 1 318 ? -5.248 10.728 15.222 1.00 84.62 318 ASN A O 1
ATOM 2561 N N . ASN A 1 319 ? -4.938 8.660 14.368 1.00 87.19 319 ASN A N 1
ATOM 2562 C CA . ASN A 1 319 ? -5.469 7.919 15.515 1.00 87.19 319 ASN A CA 1
ATOM 2563 C C . ASN A 1 319 ? -4.605 8.120 16.761 1.00 87.19 319 ASN A C 1
ATOM 2565 O O . ASN A 1 319 ? -5.135 8.466 17.810 1.00 87.19 319 ASN A O 1
ATOM 2569 N N . LEU A 1 320 ? -3.286 7.970 16.653 1.00 91.31 320 LEU A N 1
ATOM 2570 C CA . LEU A 1 320 ? -2.378 8.101 17.789 1.00 91.31 320 LEU A CA 1
ATOM 2571 C C . LEU A 1 320 ? -2.402 9.524 18.361 1.00 91.31 320 LEU A C 1
ATOM 2573 O O . LEU A 1 320 ? -2.561 9.701 19.567 1.00 91.31 320 LEU A O 1
ATOM 2577 N N . ALA A 1 321 ? -2.384 10.545 17.497 1.00 87.88 321 ALA A N 1
ATOM 2578 C CA . ALA A 1 321 ? -2.539 11.937 17.913 1.00 87.88 321 ALA A CA 1
ATOM 2579 C C . ALA A 1 321 ? -3.878 12.183 18.635 1.00 87.88 321 ALA A C 1
ATOM 2581 O O . ALA A 1 321 ? -3.934 12.913 19.630 1.00 87.88 321 ALA A O 1
ATOM 2582 N N . TYR A 1 322 ? -4.965 11.558 18.166 1.00 87.56 322 TYR A N 1
ATOM 2583 C CA . TYR A 1 322 ? -6.257 11.610 18.851 1.00 87.56 322 TYR A CA 1
ATOM 2584 C C . TYR A 1 322 ? -6.207 10.944 20.227 1.00 87.56 322 TYR A C 1
ATOM 2586 O O . TYR A 1 322 ? -6.683 11.522 21.205 1.00 87.56 322 TYR A O 1
ATOM 2594 N N . PHE A 1 323 ? -5.631 9.744 20.298 1.00 92.25 323 PHE A N 1
ATOM 2595 C CA . PHE A 1 323 ? -5.554 8.954 21.520 1.00 92.25 323 PHE A CA 1
ATOM 2596 C C . PHE A 1 323 ? -4.759 9.699 22.585 1.00 92.25 323 PHE A C 1
ATOM 2598 O O . PHE A 1 323 ? -5.263 9.891 23.688 1.00 92.25 323 PHE A O 1
ATOM 2605 N N . TYR A 1 324 ? -3.602 10.252 22.226 1.00 92.38 324 TYR A N 1
ATOM 2606 C CA . TYR A 1 324 ? -2.798 11.093 23.110 1.00 92.38 324 TYR A CA 1
ATOM 2607 C C . TYR A 1 324 ? -3.514 12.361 23.557 1.00 92.38 324 TYR A C 1
ATOM 2609 O O . TYR A 1 324 ? -3.458 12.706 24.735 1.00 92.38 324 TYR A O 1
ATOM 2617 N N . CYS A 1 325 ? -4.267 13.028 22.678 1.00 86.44 325 CYS A N 1
ATOM 2618 C CA . CYS A 1 325 ? -5.097 14.155 23.102 1.00 86.44 325 CYS A CA 1
ATOM 2619 C C . CYS A 1 325 ? -6.118 13.741 24.171 1.00 86.44 325 CYS A C 1
ATOM 2621 O O . CYS A 1 325 ? -6.307 14.444 25.167 1.00 86.44 325 CYS A O 1
ATOM 2623 N N . GLU A 1 326 ? -6.829 12.640 23.964 1.00 87.06 326 GLU A N 1
ATOM 2624 C CA . GLU A 1 326 ? -7.858 12.191 24.897 1.00 87.06 326 GLU A CA 1
ATOM 2625 C C . GLU A 1 326 ? -7.267 11.646 26.203 1.00 87.06 326 GLU A C 1
ATOM 2627 O O . GLU A 1 326 ? -7.784 11.987 27.266 1.00 87.06 326 GLU A O 1
ATOM 2632 N N . GLU A 1 327 ? -6.151 10.922 26.158 1.00 90.62 327 GLU A N 1
ATOM 2633 C CA . GLU A 1 327 ? -5.449 10.467 27.362 1.00 90.62 327 GLU A CA 1
ATOM 2634 C C . GLU A 1 327 ? -4.857 11.635 28.149 1.00 90.62 327 GLU A C 1
ATOM 2636 O O . GLU A 1 327 ? -5.093 11.722 29.350 1.00 90.62 327 GLU A O 1
ATOM 2641 N N . ALA A 1 328 ? -4.241 12.622 27.490 1.00 88.81 328 ALA A N 1
ATOM 2642 C CA . ALA A 1 328 ? -3.799 13.856 28.144 1.00 88.81 328 ALA A CA 1
ATOM 2643 C C . ALA A 1 328 ? -4.943 14.569 28.881 1.00 88.81 328 ALA A C 1
ATOM 2645 O O . ALA A 1 328 ? -4.738 15.212 29.907 1.00 88.81 328 ALA A O 1
ATOM 2646 N N . ARG A 1 329 ? -6.181 14.462 28.370 1.00 83.62 329 ARG A N 1
ATOM 2647 C CA . ARG A 1 329 ? -7.365 15.014 29.047 1.00 83.62 329 ARG A CA 1
ATOM 2648 C C . ARG A 1 329 ? -7.663 14.289 30.354 1.00 83.62 329 ARG A C 1
ATOM 2650 O O . ARG A 1 329 ? -8.138 14.920 31.293 1.00 83.62 329 ARG A O 1
ATOM 2657 N N . ALA A 1 330 ? -7.491 12.972 30.360 1.00 86.81 330 ALA A N 1
ATOM 2658 C CA . ALA A 1 330 ? -7.830 12.114 31.481 1.00 86.81 330 ALA A CA 1
ATOM 2659 C C . ALA A 1 330 ? -6.731 12.126 32.552 1.00 86.81 330 ALA A C 1
ATOM 2661 O O . ALA A 1 330 ? -7.038 12.237 33.736 1.00 86.81 330 ALA A O 1
ATOM 2662 N N . SER A 1 331 ? -5.463 12.064 32.140 1.00 88.44 331 SER A N 1
ATOM 2663 C CA . SER A 1 331 ? -4.299 11.996 33.029 1.00 88.44 331 SER A CA 1
ATOM 2664 C C . SER A 1 331 ? -3.740 13.363 33.424 1.00 88.44 331 SER A C 1
ATOM 2666 O O . SER A 1 331 ? -3.000 13.456 34.400 1.00 88.44 331 SER A O 1
ATOM 2668 N N . SER A 1 332 ? -4.088 14.429 32.692 1.00 85.00 332 SER A N 1
ATOM 2669 C CA . SER A 1 332 ? -3.397 15.729 32.747 1.00 85.00 332 SER A CA 1
ATOM 2670 C C . SER A 1 332 ? -1.905 15.646 32.389 1.00 85.00 332 SER A C 1
ATOM 2672 O O . SER A 1 332 ? -1.142 16.551 32.729 1.00 85.00 332 SER A O 1
ATOM 2674 N N . ASP A 1 333 ? -1.480 14.582 31.697 1.00 88.19 333 ASP A N 1
ATOM 2675 C CA . ASP A 1 333 ? -0.112 14.444 31.213 1.00 88.19 333 ASP A CA 1
ATOM 2676 C C . ASP A 1 333 ? 0.114 15.344 29.995 1.00 88.19 333 ASP A C 1
ATOM 2678 O O . ASP A 1 333 ? -0.448 15.166 28.913 1.00 88.19 333 ASP A O 1
ATOM 2682 N N . VAL A 1 334 ? 0.950 16.351 30.206 1.00 84.31 334 VAL A N 1
ATOM 2683 C CA . VAL A 1 334 ? 1.295 17.358 29.211 1.00 84.31 334 VAL A CA 1
ATOM 2684 C C . VAL A 1 334 ? 2.196 16.792 28.113 1.00 84.31 334 VAL A C 1
ATOM 2686 O O . VAL A 1 334 ? 2.131 17.278 26.984 1.00 84.31 334 VAL A O 1
ATOM 2689 N N . SER A 1 335 ? 3.024 15.784 28.407 1.00 89.56 335 SER A N 1
ATOM 2690 C CA . SER A 1 335 ? 3.942 15.200 27.418 1.00 89.56 335 SER A CA 1
ATOM 2691 C C . SER A 1 335 ? 3.177 14.647 26.211 1.00 89.56 335 SER A C 1
ATOM 2693 O O . SER A 1 335 ? 3.511 14.957 25.069 1.00 89.56 335 SER A O 1
ATOM 2695 N N . LEU A 1 336 ? 2.035 14.007 26.468 1.00 88.25 336 LEU A N 1
ATOM 2696 C CA . LEU A 1 336 ? 1.109 13.510 25.452 1.00 88.25 336 LEU A CA 1
ATOM 2697 C C . LEU A 1 336 ? 0.527 14.625 24.564 1.00 88.25 336 LEU A C 1
ATOM 2699 O O . LEU A 1 336 ? 0.227 14.395 23.394 1.00 88.25 336 LEU A O 1
ATOM 2703 N N . ILE A 1 337 ? 0.379 15.857 25.073 1.00 86.12 337 ILE A N 1
ATOM 2704 C CA . ILE A 1 337 ? -0.062 17.004 24.256 1.00 86.12 337 ILE A CA 1
ATOM 2705 C C . ILE A 1 337 ? 1.031 17.399 23.257 1.00 86.12 337 ILE A C 1
ATOM 2707 O O . ILE A 1 337 ? 0.713 17.736 22.114 1.00 86.12 337 ILE A O 1
ATOM 2711 N N . TYR A 1 338 ? 2.301 17.356 23.671 1.00 86.25 338 TYR A N 1
ATOM 2712 C CA . TYR A 1 338 ? 3.434 17.604 22.778 1.00 86.25 338 TYR A CA 1
ATOM 2713 C C . TYR A 1 338 ? 3.537 16.537 21.698 1.00 86.25 338 TYR A C 1
ATOM 2715 O O . TYR A 1 338 ? 3.572 16.897 20.523 1.00 86.25 338 TYR A O 1
ATOM 2723 N N . GLU A 1 339 ? 3.480 15.261 22.074 1.00 89.00 339 GLU A N 1
ATOM 2724 C CA . GLU A 1 339 ? 3.532 14.148 21.123 1.00 89.00 339 GLU A CA 1
ATOM 2725 C C . GLU A 1 339 ? 2.363 14.194 20.131 1.00 89.00 339 GLU A C 1
ATOM 2727 O O . GLU A 1 339 ? 2.561 14.100 18.919 1.00 89.00 339 GLU A O 1
ATOM 2732 N N . ALA A 1 340 ? 1.136 14.439 20.609 1.00 86.62 340 ALA A N 1
ATOM 2733 C CA . ALA A 1 340 ? -0.027 14.596 19.738 1.00 86.62 340 ALA A CA 1
ATOM 2734 C C . ALA A 1 340 ? 0.127 15.765 18.753 1.00 86.62 340 ALA A C 1
ATOM 2736 O O . ALA A 1 340 ? -0.255 15.657 17.585 1.00 86.62 340 ALA A O 1
ATOM 2737 N N . TYR A 1 341 ? 0.662 16.897 19.222 1.00 83.69 341 TYR A N 1
ATOM 2738 C CA . TYR A 1 341 ? 0.884 18.066 18.381 1.00 83.69 341 TYR A CA 1
ATOM 2739 C C . TYR A 1 341 ? 1.959 17.795 17.327 1.00 83.69 341 TYR A C 1
ATOM 2741 O O . TYR A 1 341 ? 1.725 18.090 16.157 1.00 83.69 341 TYR A O 1
ATOM 2749 N N . GLU A 1 342 ? 3.080 17.186 17.709 1.00 86.88 342 GLU A N 1
ATOM 2750 C CA . GLU A 1 342 ? 4.161 16.797 16.801 1.00 86.88 342 GLU A CA 1
ATOM 2751 C C . GLU A 1 342 ? 3.661 15.847 15.709 1.00 86.88 342 GLU A C 1
ATOM 2753 O O . GLU A 1 342 ? 3.779 16.167 14.525 1.00 86.88 342 GLU A O 1
ATOM 2758 N N . LEU A 1 343 ? 2.984 14.758 16.084 1.00 84.00 343 LEU A N 1
ATOM 2759 C CA . LEU A 1 343 ? 2.356 13.828 15.140 1.00 84.00 343 LEU A CA 1
ATOM 2760 C C . LEU A 1 343 ? 1.431 14.556 14.153 1.00 84.00 343 LEU A C 1
ATOM 2762 O O . LEU A 1 343 ? 1.451 14.300 12.948 1.00 84.00 343 LEU A O 1
ATOM 2766 N N . SER A 1 344 ? 0.659 15.527 14.646 1.00 79.50 344 SER A N 1
ATOM 2767 C CA . SER A 1 344 ? -0.265 16.292 13.813 1.00 79.50 344 SER A CA 1
ATOM 2768 C C . SER A 1 344 ? 0.417 17.212 12.792 1.00 79.50 344 SER A C 1
ATOM 2770 O O . SER A 1 344 ? -0.216 17.573 11.798 1.00 79.50 344 SER A O 1
ATOM 2772 N N . THR A 1 345 ? 1.693 17.569 12.986 1.00 79.25 345 THR A N 1
ATOM 2773 C CA . THR A 1 345 ? 2.447 18.395 12.026 1.00 79.25 345 THR A CA 1
ATOM 2774 C C . THR A 1 345 ? 2.816 17.647 10.749 1.00 79.25 345 THR A C 1
ATOM 2776 O O . THR A 1 345 ? 3.019 18.290 9.725 1.00 79.25 345 THR A O 1
ATOM 2779 N N . TYR A 1 346 ? 2.815 16.311 10.773 1.00 73.19 346 TYR A N 1
ATOM 2780 C CA . TYR A 1 346 ? 3.034 15.476 9.589 1.00 73.19 346 TYR A CA 1
ATOM 2781 C C . TYR A 1 346 ? 1.759 15.288 8.756 1.00 73.19 346 TYR A C 1
ATOM 2783 O O . TYR A 1 346 ? 1.816 14.944 7.583 1.00 73.19 346 TYR A O 1
ATOM 2791 N N . LEU A 1 347 ? 0.576 15.543 9.316 1.00 70.12 347 LEU A N 1
ATOM 2792 C CA . LEU A 1 347 ? -0.694 15.332 8.617 1.00 70.12 347 LEU A CA 1
ATOM 2793 C C . LEU A 1 347 ? -0.950 16.285 7.413 1.00 70.12 347 LEU A C 1
ATOM 2795 O O . LEU A 1 347 ? -1.534 15.814 6.438 1.00 70.12 347 LEU A O 1
ATOM 2799 N N . PRO A 1 348 ? -0.560 17.584 7.397 1.00 63.97 348 PRO A N 1
ATOM 2800 C CA . PRO A 1 348 ? -0.797 18.499 6.270 1.00 63.97 348 PRO A CA 1
ATOM 2801 C C . PRO A 1 348 ? -0.112 18.086 4.962 1.00 63.97 348 PRO A C 1
ATOM 2803 O O . PRO A 1 348 ? -0.790 18.008 3.934 1.00 63.97 348 PRO A O 1
ATOM 2806 N N . ASP A 1 349 ? 1.188 17.787 5.011 1.00 58.25 349 ASP A N 1
ATOM 2807 C CA . ASP A 1 349 ? 1.986 17.451 3.824 1.00 58.25 349 ASP A CA 1
ATOM 2808 C C . ASP A 1 349 ? 1.494 16.143 3.191 1.00 58.25 349 ASP A C 1
ATOM 2810 O O . ASP A 1 349 ? 1.366 16.033 1.972 1.00 58.25 349 ASP A O 1
ATOM 2814 N N . TYR A 1 350 ? 1.080 15.181 4.021 1.00 53.19 350 TYR A N 1
ATOM 2815 C CA . TYR A 1 350 ? 0.497 13.923 3.559 1.00 53.19 350 TYR A CA 1
ATOM 2816 C C . TYR A 1 350 ? -0.961 14.080 3.095 1.00 53.19 350 TYR A C 1
ATOM 2818 O O . TYR A 1 350 ? -1.352 13.505 2.077 1.00 53.19 350 TYR A O 1
ATOM 2826 N N . HIS A 1 351 ? -1.783 14.903 3.760 1.00 57.66 351 HIS A N 1
ATOM 2827 C CA . HIS A 1 351 ? -3.153 15.175 3.307 1.00 57.66 351 HIS A CA 1
ATOM 2828 C C . HIS A 1 351 ? -3.164 15.808 1.917 1.00 57.66 351 HIS A C 1
ATOM 2830 O O . HIS A 1 351 ? -4.006 15.432 1.110 1.00 57.66 351 HIS A O 1
ATOM 2836 N N . GLN A 1 352 ? -2.246 16.726 1.604 1.00 55.53 352 GLN A N 1
ATOM 2837 C CA . GLN A 1 352 ? -2.183 17.374 0.291 1.00 55.53 352 GLN A CA 1
ATOM 2838 C C . GLN A 1 352 ? -1.945 16.373 -0.857 1.00 55.53 352 GLN A C 1
ATOM 2840 O O . GLN A 1 352 ? -2.465 16.579 -1.955 1.00 55.53 352 GLN A O 1
ATOM 2845 N N . VAL A 1 353 ? -1.264 15.255 -0.585 1.00 47.97 353 VAL A N 1
ATOM 2846 C CA . VAL A 1 353 ? -1.006 14.172 -1.550 1.00 47.97 353 VAL A CA 1
ATOM 2847 C C . VAL A 1 353 ? -2.221 13.240 -1.731 1.00 47.97 353 VAL A C 1
ATOM 2849 O O . VAL A 1 353 ? -2.476 12.778 -2.842 1.00 47.97 353 VAL A O 1
ATOM 2852 N N . PHE A 1 354 ? -3.036 13.008 -0.690 1.00 49.84 354 PHE A N 1
ATOM 2853 C CA . PHE A 1 354 ? -4.106 11.984 -0.699 1.00 49.84 354 PHE A CA 1
ATOM 2854 C C . PHE A 1 354 ? -5.556 12.524 -0.583 1.00 49.84 354 PHE A C 1
ATOM 2856 O O . PHE A 1 354 ? -6.515 11.745 -0.565 1.00 49.84 354 PHE A O 1
ATOM 2863 N N . ARG A 1 355 ? -5.748 13.854 -0.551 1.00 43.28 355 ARG A N 1
ATOM 2864 C CA . ARG A 1 355 ? -6.951 14.607 -0.100 1.00 43.28 355 ARG A CA 1
ATOM 2865 C C . ARG A 1 355 ? -8.309 14.395 -0.787 1.00 43.28 355 ARG A C 1
ATOM 2867 O O . ARG A 1 355 ? -9.202 15.215 -0.586 1.00 43.28 355 ARG A O 1
ATOM 2874 N N . ARG A 1 356 ? -8.541 13.364 -1.600 1.00 42.19 356 ARG A N 1
ATOM 2875 C CA . ARG A 1 356 ? -9.775 13.304 -2.414 1.00 42.19 356 ARG A CA 1
ATOM 2876 C C . ARG A 1 356 ? -10.927 12.422 -1.921 1.00 42.19 356 ARG A C 1
ATOM 2878 O O . ARG A 1 356 ? -11.947 12.452 -2.601 1.00 42.19 356 ARG A O 1
ATOM 2885 N N . LYS A 1 357 ? -10.845 11.627 -0.837 1.00 40.31 357 LYS A N 1
ATOM 2886 C CA . LYS A 1 357 ? -11.805 10.493 -0.722 1.00 40.31 357 LYS A CA 1
ATOM 2887 C C . LYS A 1 357 ? -12.546 10.160 0.581 1.00 40.31 357 LYS A C 1
ATOM 2889 O O . LYS A 1 357 ? -13.453 9.342 0.474 1.00 40.31 357 LYS A O 1
ATOM 2894 N N . ARG A 1 358 ? -12.291 10.727 1.771 1.00 45.00 358 ARG A N 1
ATOM 2895 C CA . ARG A 1 358 ? -13.093 10.351 2.968 1.00 45.00 358 ARG A CA 1
ATOM 2896 C C . ARG A 1 358 ? -13.366 11.515 3.924 1.00 45.00 358 ARG A C 1
ATOM 2898 O O . ARG A 1 358 ? -12.488 11.933 4.661 1.00 45.00 358 ARG A O 1
ATOM 2905 N N . ALA A 1 359 ? -14.614 11.991 3.932 1.00 40.50 359 ALA A N 1
ATOM 2906 C CA . ALA A 1 359 ? -15.108 13.075 4.791 1.00 40.50 359 ALA A CA 1
ATOM 2907 C C . ALA A 1 359 ? -15.490 12.631 6.223 1.00 40.50 359 ALA A C 1
ATOM 2909 O O . ALA A 1 359 ? -15.948 13.449 7.013 1.00 40.50 359 ALA A O 1
ATOM 2910 N N . SER A 1 360 ? -15.344 11.344 6.560 1.00 41.62 360 SER A N 1
ATOM 2911 C CA . SER A 1 360 ? -15.831 10.764 7.822 1.00 41.62 360 SER A CA 1
ATOM 2912 C C . SER A 1 360 ? -14.777 10.652 8.930 1.00 41.62 360 SER A C 1
ATOM 2914 O O . SER A 1 360 ? -15.085 10.125 9.995 1.00 41.62 360 SER A O 1
ATOM 2916 N N . TRP A 1 361 ? -13.540 11.095 8.694 1.00 50.06 361 TRP A N 1
ATOM 2917 C CA . TRP A 1 361 ? -12.477 11.058 9.700 1.00 50.06 361 TRP A CA 1
ATOM 2918 C C . TRP A 1 361 ? -12.317 12.412 10.382 1.00 50.06 361 TRP A C 1
ATOM 2920 O O . TRP A 1 361 ? -12.286 13.453 9.726 1.00 50.06 361 TRP A O 1
ATOM 2930 N N . LEU A 1 362 ? -12.240 12.388 11.712 1.00 57.38 362 LEU A N 1
ATOM 2931 C CA . LEU A 1 362 ? -12.024 13.584 12.512 1.00 57.38 362 LEU A CA 1
ATOM 2932 C C . LEU A 1 362 ? -10.581 14.048 12.282 1.00 57.38 362 LEU A C 1
ATOM 2934 O O . LEU A 1 362 ? -9.648 13.309 12.584 1.00 57.38 362 LEU A O 1
ATOM 2938 N N . ASP A 1 363 ? -10.407 15.243 11.721 1.00 67.12 363 ASP A N 1
ATOM 2939 C CA . ASP A 1 363 ? -9.093 15.861 11.542 1.00 67.12 363 ASP A CA 1
ATOM 2940 C C . ASP A 1 363 ? -8.538 16.263 12.916 1.00 67.12 363 ASP A C 1
ATOM 2942 O O . ASP A 1 363 ? -8.978 17.246 13.528 1.00 67.12 363 ASP A O 1
ATOM 2946 N N . THR A 1 364 ? -7.603 15.468 13.440 1.00 69.44 364 THR A N 1
ATOM 2947 C CA . THR A 1 364 ? -7.117 15.630 14.817 1.00 69.44 364 THR A CA 1
ATOM 2948 C C . THR A 1 364 ? -6.105 16.757 14.953 1.00 69.44 364 THR A C 1
ATOM 2950 O O . THR A 1 364 ? -5.869 17.207 16.076 1.00 69.44 364 THR A O 1
ATOM 2953 N N . ARG A 1 365 ? -5.626 17.328 13.831 1.00 73.12 365 ARG A N 1
ATOM 2954 C CA . ARG A 1 365 ? -4.772 18.528 13.812 1.00 73.12 365 ARG A CA 1
ATOM 2955 C C . ARG A 1 365 ? -5.420 19.679 14.560 1.00 73.12 365 ARG A C 1
ATOM 2957 O O . ARG A 1 365 ? -4.783 20.322 15.388 1.00 73.12 365 ARG A O 1
ATOM 2964 N N . GLY A 1 366 ? -6.710 19.915 14.315 1.00 70.44 366 GLY A N 1
ATOM 2965 C CA . GLY A 1 366 ? -7.449 20.985 14.982 1.00 70.44 366 GLY A CA 1
ATOM 2966 C C . GLY A 1 366 ? -7.534 20.768 16.494 1.00 70.44 366 GLY A C 1
ATOM 2967 O O . GLY A 1 366 ? -7.311 21.695 17.269 1.00 70.44 366 GLY A O 1
ATOM 2968 N N . VAL A 1 367 ? -7.810 19.535 16.925 1.00 76.88 367 VAL A N 1
ATOM 2969 C CA . VAL A 1 367 ? -7.951 19.186 18.348 1.00 76.88 367 VAL A CA 1
ATOM 2970 C C . VAL A 1 367 ? -6.613 19.298 19.080 1.00 76.88 367 VAL A C 1
ATOM 2972 O O . VAL A 1 367 ? -6.555 19.938 20.135 1.00 76.88 367 VAL A O 1
ATOM 2975 N N . ALA A 1 368 ? -5.546 18.736 18.509 1.00 79.75 368 ALA A N 1
ATOM 2976 C CA . ALA A 1 368 ? -4.197 18.805 19.063 1.00 79.75 368 ALA A CA 1
ATOM 2977 C C . ALA A 1 368 ? -3.711 20.258 19.157 1.00 79.75 368 ALA A C 1
ATOM 2979 O O . ALA A 1 368 ? -3.262 20.701 20.215 1.00 79.75 368 ALA A O 1
ATOM 2980 N N . ALA A 1 369 ? -3.903 21.043 18.094 1.00 79.19 369 ALA A N 1
ATOM 2981 C CA . ALA A 1 369 ? -3.485 22.437 18.044 1.00 79.19 369 ALA A CA 1
ATOM 2982 C C . ALA A 1 369 ? -4.259 23.339 19.029 1.00 79.19 369 ALA A C 1
ATOM 2984 O O . ALA A 1 369 ? -3.655 24.196 19.673 1.00 79.19 369 ALA A O 1
ATOM 2985 N N . VAL A 1 370 ? -5.568 23.117 19.244 1.00 83.56 370 VAL A N 1
ATOM 2986 C CA . VAL A 1 370 ? -6.325 23.826 20.300 1.00 83.56 370 VAL A CA 1
ATOM 2987 C C . VAL A 1 370 ? -5.780 23.494 21.686 1.00 83.56 370 VAL A C 1
ATOM 2989 O O . VAL A 1 370 ? -5.634 24.392 22.516 1.00 83.56 370 VAL A O 1
ATOM 2992 N N . ARG A 1 371 ? -5.512 22.215 21.965 1.00 82.56 371 ARG A N 1
ATOM 2993 C CA . ARG A 1 371 ? -5.031 21.769 23.281 1.00 82.56 371 ARG A CA 1
ATOM 2994 C C . ARG A 1 371 ? -3.633 22.308 23.573 1.00 82.56 371 ARG A C 1
ATOM 2996 O O . ARG A 1 371 ? -3.436 22.888 24.637 1.00 82.56 371 ARG A O 1
ATOM 3003 N N . MET A 1 372 ? -2.726 22.222 22.602 1.00 83.81 372 MET A N 1
ATOM 3004 C CA . MET A 1 372 ? -1.395 22.823 22.680 1.00 83.81 372 MET A CA 1
ATOM 3005 C C . MET A 1 372 ? -1.481 24.343 22.869 1.00 83.81 372 MET A C 1
ATOM 3007 O O . MET A 1 372 ? -0.860 24.895 23.771 1.00 83.81 372 MET A O 1
ATOM 3011 N N . GLY A 1 373 ? -2.315 25.027 22.082 1.00 80.06 373 GLY A N 1
ATOM 3012 C CA . GLY A 1 373 ? -2.520 26.470 22.200 1.00 80.06 373 GLY A CA 1
ATOM 3013 C C . GLY A 1 373 ? -3.024 26.900 23.579 1.00 80.06 373 GLY A C 1
ATOM 3014 O O . GLY A 1 373 ? -2.518 27.872 24.131 1.00 80.06 373 GLY A O 1
ATOM 3015 N N . LYS A 1 374 ? -3.974 26.160 24.166 1.00 85.50 374 LYS A N 1
ATOM 3016 C CA . LYS A 1 374 ? -4.457 26.408 25.535 1.00 85.50 374 LYS A CA 1
ATOM 3017 C C . LYS A 1 374 ? -3.359 26.195 26.573 1.00 85.50 374 LYS A C 1
ATOM 3019 O O . LYS A 1 374 ? -3.147 27.071 27.397 1.00 85.50 374 LYS A O 1
ATOM 3024 N N . TYR A 1 375 ? -2.639 25.078 26.488 1.00 83.44 375 TYR A N 1
ATOM 3025 C CA . TYR A 1 375 ? -1.549 24.772 27.412 1.00 83.44 375 TYR A CA 1
ATOM 3026 C C . TYR A 1 375 ? -0.432 25.831 27.377 1.00 83.44 375 TYR A C 1
ATOM 3028 O O . TYR A 1 375 ? 0.047 26.284 28.415 1.00 83.44 375 TYR A O 1
ATOM 3036 N N . LEU A 1 376 ? -0.036 26.272 26.180 1.00 83.88 376 LEU A N 1
ATOM 3037 C CA . LEU A 1 376 ? 0.994 27.298 26.010 1.00 83.88 376 LEU A CA 1
ATOM 3038 C C . LEU A 1 376 ? 0.498 28.706 26.380 1.00 83.88 376 LEU A C 1
ATOM 3040 O O . LEU A 1 376 ? 1.312 29.563 26.718 1.00 83.88 376 LEU A O 1
ATOM 3044 N N . ALA A 1 377 ? -0.812 28.975 26.325 1.00 84.69 377 ALA A N 1
ATOM 3045 C CA . ALA A 1 377 ? -1.373 30.277 26.701 1.00 84.69 377 ALA A CA 1
ATOM 3046 C C . ALA A 1 377 ? -1.204 30.578 28.200 1.00 84.69 377 ALA A C 1
ATOM 3048 O O . ALA A 1 377 ? -1.021 31.741 28.571 1.00 84.69 377 ALA A O 1
ATOM 3049 N N . ASP A 1 378 ? -1.186 29.534 29.030 1.00 84.06 378 ASP A N 1
ATOM 3050 C CA . ASP A 1 378 ? -0.945 29.632 30.472 1.00 84.06 378 ASP A CA 1
ATOM 3051 C C . ASP A 1 378 ? 0.543 29.869 30.807 1.00 84.06 378 ASP A C 1
ATOM 3053 O O . ASP A 1 378 ? 0.895 30.149 31.953 1.00 84.06 378 ASP A O 1
ATOM 3057 N N . GLN A 1 379 ? 1.430 29.832 29.803 1.00 85.56 379 GLN A N 1
ATOM 3058 C CA . GLN A 1 379 ? 2.867 30.064 29.942 1.00 85.56 379 GLN A CA 1
ATOM 3059 C C . GLN A 1 379 ? 3.272 31.423 29.340 1.00 85.56 379 GLN A C 1
ATOM 3061 O O . GLN A 1 379 ? 3.321 31.584 28.117 1.00 85.56 379 GLN A O 1
ATOM 3066 N N . PRO A 1 380 ? 3.631 32.431 30.163 1.00 81.06 380 PRO A N 1
ATOM 3067 C CA . PRO A 1 380 ? 3.883 33.796 29.688 1.00 81.06 380 PRO A CA 1
ATOM 3068 C C . PRO A 1 380 ? 4.960 33.923 28.600 1.00 81.06 380 PRO A C 1
ATOM 3070 O O . PRO A 1 380 ? 4.858 34.800 27.743 1.00 81.06 380 PRO A O 1
ATOM 3073 N N . HIS A 1 381 ? 5.968 33.047 28.617 1.00 85.81 381 HIS A N 1
ATOM 3074 C CA . HIS A 1 381 ? 7.081 33.042 27.664 1.00 85.81 381 HIS A CA 1
ATOM 3075 C C . HIS A 1 381 ? 6.759 32.305 26.351 1.00 85.81 381 HIS A C 1
ATOM 3077 O O . HIS A 1 381 ? 7.479 32.468 25.370 1.00 85.81 381 HIS A O 1
ATOM 3083 N N . GLU A 1 382 ? 5.650 31.562 26.292 1.00 88.19 382 GLU A N 1
ATOM 3084 C CA . GLU A 1 382 ? 5.262 30.736 25.141 1.00 88.19 382 GLU A CA 1
ATOM 3085 C C . GLU A 1 382 ? 4.076 31.305 24.349 1.00 88.19 382 GLU A C 1
ATOM 3087 O O . GLU A 1 382 ? 3.607 30.691 23.389 1.00 88.19 382 GLU A O 1
ATOM 3092 N N . ARG A 1 383 ? 3.620 32.524 24.671 1.00 83.31 383 ARG A N 1
ATOM 3093 C CA . ARG A 1 383 ? 2.474 33.179 24.008 1.00 83.31 383 ARG A CA 1
ATOM 3094 C C . ARG A 1 383 ? 2.568 33.193 22.479 1.00 83.31 383 ARG A C 1
ATOM 3096 O O . ARG A 1 383 ? 1.562 33.007 21.805 1.00 83.31 383 ARG A O 1
ATOM 3103 N N . SER A 1 384 ? 3.766 33.381 21.923 1.00 85.56 384 SER A N 1
ATOM 3104 C CA . SER A 1 384 ? 3.978 33.352 20.467 1.00 85.56 384 SER A CA 1
ATOM 3105 C C . SER A 1 384 ? 3.700 31.966 19.868 1.00 85.56 384 SER A C 1
ATOM 3107 O O . SER A 1 384 ? 3.034 31.858 18.837 1.00 85.56 384 SER A O 1
ATOM 3109 N N . LYS A 1 385 ? 4.142 30.891 20.535 1.00 83.44 385 LYS A N 1
ATOM 3110 C CA . LYS A 1 385 ? 3.855 29.513 20.113 1.00 83.44 385 LYS A CA 1
ATOM 3111 C C . LYS A 1 385 ? 2.379 29.159 20.326 1.00 83.44 385 LYS A C 1
ATOM 3113 O O . LYS A 1 385 ? 1.786 28.530 19.453 1.00 83.44 385 LYS A O 1
ATOM 3118 N N . ALA A 1 386 ? 1.769 29.639 21.413 1.00 84.19 386 ALA A N 1
ATOM 3119 C CA . ALA A 1 386 ? 0.337 29.492 21.675 1.00 84.19 386 ALA A CA 1
ATOM 3120 C C . ALA A 1 386 ? -0.519 30.080 20.540 1.00 84.19 386 ALA A C 1
ATOM 3122 O O . ALA A 1 386 ? -1.412 29.405 20.028 1.00 84.19 386 ALA A O 1
ATOM 3123 N N . CYS A 1 387 ? -0.210 31.305 20.095 1.00 85.38 387 CYS A N 1
ATOM 3124 C CA . CYS A 1 387 ? -0.899 31.941 18.970 1.00 85.38 387 CYS A CA 1
ATOM 3125 C C . CYS A 1 387 ? -0.770 31.117 17.683 1.00 85.38 387 CYS A C 1
ATOM 3127 O O . CYS A 1 387 ? -1.782 30.838 17.048 1.00 85.38 387 CYS A O 1
ATOM 3129 N N . LYS A 1 388 ? 0.442 30.652 17.347 1.00 86.00 388 LYS A N 1
ATOM 3130 C CA . LYS A 1 388 ? 0.668 29.808 16.160 1.00 86.00 388 LYS A CA 1
ATOM 3131 C C . LYS A 1 388 ? -0.163 28.523 16.193 1.00 86.00 388 LYS A C 1
ATOM 3133 O O . LYS A 1 388 ? -0.786 28.178 15.193 1.00 86.00 388 LYS A O 1
ATOM 3138 N N . ALA A 1 389 ? -0.212 27.838 17.336 1.00 81.19 389 ALA A N 1
ATOM 3139 C CA . ALA A 1 389 ? -1.029 26.636 17.493 1.00 81.19 389 ALA A CA 1
ATOM 3140 C C . ALA A 1 389 ? -2.531 26.946 17.321 1.00 81.19 389 ALA A C 1
ATOM 3142 O O . ALA A 1 389 ? -3.242 26.241 16.606 1.00 81.19 389 ALA A O 1
ATOM 3143 N N . LEU A 1 390 ? -3.025 28.047 17.896 1.00 84.50 390 LEU A N 1
ATOM 3144 C CA . LEU A 1 390 ? -4.424 28.462 17.733 1.00 84.50 390 LEU A CA 1
ATOM 3145 C C . LEU A 1 390 ? -4.765 28.896 16.296 1.00 84.50 390 LEU A C 1
ATOM 3147 O O . LEU A 1 390 ? -5.892 28.672 15.848 1.00 84.50 390 LEU A O 1
ATOM 3151 N N . ASP A 1 391 ? -3.813 29.468 15.559 1.00 85.31 391 ASP A N 1
ATOM 3152 C CA . ASP A 1 391 ? -3.986 29.809 14.145 1.00 85.31 391 ASP A CA 1
ATOM 3153 C C . ASP A 1 391 ? -4.088 28.551 13.270 1.00 85.31 391 ASP A C 1
ATOM 3155 O O . ASP A 1 391 ? -4.979 28.475 12.420 1.00 85.31 391 ASP A O 1
ATOM 3159 N N . ILE A 1 392 ? -3.268 27.523 13.531 1.00 81.44 392 ILE A N 1
ATOM 3160 C CA . ILE A 1 392 ? -3.381 26.206 12.876 1.00 81.44 392 ILE A CA 1
ATOM 3161 C C . ILE A 1 392 ? -4.761 25.598 13.146 1.00 81.44 392 ILE A C 1
ATOM 3163 O O . ILE A 1 392 ? -5.453 25.187 12.214 1.00 81.44 392 ILE A O 1
ATOM 3167 N N . ALA A 1 393 ? -5.207 25.599 14.406 1.00 80.25 393 ALA A N 1
ATOM 3168 C CA . ALA A 1 393 ? -6.537 25.113 14.762 1.00 80.25 393 ALA A CA 1
ATOM 3169 C C . ALA A 1 393 ? -7.653 25.850 14.006 1.00 80.25 393 ALA A C 1
ATOM 3171 O O . ALA A 1 393 ? -8.602 25.232 13.516 1.00 80.25 393 ALA A O 1
ATOM 3172 N N . ARG A 1 394 ? -7.541 27.179 13.892 1.00 80.81 394 ARG A N 1
ATOM 3173 C CA . ARG A 1 394 ? -8.503 28.006 13.158 1.00 80.81 394 ARG A CA 1
ATOM 3174 C C . ARG A 1 394 ? -8.516 27.665 11.669 1.00 80.81 394 ARG A C 1
ATOM 3176 O O . ARG A 1 394 ? -9.605 27.553 11.110 1.00 80.81 394 ARG A O 1
ATOM 3183 N N . ALA A 1 395 ? -7.350 27.479 11.054 1.00 80.19 395 ALA A N 1
ATOM 3184 C CA . ALA A 1 395 ? -7.237 27.094 9.650 1.00 80.19 395 ALA A CA 1
ATOM 3185 C C . ALA A 1 395 ? -7.911 25.738 9.389 1.00 80.19 395 ALA A C 1
ATOM 3187 O O . ALA A 1 395 ? -8.774 25.645 8.519 1.00 80.19 395 ALA A O 1
ATOM 3188 N N . VAL A 1 396 ? -7.624 24.720 10.208 1.00 73.81 396 VAL A N 1
ATOM 3189 C CA . VAL A 1 396 ? -8.240 23.384 10.090 1.00 73.81 396 VAL A CA 1
ATOM 3190 C C . VAL A 1 396 ? -9.767 23.451 10.225 1.00 73.81 396 VAL A C 1
ATOM 3192 O O . VAL A 1 396 ? -10.496 22.845 9.441 1.00 73.81 396 VAL A O 1
ATOM 3195 N N . LEU A 1 397 ? -10.284 24.242 11.173 1.00 72.38 397 LEU A N 1
ATOM 3196 C CA . LEU A 1 397 ? -11.730 24.446 11.329 1.00 72.38 397 LEU A CA 1
ATOM 3197 C C . LEU A 1 397 ? -12.368 25.151 10.122 1.00 72.38 397 LEU A C 1
ATOM 3199 O O . LEU A 1 397 ? -13.517 24.861 9.783 1.00 72.38 397 LEU A O 1
ATOM 3203 N N . GLN A 1 398 ? -11.661 26.086 9.484 1.00 77.38 398 GLN A N 1
ATOM 3204 C CA . GLN A 1 398 ? -12.134 26.748 8.265 1.00 77.38 398 GLN A CA 1
ATOM 3205 C C . GLN A 1 398 ? -12.165 25.779 7.077 1.00 77.38 398 GLN A C 1
ATOM 3207 O O . GLN A 1 398 ? -13.163 25.754 6.358 1.00 77.38 398 GLN A O 1
ATOM 3212 N N . GLU A 1 399 ? -11.136 24.942 6.913 1.00 72.81 399 GLU A N 1
ATOM 3213 C CA . GLU A 1 399 ? -11.110 23.879 5.899 1.00 72.81 399 GLU A CA 1
ATOM 3214 C C . GLU A 1 399 ? -12.279 22.902 6.085 1.00 72.81 399 GLU A C 1
ATOM 3216 O O . GLU A 1 399 ? -13.015 22.624 5.139 1.00 72.81 399 GLU A O 1
ATOM 3221 N N . ALA A 1 400 ? -12.506 22.433 7.316 1.00 67.19 400 ALA A N 1
ATOM 3222 C CA . ALA A 1 400 ? -13.607 21.525 7.631 1.00 67.19 400 ALA A CA 1
ATOM 3223 C C . ALA A 1 400 ? -14.982 22.145 7.320 1.00 67.19 400 ALA A C 1
ATOM 3225 O O . ALA A 1 400 ? -15.854 21.474 6.771 1.00 67.19 400 ALA A O 1
ATOM 3226 N N . LYS A 1 401 ? -15.173 23.441 7.612 1.00 68.44 401 LYS A N 1
ATOM 3227 C CA . LYS A 1 401 ? -16.400 24.174 7.252 1.00 68.44 401 LYS A CA 1
ATOM 3228 C C . LYS A 1 401 ? -16.593 24.308 5.743 1.00 68.44 401 LYS A C 1
ATOM 3230 O O . LYS A 1 401 ? -17.728 24.243 5.291 1.00 68.44 401 LYS A O 1
ATOM 3235 N N . ALA A 1 402 ? -15.518 24.503 4.981 1.00 69.06 402 ALA A N 1
ATOM 3236 C CA . ALA A 1 402 ? -15.583 24.592 3.523 1.00 69.06 402 ALA A CA 1
ATOM 3237 C C . ALA A 1 402 ? -15.904 23.238 2.862 1.00 69.06 402 ALA A C 1
ATOM 3239 O O . ALA A 1 402 ? -16.493 23.206 1.785 1.00 69.06 402 ALA A O 1
ATOM 3240 N N . LEU A 1 403 ? -15.525 22.132 3.510 1.00 60.81 403 LEU A N 1
ATOM 3241 C CA . LEU A 1 403 ? -15.783 20.763 3.053 1.00 60.81 403 LEU A CA 1
ATOM 3242 C C . LEU A 1 403 ? -17.131 20.200 3.521 1.00 60.81 403 LEU A C 1
ATOM 3244 O O . LEU A 1 403 ? -17.602 19.212 2.957 1.00 60.81 403 LEU A O 1
ATOM 3248 N N . ALA A 1 404 ? -17.755 20.799 4.538 1.00 54.69 404 ALA A N 1
ATOM 3249 C CA . ALA A 1 404 ? -19.095 20.423 4.956 1.00 54.69 404 ALA A CA 1
ATOM 3250 C C . ALA A 1 404 ? -20.073 20.721 3.803 1.00 54.69 404 ALA A C 1
ATOM 3252 O O . ALA A 1 404 ? -20.144 21.871 3.360 1.00 54.69 404 ALA A O 1
ATOM 3253 N N . PRO A 1 405 ? -20.823 19.727 3.287 1.00 48.97 405 PRO A N 1
ATOM 3254 C CA . PRO A 1 405 ? -21.820 19.990 2.259 1.00 48.97 405 PRO A CA 1
ATOM 3255 C C . PRO A 1 405 ? -22.779 21.057 2.784 1.00 48.97 405 PRO A C 1
ATOM 3257 O O . PRO A 1 405 ? -23.204 20.981 3.938 1.00 48.97 405 PRO A O 1
ATOM 3260 N N . SER A 1 406 ? -23.105 22.056 1.956 1.00 43.78 406 SER A N 1
ATOM 3261 C CA . SER A 1 406 ? -24.116 23.057 2.285 1.00 43.78 406 SER A CA 1
ATOM 3262 C C . SER A 1 406 ? -25.444 22.332 2.484 1.00 43.78 406 SER A C 1
ATOM 3264 O O . SER A 1 406 ? -26.200 22.106 1.539 1.00 43.78 406 SER A O 1
ATOM 3266 N N . THR A 1 407 ? -25.723 21.914 3.710 1.00 38.31 407 THR A N 1
ATOM 3267 C CA . THR A 1 407 ? -27.016 21.396 4.109 1.00 38.31 407 THR A CA 1
ATOM 3268 C C . THR A 1 407 ? -27.965 22.586 4.129 1.00 38.31 407 THR A C 1
ATOM 3270 O O . THR A 1 407 ? -28.283 23.159 5.167 1.00 38.31 407 THR A O 1
ATOM 3273 N N . SER A 1 408 ? -28.467 22.966 2.950 1.00 32.31 408 SER A N 1
ATOM 3274 C CA . SER A 1 408 ? -29.844 23.425 2.892 1.00 32.31 408 SER A CA 1
ATOM 3275 C C . SER A 1 408 ? -30.655 22.254 3.429 1.00 32.31 408 SER A C 1
ATOM 3277 O O . SER A 1 408 ? -30.857 21.261 2.728 1.00 32.31 408 SER A O 1
ATOM 3279 N N . MET A 1 409 ? -31.025 22.323 4.709 1.00 31.20 409 MET A N 1
ATOM 3280 C CA . MET A 1 409 ? -32.020 21.417 5.257 1.00 31.20 409 MET A CA 1
ATOM 3281 C C . MET A 1 409 ? -33.194 21.397 4.274 1.00 31.20 409 MET A C 1
ATOM 3283 O O . MET A 1 409 ? -33.608 22.478 3.831 1.00 31.20 409 MET A O 1
ATOM 3287 N N . PRO A 1 410 ? -33.713 20.220 3.879 1.00 33.47 410 PRO A N 1
ATOM 3288 C CA . PRO A 1 410 ? -34.961 20.190 3.145 1.00 33.47 410 PRO A CA 1
ATOM 3289 C C . PRO A 1 410 ? -35.961 20.973 3.989 1.00 33.47 410 PRO A C 1
ATOM 3291 O O . PRO A 1 410 ? -36.158 20.671 5.168 1.00 33.47 410 PRO A O 1
ATOM 3294 N N . LYS A 1 411 ? -36.506 22.052 3.410 1.00 32.03 411 LYS A N 1
ATOM 3295 C CA . LYS A 1 411 ? -37.600 22.802 4.020 1.00 32.03 411 LYS A CA 1
ATOM 3296 C C . LYS A 1 411 ? -38.623 21.759 4.434 1.00 32.03 411 LYS A C 1
ATOM 3298 O O . LYS A 1 411 ? -39.100 21.022 3.572 1.00 32.03 411 LYS A O 1
ATOM 3303 N N . SER A 1 412 ? -38.911 21.674 5.729 1.00 34.88 412 SER A N 1
ATOM 3304 C CA . SER A 1 412 ? -40.074 20.944 6.194 1.00 34.88 412 SER A CA 1
ATOM 3305 C C . SER A 1 412 ? -41.257 21.510 5.420 1.00 34.88 412 SER A C 1
ATOM 3307 O O . SER A 1 412 ? -41.655 22.663 5.591 1.00 34.88 412 SER A O 1
ATOM 3309 N N . THR A 1 413 ? -41.772 20.730 4.476 1.00 35.16 413 THR A N 1
ATOM 3310 C CA . THR A 1 413 ? -43.090 20.977 3.920 1.00 35.16 413 THR A CA 1
ATOM 3311 C C . THR A 1 413 ? -44.045 20.715 5.064 1.00 35.16 413 THR A C 1
ATOM 3313 O O . THR A 1 413 ? -44.383 19.573 5.370 1.00 35.16 413 THR A O 1
ATOM 3316 N N . GLY A 1 414 ? -44.372 21.798 5.764 1.00 30.11 414 GLY A N 1
ATOM 3317 C CA . GLY A 1 414 ? -45.511 21.843 6.647 1.00 30.11 414 GLY A CA 1
ATOM 3318 C C . GLY A 1 414 ? -46.762 21.427 5.882 1.00 30.11 414 GLY A C 1
ATOM 3319 O O . GLY A 1 414 ? -46.961 21.839 4.742 1.00 30.11 414 GLY A O 1
ATOM 3320 N N . GLU A 1 415 ? -47.561 20.628 6.582 1.00 34.72 415 GLU A N 1
ATOM 3321 C CA . GLU A 1 415 ? -49.011 20.492 6.462 1.00 34.72 415 GLU A CA 1
ATOM 3322 C C . GLU A 1 415 ? -49.578 19.980 5.123 1.00 34.72 415 GLU A C 1
ATOM 3324 O O . GLU A 1 415 ? -49.544 20.658 4.098 1.00 34.72 415 GLU A O 1
ATOM 3329 N N . ARG A 1 416 ? -50.317 18.863 5.176 1.00 32.50 416 ARG A N 1
ATOM 3330 C CA . ARG A 1 416 ? -51.786 18.891 5.359 1.00 32.50 416 ARG A CA 1
ATOM 3331 C C . ARG A 1 416 ? -52.401 17.481 5.373 1.00 32.50 416 ARG A C 1
ATOM 3333 O O . ARG A 1 416 ? -52.077 16.673 4.511 1.00 32.50 416 ARG A O 1
ATOM 3340 N N . CYS A 1 417 ? -53.364 17.340 6.292 1.00 37.62 417 CYS A N 1
ATOM 3341 C CA . CYS A 1 417 ? -54.408 16.317 6.459 1.00 37.62 417 CYS A CA 1
ATOM 3342 C C . CYS A 1 417 ? -53.996 14.926 6.948 1.00 37.62 417 CYS A C 1
ATOM 3344 O O . CYS A 1 417 ? -53.440 14.136 6.159 1.00 37.62 417 CYS A O 1
#

Sequence (417 aa):
MTKPHPEILPGTKDQRVFIGGQYDFMPTLRELARFVHEISSEEKELIPIIPYDFMKSGIPETQTMEWDLSILANCRYAIFDLSDLGAQLVEMQEADPKYTDSLIVYPVRERRNEPERGRRTVLSFGLPHFGYRTFNELKGIVGRFLMDEASMLGKDYTPGIIYDPTLDRETRRARVLLATGREDTAEDVLKKLVRNDIYRRAIEPWLQLALVGHYRENDGLTKDAINKATEIAQGDPHAEAEIAYCQGSINFLKNKLEDANSRLENANRLNPGVGRFLERLGYVNWLLKDRQAAIENTENALKDESIPDPLVTLNAINNLAYFYCEEARASSDVSLIYEAYELSTYLPDYHQVFRRKRASWLDTRGVAAVRMGKYLADQPHERSKACKALDIARAVLQEAKALAPSTSMPKSTGERC

Radius of gyration: 26.1 Å; chains: 1; bounding box: 93×58×72 Å

Secondary structure (DSSP, 8-state):
-PPPPTT--SS-GGGEEEEEE-GGGHHHHHHHHHHHHHH--SSS--EEE-GGGT--TT--HHHHHHHHHHHHHT-SEEEEE-SS-STHHHHHHHHTTTT-EEEEEEE--SSS-S-SS-HHHHHHT---EEEESSHHHHHHHHHHHHH--S-STT----TTS---HHHHHHHHHHHHHHHTT-HHHHHHHHHHHHHSTTGGG-HHHHHHHHHHHHHTT-HHHHHHHHHHHHHHHTT-HHHHHHHHHHHHHHHHHTT-HHHHHHHHHHHHHHSTT-HHHHHHHHHHHHHTT-HHHHHHHHHHHHH-TT---HHHHHHHHHHHHHHHHHHHHHH--SHHHHHHHHHHHTHHHHHHHHTTS-TTS--HHHHHHHHHHHHHHTSTT-HHHHHHHHHHHHHHHHHHHHHS----PPP------

Foldseek 3Di:
DFFAALVDDPDAQQQEEEQAEDCVVVVVSVLLQVLQCVLADPVHHHHYDHLVSNDGPPDPPVCSLVSSLVSLLRHQEYEYEPCDDDSCLVVLLSNVVSNHQYEYEYEDDDPDFAHPPCRVSVVVSVHHYTYDPDSQLVSLRSSCSSPVPDDPQFDQDDPDDSDDNLLVVLLVVLVVCVLVVNLVVSLVSLVVQCPDPVRVLPLSSLLSQLVSCLSVVNNVSNVVSLVSLVVSCVPVLQSQLSSLQSQLVSCVVVVVLVSSLVSLVSSCVSPNLQLQSLLSNLVSCVVVVVLVSNLVSLVSSCVRPSRSHLVSVLSSLQSNLVSLLVVCVVVVDCVSLVSSQVSLVVNPVSCVVVVDGDLPDDSCLLVSLQVVLVVQCVPPVSPVVSVVSNVSNVVVVVVNVVPPPPPPPPPPPDDDD

pLDDT: mean 82.58, std 16.51, range [30.11, 98.31]